Protein AF-0000000077547876 (afdb_homodimer)

Secondary structure (DSSP, 8-state):
--PPP--HHHHHHHSB-TTHHHHHHHHHSS-PPBPP--HHHHHHHHHHT-EEEEEE------SSSPP-EEEEEEEE----S-TTS-HHHHHHHHHHHHHHHHHHHHHTT-SEEEPPTTTTS--GGGS---TTGGGG-B-TTTSHHHHHHHHHHHHHT-EEEEEEEEE-TTT--EEEEEEEE-TTS-EEEEEE-SS---BTTB-GGGT----SS---EEEETTEEEEE--GGGGG-HHHHHHHHHTT-SEEEEE---BTTTSTTTHHHHHHHHHHHHT-EEEEE--EEEEEEEEEE--SSSSPPEEEEEEEE---EEE-TTS-BPPP--SSS-EEEEEEEETHHHHHHHHHH-HHHHS-HHHHHHHHHHHTSTT----EEE--/--PPP--HHHHHHHSB-TTHHHHHHHHHSS-PPBPP--HHHHHHHHHHT-EEEEEE------SSSPP-EEEEEEEE----S-TTS-HHHHHHHHHHHHHHHHHHHHHTT-SEEEPPTTTTS--GGGS---TTGGGG-B-TTTSHHHHHHHHHHHHHT-EEEEEEEEE-TTT--EEEEEEEE-TTS-EEEEEE-SS---BTTB-GGGT----SS---EEEETTEEEEE--GGGGG-HHHHHHHHHTT-SEEEEE---BTTTSTTTHHHHHHHHHHHHT-EEEEE--EEEEEEEEEE--SSSSPPEEEEEEEE---EEE-TTS-BPPP--SSS-EEEEEEEETHHHHHHHHHH-HHHHS-HHHHHHHHHHHTSTT----EEE--

pLDDT: mean 96.56, std 5.38, range [30.09, 99.0]

Organism: Bursaphelenchus xylophilus (NCBI:txid6326)

Structure (mmCIF, N/CA/C/O backbone):
data_AF-0000000077547876-model_v1
#
loop_
_entity.id
_entity.type
_entity.pdbx_description
1 polymer Beta-ureidopropionase
#
loop_
_atom_site.group_PDB
_atom_site.id
_atom_site.type_symbol
_atom_site.label_atom_id
_atom_site.label_alt_id
_atom_site.label_comp_id
_atom_site.label_asym_id
_atom_site.label_entity_id
_atom_site.label_seq_id
_atom_site.pdbx_PDB_ins_code
_atom_site.Cartn_x
_atom_site.Cartn_y
_atom_site.Cartn_z
_atom_site.occupancy
_atom_site.B_iso_or_equiv
_atom_site.auth_seq_id
_atom_site.auth_comp_id
_atom_site.auth_asym_id
_atom_site.auth_atom_id
_atom_site.pdbx_PDB_model_num
ATOM 1 N N . MET A 1 1 ? 22.484 -23.375 12.445 1 30.09 1 MET A N 1
ATOM 2 C CA . MET A 1 1 ? 21.797 -23.516 11.164 1 30.09 1 MET A CA 1
ATOM 3 C C . MET A 1 1 ? 20.562 -22.625 11.125 1 30.09 1 MET A C 1
ATOM 5 O O . MET A 1 1 ? 19.547 -22.953 11.742 1 30.09 1 MET A O 1
ATOM 9 N N . SER A 1 2 ? 20.516 -21.281 11.266 1 44.03 2 SER A N 1
ATOM 10 C CA . SER A 1 2 ? 19.547 -20.266 11.656 1 44.03 2 SER A CA 1
ATOM 11 C C . SER A 1 2 ? 18.266 -20.391 10.836 1 44.03 2 SER A C 1
ATOM 13 O O . SER A 1 2 ? 18.266 -20.172 9.625 1 44.03 2 SER A O 1
ATOM 15 N N . GLY A 1 3 ? 17.422 -21.406 11.07 1 64.44 3 GLY A N 1
ATOM 16 C CA . GLY A 1 3 ? 16.266 -21.969 10.398 1 64.44 3 GLY A CA 1
ATOM 17 C C . GLY A 1 3 ? 15.266 -20.922 9.938 1 64.44 3 GLY A C 1
ATOM 18 O O . GLY A 1 3 ? 15.32 -19.766 10.359 1 64.44 3 GLY A O 1
ATOM 19 N N . VAL A 1 4 ? 14.547 -21.312 8.82 1 82.88 4 VAL A N 1
ATOM 20 C CA . VAL A 1 4 ? 13.508 -20.453 8.242 1 82.88 4 VAL A CA 1
ATOM 21 C C . VAL A 1 4 ? 12.445 -20.141 9.297 1 82.88 4 VAL A C 1
ATOM 23 O O . VAL A 1 4 ? 11.953 -21.047 9.977 1 82.88 4 VAL A O 1
ATOM 26 N N . SER A 1 5 ? 12.305 -18.922 9.594 1 88.06 5 SER A N 1
ATOM 27 C CA . SER A 1 5 ? 11.297 -18.469 10.555 1 88.06 5 SER A CA 1
ATOM 28 C C . SER A 1 5 ? 9.898 -18.859 10.117 1 88.06 5 SER A C 1
ATOM 30 O O . SER A 1 5 ? 9.578 -18.844 8.922 1 88.06 5 SER A O 1
ATOM 32 N N . GLU A 1 6 ? 9.062 -19.25 11.117 1 89.31 6 GLU A N 1
ATOM 33 C CA . GLU A 1 6 ? 7.684 -19.656 10.852 1 89.31 6 GLU A CA 1
ATOM 34 C C . GLU A 1 6 ? 6.793 -18.453 10.555 1 89.31 6 GLU A C 1
ATOM 36 O O . GLU A 1 6 ? 5.676 -18.594 10.062 1 89.31 6 GLU A O 1
ATOM 41 N N . GLY A 1 7 ? 7.266 -17.328 10.828 1 91.56 7 GLY A N 1
ATOM 42 C CA . GLY A 1 7 ? 6.523 -16.156 10.383 1 91.56 7 GLY A CA 1
ATOM 43 C C . GLY A 1 7 ? 5.855 -15.406 11.516 1 91.56 7 GLY A C 1
ATOM 44 O O . GLY A 1 7 ? 5.855 -15.867 12.656 1 91.56 7 GLY A O 1
ATOM 45 N N . LEU A 1 8 ? 5.328 -14.242 11.25 1 92.88 8 LEU A N 1
ATOM 46 C CA . LEU A 1 8 ? 4.766 -13.297 12.211 1 92.88 8 LEU A CA 1
ATOM 47 C C . LEU A 1 8 ? 3.615 -13.938 12.984 1 92.88 8 LEU A C 1
ATOM 49 O O . LEU A 1 8 ? 3.58 -13.867 14.211 1 92.88 8 LEU A O 1
ATOM 53 N N . ASP A 1 9 ? 2.74 -14.578 12.32 1 93 9 ASP A N 1
ATOM 54 C CA . ASP A 1 9 ? 1.527 -15.102 12.938 1 93 9 ASP A CA 1
ATOM 55 C C . ASP A 1 9 ? 1.856 -16.188 13.961 1 93 9 ASP A C 1
ATOM 57 O O . ASP A 1 9 ? 1.244 -16.25 15.031 1 93 9 ASP A O 1
ATOM 61 N N . VAL A 1 10 ? 2.791 -17.016 13.625 1 93.06 10 VAL A N 1
ATOM 62 C CA . VAL A 1 10 ? 3.203 -18.078 14.539 1 93.06 10 VAL A CA 1
ATOM 63 C C . VAL A 1 10 ? 3.896 -17.469 15.758 1 93.06 10 VAL A C 1
ATOM 65 O O . VAL A 1 10 ? 3.641 -17.891 16.891 1 93.06 10 VAL A O 1
ATOM 68 N N . LEU A 1 11 ? 4.777 -16.516 15.531 1 94.06 11 LEU A N 1
ATOM 69 C CA . LEU A 1 11 ? 5.496 -15.867 16.625 1 94.06 11 LEU A CA 1
ATOM 70 C C . LEU A 1 11 ? 4.531 -15.156 17.562 1 94.06 11 LEU A C 1
ATOM 72 O O . LEU A 1 11 ? 4.695 -15.195 18.781 1 94.06 11 LEU A O 1
ATOM 76 N N . LEU A 1 12 ? 3.541 -14.523 16.984 1 94.12 12 LEU A N 1
ATOM 77 C CA . LEU A 1 12 ? 2.543 -13.844 17.812 1 94.12 12 LEU A CA 1
ATOM 78 C C . LEU A 1 12 ? 1.728 -14.852 18.609 1 94.12 12 LEU A C 1
ATOM 80 O O . LEU A 1 12 ? 1.418 -14.609 19.781 1 94.12 12 LEU A O 1
ATOM 84 N N . ALA A 1 13 ? 1.397 -15.977 17.953 1 92.94 13 ALA A N 1
ATOM 85 C CA . ALA A 1 13 ? 0.615 -17 18.641 1 92.94 13 ALA A CA 1
ATOM 86 C C . ALA A 1 13 ? 1.387 -17.594 19.812 1 92.94 13 ALA A C 1
ATOM 88 O O . ALA A 1 13 ? 0.791 -18 20.812 1 92.94 13 ALA A O 1
ATOM 89 N N . ARG A 1 14 ? 2.639 -17.594 19.75 1 94.25 14 ARG A N 1
ATOM 90 C CA . ARG A 1 14 ? 3.482 -18.172 20.797 1 94.25 14 ARG A CA 1
ATOM 91 C C . ARG A 1 14 ? 3.807 -17.125 21.875 1 94.25 14 ARG A C 1
ATOM 93 O O . ARG A 1 14 ? 4.371 -17.469 22.922 1 94.25 14 ARG A O 1
ATOM 100 N N . SER A 1 15 ? 3.467 -15.898 21.609 1 95.19 15 SER A N 1
ATOM 101 C CA . SER A 1 15 ? 3.758 -14.805 22.531 1 95.19 15 SER A CA 1
ATOM 102 C C . SER A 1 15 ? 2.609 -14.578 23.516 1 95.19 15 SER A C 1
ATOM 104 O O . SER A 1 15 ? 1.491 -15.047 23.281 1 95.19 15 SER A O 1
ATOM 106 N N . SER A 1 16 ? 2.916 -13.945 24.641 1 96.25 16 SER A N 1
ATOM 107 C CA . SER A 1 16 ? 1.896 -13.445 25.547 1 96.25 16 SER A CA 1
ATOM 108 C C . SER A 1 16 ? 1.582 -11.977 25.266 1 96.25 16 SER A C 1
ATOM 110 O O . SER A 1 16 ? 2.316 -11.086 25.703 1 96.25 16 SER A O 1
ATOM 112 N N . LEU A 1 17 ? 0.528 -11.766 24.625 1 94.94 17 LEU A N 1
ATOM 113 C CA . LEU A 1 17 ? 0.216 -10.438 24.109 1 94.94 17 LEU A CA 1
ATOM 114 C C . LEU A 1 17 ? -0.715 -9.695 25.047 1 94.94 17 LEU A C 1
ATOM 116 O O . LEU A 1 17 ? -1.698 -10.258 25.531 1 94.94 17 LEU A O 1
ATOM 120 N N . GLU A 1 18 ? -0.31 -8.391 25.266 1 90 18 GLU A N 1
ATOM 121 C CA . GLU A 1 18 ? -1.229 -7.484 25.953 1 90 18 GLU A CA 1
ATOM 122 C C . GLU A 1 18 ? -2.395 -7.094 25.047 1 90 18 GLU A C 1
ATOM 124 O O . GLU A 1 18 ? -2.201 -6.422 24.031 1 90 18 GLU A O 1
ATOM 129 N N . ASP A 1 19 ? -3.582 -7.594 25.312 1 92.94 19 ASP A N 1
ATOM 130 C CA . ASP A 1 19 ? -4.789 -7.289 24.547 1 92.94 19 ASP A CA 1
ATOM 131 C C . ASP A 1 19 ? -4.68 -7.805 23.109 1 92.94 19 ASP A C 1
ATOM 133 O O . ASP A 1 19 ? -4.602 -7.02 22.172 1 92.94 19 ASP A O 1
ATOM 137 N N . GLU A 1 20 ? -4.758 -8.984 22.875 1 93.5 20 GLU A N 1
ATOM 138 C CA . GLU A 1 20 ? -4.57 -9.688 21.609 1 93.5 20 GLU A CA 1
ATOM 139 C C . GLU A 1 20 ? -5.531 -9.172 20.547 1 93.5 20 GLU A C 1
ATOM 141 O O . GLU A 1 20 ? -5.129 -8.953 19.406 1 93.5 20 GLU A O 1
ATOM 146 N N . ASP A 1 21 ? -6.699 -8.906 20.953 1 92.81 21 ASP A N 1
ATOM 147 C CA . ASP A 1 21 ? -7.715 -8.461 20 1 92.81 21 ASP A CA 1
ATOM 148 C C . ASP A 1 21 ? -7.34 -7.113 19.391 1 92.81 21 ASP A C 1
ATOM 150 O O . ASP A 1 21 ? -7.469 -6.918 18.172 1 92.81 21 ASP A O 1
ATOM 154 N N . GLN A 1 22 ? -6.895 -6.191 20.203 1 93.38 22 GLN A N 1
ATOM 155 C CA . GLN A 1 22 ? -6.5 -4.875 19.719 1 93.38 22 GLN A CA 1
ATOM 156 C C . GLN A 1 22 ? -5.266 -4.969 18.828 1 93.38 22 GLN A C 1
ATOM 158 O O . GLN A 1 22 ? -5.164 -4.262 17.812 1 93.38 22 GLN A O 1
ATOM 163 N N . ILE A 1 23 ? -4.355 -5.887 19.219 1 94.81 23 ILE A N 1
ATOM 164 C CA . ILE A 1 23 ? -3.146 -6.074 18.438 1 94.81 23 ILE A CA 1
ATOM 165 C C . ILE A 1 23 ? -3.518 -6.582 17.047 1 94.81 23 ILE A C 1
ATOM 167 O O . ILE A 1 23 ? -3.035 -6.059 16.031 1 94.81 23 ILE A O 1
ATOM 171 N N . PHE A 1 24 ? -4.414 -7.531 16.953 1 94.44 24 PHE A N 1
ATOM 172 C CA . PHE A 1 24 ? -4.809 -8.094 15.664 1 94.44 24 PHE A CA 1
ATOM 173 C C . PHE A 1 24 ? -5.582 -7.066 14.844 1 94.44 24 PHE A C 1
ATOM 175 O O . PHE A 1 24 ? -5.473 -7.039 13.609 1 94.44 24 PHE A O 1
ATOM 182 N N . LYS A 1 25 ? -6.316 -6.285 15.516 1 94.19 25 LYS A N 1
ATOM 183 C CA . LYS A 1 25 ? -7.016 -5.207 14.82 1 94.19 25 LYS A CA 1
ATOM 184 C C . LYS A 1 25 ? -6.035 -4.242 14.172 1 94.19 25 LYS A C 1
ATOM 186 O O . LYS A 1 25 ? -6.223 -3.838 13.023 1 94.19 25 LYS A O 1
ATOM 191 N N . TYR A 1 26 ? -4.996 -3.828 14.875 1 94.69 26 TYR A N 1
ATOM 192 C CA . TYR A 1 26 ? -4.02 -2.893 14.336 1 94.69 26 TYR A CA 1
ATOM 193 C C . TYR A 1 26 ? -3.215 -3.537 13.211 1 94.69 26 TYR A C 1
ATOM 195 O O . TYR A 1 26 ? -2.834 -2.865 12.242 1 94.69 26 TYR A O 1
ATOM 203 N N . LEU A 1 27 ? -3.006 -4.852 13.328 1 96.06 27 LEU A N 1
ATOM 204 C CA . LEU A 1 27 ? -2.158 -5.543 12.359 1 96.06 27 LEU A CA 1
ATOM 205 C C . LEU A 1 27 ? -2.928 -5.852 11.078 1 96.06 27 LEU A C 1
ATOM 207 O O . LEU A 1 27 ? -2.398 -5.699 9.977 1 96.06 27 LEU A O 1
ATOM 211 N N . TYR A 1 28 ? -4.246 -6.266 11.227 1 97 28 TYR A N 1
ATOM 212 C CA . TYR A 1 28 ? -4.938 -6.863 10.086 1 97 28 TYR A CA 1
ATOM 213 C C . TYR A 1 28 ? -6.188 -6.07 9.734 1 97 28 TYR A C 1
ATOM 215 O O . TYR A 1 28 ? -6.875 -6.387 8.758 1 97 28 TYR A O 1
ATOM 223 N N . GLY A 1 29 ? -6.457 -4.945 10.438 1 95.56 29 GLY A N 1
ATOM 224 C CA . GLY A 1 29 ? -7.645 -4.137 10.234 1 95.56 29 GLY A CA 1
ATOM 225 C C . GLY A 1 29 ? -8.828 -4.586 11.07 1 95.56 29 GLY A C 1
ATOM 226 O O . GLY A 1 29 ? -9.539 -3.76 11.641 1 95.56 29 GLY A O 1
ATOM 227 N N . LYS A 1 30 ? -9.055 -5.875 11.117 1 93.31 30 LYS A N 1
ATOM 228 C CA . LYS A 1 30 ? -10.039 -6.539 11.969 1 93.31 30 LYS A CA 1
ATOM 229 C C . LYS A 1 30 ? -9.664 -8 12.203 1 93.31 30 LYS A C 1
ATOM 231 O O . LYS A 1 30 ? -8.906 -8.586 11.43 1 93.31 30 LYS A O 1
ATOM 236 N N . ARG A 1 31 ? -10.141 -8.438 13.344 1 93.44 31 ARG A N 1
ATOM 237 C CA . ARG A 1 31 ? -10.031 -9.875 13.547 1 93.44 31 ARG A CA 1
ATOM 238 C C . ARG A 1 31 ? -11.125 -10.625 12.789 1 93.44 31 ARG A C 1
ATOM 240 O O . ARG A 1 31 ? -12.297 -10.547 13.156 1 93.44 31 ARG A O 1
ATOM 247 N N . LEU A 1 32 ? -10.734 -11.305 11.758 1 96.81 32 LEU A N 1
ATOM 248 C CA . LEU A 1 32 ? -11.703 -12.055 10.969 1 96.81 32 LEU A CA 1
ATOM 249 C C . LEU A 1 32 ? -12 -13.406 11.617 1 96.81 32 LEU A C 1
ATOM 251 O O . LEU A 1 32 ? -11.094 -14.078 12.102 1 96.81 32 LEU A O 1
ATOM 255 N N . PRO A 1 33 ? -13.266 -13.773 11.719 1 96.75 33 PRO A N 1
ATOM 256 C CA . PRO A 1 33 ? -13.586 -15.102 12.242 1 96.75 33 PRO A CA 1
ATOM 257 C C . PRO A 1 33 ? -13.047 -16.219 11.359 1 96.75 33 PRO A C 1
ATOM 259 O O . PRO A 1 33 ? -13.031 -16.109 10.133 1 96.75 33 PRO A O 1
ATOM 262 N N . LYS A 1 34 ? -12.672 -17.297 12 1 97 34 LYS A N 1
ATOM 263 C CA . LYS A 1 34 ? -12.203 -18.469 11.273 1 97 34 LYS A CA 1
ATOM 264 C C . LYS A 1 34 ? -13.367 -19.25 10.664 1 97 34 LYS A C 1
ATOM 266 O O . LYS A 1 34 ? -14.438 -19.344 11.266 1 97 34 LYS A O 1
ATOM 271 N N . LEU A 1 35 ? -13.086 -19.75 9.539 1 97.88 35 LEU A N 1
ATOM 272 C CA . LEU A 1 35 ? -14.07 -20.625 8.898 1 97.88 35 LEU A CA 1
ATOM 273 C C . LEU A 1 35 ? -14 -22.031 9.477 1 97.88 35 LEU A C 1
ATOM 275 O O . LEU A 1 35 ? -12.93 -22.5 9.875 1 97.88 35 LEU A O 1
ATOM 279 N N . GLU A 1 36 ? -15.172 -22.672 9.5 1 96.75 36 GLU A N 1
ATOM 280 C CA . GLU A 1 36 ? -15.234 -24.109 9.734 1 96.75 36 GLU A CA 1
ATOM 281 C C . GLU A 1 36 ? -15.336 -24.875 8.422 1 96.75 36 GLU A C 1
ATOM 283 O O . GLU A 1 36 ? -16.047 -24.453 7.504 1 96.75 36 GLU A O 1
ATOM 288 N N . PHE A 1 37 ? -14.594 -25.938 8.391 1 97.69 37 PHE A N 1
ATOM 289 C CA . PHE A 1 37 ? -14.609 -26.766 7.188 1 97.69 37 PHE A CA 1
ATOM 290 C C . PHE A 1 37 ? -15.195 -28.141 7.48 1 97.69 37 PHE A C 1
ATOM 292 O O . PHE A 1 37 ? -15.305 -28.547 8.641 1 97.69 37 PHE A O 1
ATOM 299 N N . SER A 1 38 ? -15.617 -28.844 6.453 1 97.31 38 SER A N 1
ATOM 300 C CA . SER A 1 38 ? -16.141 -30.203 6.598 1 97.31 38 SER A CA 1
ATOM 301 C C . SER A 1 38 ? -15.055 -31.156 7.098 1 97.31 38 SER A C 1
ATOM 303 O O . SER A 1 38 ? -13.867 -30.906 6.91 1 97.31 38 SER A O 1
ATOM 305 N N . ALA A 1 39 ? -15.508 -32.219 7.758 1 97.62 39 ALA A N 1
ATOM 306 C CA . ALA A 1 39 ? -14.578 -33.25 8.219 1 97.62 39 ALA A CA 1
ATOM 307 C C . ALA A 1 39 ? -13.781 -33.844 7.055 1 97.62 39 ALA A C 1
ATOM 309 O O . ALA A 1 39 ? -12.594 -34.125 7.199 1 97.62 39 ALA A O 1
ATOM 310 N N . GLU A 1 40 ? -14.445 -33.938 5.973 1 98.06 40 GLU A N 1
ATOM 311 C CA . GLU A 1 40 ? -13.789 -34.5 4.793 1 98.06 40 GLU A CA 1
ATOM 312 C C . GLU A 1 40 ? -12.641 -33.625 4.328 1 98.06 40 GLU A C 1
ATOM 314 O O . GLU A 1 40 ? -11.555 -34.125 4.004 1 98.06 40 GLU A O 1
ATOM 319 N N . ALA A 1 41 ? -12.875 -32.344 4.254 1 98.19 41 ALA A N 1
ATOM 320 C CA . ALA A 1 41 ? -11.836 -31.422 3.838 1 98.19 41 ALA A CA 1
ATOM 321 C C . ALA A 1 41 ? -10.664 -31.438 4.812 1 98.19 41 ALA A C 1
ATOM 323 O O . ALA A 1 41 ? -9.5 -31.469 4.391 1 98.19 41 ALA A O 1
ATOM 324 N N . LYS A 1 42 ? -10.938 -31.438 6.078 1 98.06 42 LYS A N 1
ATOM 325 C CA . LYS A 1 42 ? -9.898 -31.438 7.105 1 98.06 42 LYS A CA 1
ATOM 326 C C . LYS A 1 42 ? -9.086 -32.719 7.055 1 98.06 42 LYS A C 1
ATOM 328 O O . LYS A 1 42 ? -7.859 -32.719 7.203 1 98.06 42 LYS A O 1
ATOM 333 N N . GLU A 1 43 ? -9.789 -33.844 6.875 1 98.19 43 GLU A N 1
ATOM 334 C CA . GLU A 1 43 ? -9.125 -35.125 6.812 1 98.19 43 GLU A CA 1
ATOM 335 C C . GLU A 1 43 ? -8.195 -35.219 5.605 1 98.19 43 GLU A C 1
ATOM 337 O O . GLU A 1 43 ? -7.09 -35.75 5.703 1 98.19 43 GLU A O 1
ATOM 342 N N . LEU A 1 44 ? -8.688 -34.719 4.512 1 98.31 44 LEU A N 1
ATOM 343 C CA . LEU A 1 44 ? -7.848 -34.719 3.318 1 98.31 44 LEU A CA 1
ATOM 344 C C . LEU A 1 44 ? -6.598 -33.875 3.523 1 98.31 44 LEU A C 1
ATOM 346 O O . LEU A 1 44 ? -5.496 -34.281 3.156 1 98.31 44 LEU A O 1
ATOM 350 N N . ALA A 1 45 ? -6.742 -32.688 4.07 1 98.31 45 ALA A N 1
ATOM 351 C CA . ALA A 1 45 ? -5.605 -31.812 4.34 1 98.31 45 ALA A CA 1
ATOM 352 C C . ALA A 1 45 ? -4.609 -32.469 5.281 1 98.31 45 ALA A C 1
ATOM 354 O O . ALA A 1 45 ? -3.396 -32.375 5.086 1 98.31 45 ALA A O 1
ATOM 355 N N . GLU A 1 46 ? -5.113 -33.094 6.297 1 97.94 46 GLU A N 1
ATOM 356 C CA . GLU A 1 46 ? -4.262 -33.812 7.25 1 97.94 46 GLU A CA 1
ATOM 357 C C . GLU A 1 46 ? -3.527 -34.969 6.578 1 97.94 46 GLU A C 1
ATOM 359 O O . GLU A 1 46 ? -2.32 -35.125 6.762 1 97.94 46 GLU A O 1
ATOM 364 N N . LYS A 1 47 ? -4.254 -35.75 5.879 1 98.25 47 LYS A N 1
ATOM 365 C CA . LYS A 1 47 ? -3.684 -36.906 5.188 1 98.25 47 LYS A CA 1
ATOM 366 C C . LYS A 1 47 ? -2.586 -36.469 4.215 1 98.25 47 LYS A C 1
ATOM 368 O O . LYS A 1 47 ? -1.546 -37.125 4.117 1 98.25 47 LYS A O 1
ATOM 373 N N . GLU A 1 48 ? -2.891 -35.438 3.514 1 97.88 48 GLU A N 1
ATOM 374 C CA . GLU A 1 48 ? -1.966 -34.969 2.486 1 97.88 48 GLU A CA 1
ATOM 375 C C . GLU A 1 48 ? -0.955 -33.969 3.061 1 97.88 48 GLU A C 1
ATOM 377 O O . GLU A 1 48 ? -0.102 -33.469 2.334 1 97.88 48 GLU A O 1
ATOM 382 N N . ASN A 1 49 ? -0.996 -33.625 4.297 1 97.94 49 ASN A N 1
ATOM 383 C CA . ASN A 1 49 ? -0.009 -32.875 5.066 1 97.94 49 ASN A CA 1
ATOM 384 C C . ASN A 1 49 ? 0.163 -31.453 4.523 1 97.94 49 ASN A C 1
ATOM 386 O O . ASN A 1 49 ? 1.277 -31.031 4.199 1 97.94 49 ASN A O 1
ATOM 390 N N . PHE A 1 50 ? -0.834 -30.703 4.434 1 98.38 50 PHE A N 1
ATOM 391 C CA . PHE A 1 50 ? -0.777 -29.266 4.16 1 98.38 50 PHE A CA 1
ATOM 392 C C . PHE A 1 50 ? -1.754 -28.516 5.055 1 98.38 50 PHE A C 1
ATOM 394 O O . PHE A 1 50 ? -2.686 -29.094 5.602 1 98.38 50 PHE A O 1
ATOM 401 N N . GLU A 1 51 ? -1.47 -27.234 5.238 1 98.19 51 GLU A N 1
ATOM 402 C CA . GLU A 1 51 ? -2.309 -26.375 6.066 1 98.19 51 GLU A CA 1
ATOM 403 C C . GLU A 1 51 ? -3.604 -26.016 5.348 1 98.19 51 GLU A C 1
ATOM 405 O O . GLU A 1 51 ? -3.592 -25.703 4.156 1 98.19 51 GLU A O 1
ATOM 410 N N . LEU A 1 52 ? -4.727 -26.188 5.98 1 98.62 52 LEU A N 1
ATOM 411 C CA . LEU A 1 52 ? -6.023 -25.703 5.539 1 98.62 52 LEU A CA 1
ATOM 412 C C . LEU A 1 52 ? -6.555 -24.641 6.5 1 98.62 52 LEU A C 1
ATOM 414 O O . LEU A 1 52 ? -6.859 -24.938 7.656 1 98.62 52 LEU A O 1
ATOM 418 N N . THR A 1 53 ? -6.578 -23.391 6.066 1 98.19 53 THR A N 1
ATOM 419 C CA . THR A 1 53 ? -7.035 -22.297 6.906 1 98.19 53 THR A CA 1
ATOM 420 C C . THR A 1 53 ? -8.055 -21.422 6.164 1 98.19 53 THR A C 1
ATOM 422 O O . THR A 1 53 ? -8.141 -21.484 4.938 1 98.19 53 THR A O 1
ATOM 425 N N . GLY A 1 54 ? -8.906 -20.766 6.91 1 98.19 54 GLY A N 1
ATOM 426 C CA . GLY A 1 54 ? -9.898 -19.938 6.262 1 98.19 54 GLY A CA 1
ATOM 427 C C . GLY A 1 54 ? -10.516 -18.906 7.199 1 98.19 54 GLY A C 1
ATOM 428 O O . GLY A 1 54 ? -10.539 -19.109 8.414 1 98.19 54 GLY A O 1
ATOM 429 N N . TYR A 1 55 ? -10.977 -17.875 6.629 1 98.56 55 TYR A N 1
ATOM 430 C CA . TYR A 1 55 ? -11.539 -16.75 7.359 1 98.56 55 TYR A CA 1
ATOM 431 C C . TYR A 1 55 ? -12.758 -16.188 6.641 1 98.56 55 TYR A C 1
ATOM 433 O O . TYR A 1 55 ? -12.945 -16.422 5.445 1 98.56 55 TYR A O 1
ATOM 441 N N . LYS A 1 56 ? -13.547 -15.5 7.371 1 98.31 56 LYS A N 1
ATOM 442 C CA . LYS A 1 56 ? -14.773 -14.922 6.824 1 98.31 56 LYS A CA 1
ATOM 443 C C . LYS A 1 56 ? -14.758 -13.398 6.926 1 98.31 56 LYS A C 1
ATOM 445 O O . LYS A 1 56 ? -14.484 -12.844 7.992 1 98.31 56 LYS A O 1
ATOM 450 N N . PHE A 1 57 ? -15.008 -12.75 5.801 1 97.56 57 PHE A N 1
ATOM 451 C CA . PHE A 1 57 ? -15.211 -11.305 5.793 1 97.56 57 PHE A CA 1
ATOM 452 C C . PHE A 1 57 ? -16.672 -10.961 6.066 1 97.56 57 PHE A C 1
ATOM 454 O O . PHE A 1 57 ? -17.578 -11.625 5.551 1 97.56 57 PHE A O 1
ATOM 461 N N . GLU A 1 58 ? -16.844 -9.945 6.82 1 91.06 58 GLU A N 1
ATOM 462 C CA . GLU A 1 58 ? -18.203 -9.547 7.188 1 91.06 58 GLU A CA 1
ATOM 463 C C . GLU A 1 58 ? -18.672 -8.359 6.352 1 91.06 58 GLU A C 1
ATOM 465 O O . GLU A 1 58 ? -17.875 -7.484 6.004 1 91.06 58 GLU A O 1
ATOM 470 N N . VAL A 1 59 ? -19.969 -8.422 6.023 1 92.88 59 VAL A N 1
ATOM 471 C CA . VAL A 1 59 ? -20.578 -7.379 5.203 1 92.88 59 VAL A CA 1
ATOM 472 C C . VAL A 1 59 ? -21.938 -6.996 5.785 1 92.88 59 VAL A C 1
ATOM 474 O O . VAL A 1 59 ? -22.578 -7.805 6.453 1 92.88 59 VAL A O 1
ATOM 477 N N . SER A 1 60 ? -22.297 -5.785 5.582 1 92.44 60 SER A N 1
ATOM 478 C CA . SER A 1 60 ? -23.609 -5.34 6.012 1 92.44 60 SER A CA 1
ATOM 479 C C . SER A 1 60 ? -24.703 -5.84 5.066 1 92.44 60 SER A C 1
ATOM 481 O O . SER A 1 60 ? -24.469 -5.965 3.861 1 92.44 60 SER A O 1
ATOM 483 N N . ASN A 1 61 ? -25.859 -6.023 5.609 1 94.19 61 ASN A N 1
ATOM 484 C CA . ASN A 1 61 ? -27.016 -6.438 4.809 1 94.19 61 ASN A CA 1
ATOM 485 C C . ASN A 1 61 ? -27.641 -5.254 4.094 1 94.19 61 ASN A C 1
ATOM 487 O O . ASN A 1 61 ? -27.734 -4.156 4.648 1 94.19 61 ASN A O 1
ATOM 491 N N . GLU A 1 62 ? -28.047 -5.566 2.854 1 95.88 62 GLU A N 1
ATOM 492 C CA . GLU A 1 62 ? -28.812 -4.594 2.078 1 95.88 62 GLU A CA 1
ATOM 493 C C . GLU A 1 62 ? -30.234 -5.086 1.823 1 95.88 62 GLU A C 1
ATOM 495 O O . GLU A 1 62 ? -30.484 -6.293 1.77 1 95.88 62 GLU A O 1
ATOM 500 N N . GLN A 1 63 ? -31.141 -4.07 1.64 1 96.25 63 GLN A N 1
ATOM 501 C CA . GLN A 1 63 ? -32.562 -4.422 1.511 1 96.25 63 GLN A CA 1
ATOM 502 C C . GLN A 1 63 ? -32.844 -5.008 0.134 1 96.25 63 GLN A C 1
ATOM 504 O O . GLN A 1 63 ? -33.688 -5.914 0.004 1 96.25 63 GLN A O 1
ATOM 509 N N . LEU A 1 64 ? -32.219 -4.48 -0.939 1 96.56 64 LEU A N 1
ATOM 510 C CA . LEU A 1 64 ? -32.594 -4.852 -2.291 1 96.56 64 LEU A CA 1
ATOM 511 C C . LEU A 1 64 ? -31.547 -5.738 -2.947 1 96.56 64 LEU A C 1
ATOM 513 O O . LEU A 1 64 ? -31.859 -6.496 -3.869 1 96.56 64 LEU A O 1
ATOM 517 N N . ARG A 1 65 ? -30.328 -5.613 -2.574 1 94.44 65 ARG A N 1
ATOM 518 C CA . ARG A 1 65 ? -29.266 -6.379 -3.207 1 94.44 65 ARG A CA 1
ATOM 519 C C . ARG A 1 65 ? -28.984 -7.668 -2.443 1 94.44 65 ARG A C 1
ATOM 521 O O . ARG A 1 65 ? -28.625 -7.633 -1.266 1 94.44 65 ARG A O 1
ATOM 528 N N . ARG A 1 66 ? -29.109 -8.734 -3.084 1 96.25 66 ARG A N 1
ATOM 529 C CA . ARG A 1 66 ? -28.844 -10.023 -2.459 1 96.25 66 ARG A CA 1
ATOM 530 C C . ARG A 1 66 ? -27.344 -10.211 -2.217 1 96.25 66 ARG A C 1
ATOM 532 O O . ARG A 1 66 ? -26.516 -9.758 -3.018 1 96.25 66 ARG A O 1
ATOM 539 N N . PRO A 1 67 ? -27.031 -10.883 -1.082 1 96.94 67 PRO A N 1
ATOM 540 C CA . PRO A 1 67 ? -25.609 -11.203 -0.873 1 96.94 67 PRO A CA 1
ATOM 541 C C . PRO A 1 67 ? -25.016 -11.992 -2.033 1 96.94 67 PRO A C 1
ATOM 543 O O . PRO A 1 67 ? -25.672 -12.867 -2.604 1 96.94 67 PRO A O 1
ATOM 546 N N . ARG A 1 68 ? -23.844 -11.602 -2.41 1 97.69 68 ARG A N 1
ATOM 547 C CA . ARG A 1 68 ? -23.047 -12.344 -3.379 1 97.69 68 ARG A CA 1
ATOM 548 C C . ARG A 1 68 ? -21.875 -13.047 -2.699 1 97.69 68 ARG A C 1
ATOM 550 O O . ARG A 1 68 ? -20.719 -12.719 -2.961 1 97.69 68 ARG A O 1
ATOM 557 N N . VAL A 1 69 ? -22.219 -14.055 -1.946 1 98.25 69 VAL A N 1
ATOM 558 C CA . VAL A 1 69 ? -21.234 -14.75 -1.12 1 98.25 69 VAL A CA 1
ATOM 559 C C . VAL A 1 69 ? -20.5 -15.797 -1.96 1 98.25 69 VAL A C 1
ATOM 561 O O . VAL A 1 69 ? -21.125 -16.547 -2.713 1 98.25 69 VAL A O 1
ATOM 564 N N . VAL A 1 70 ? -19.188 -15.82 -1.862 1 98.69 70 VAL A N 1
ATOM 565 C CA . VAL A 1 70 ? -18.359 -16.812 -2.551 1 98.69 70 VAL A CA 1
ATOM 566 C C . VAL A 1 70 ? -17.109 -17.109 -1.716 1 98.69 70 VAL A C 1
ATOM 568 O O . VAL A 1 70 ? -16.578 -16.219 -1.053 1 98.69 70 VAL A O 1
ATOM 571 N N . ARG A 1 71 ? -16.75 -18.359 -1.646 1 98.81 71 ARG A N 1
ATOM 572 C CA . ARG A 1 71 ? -15.461 -18.719 -1.074 1 98.81 71 ARG A CA 1
ATOM 573 C C . ARG A 1 71 ? -14.383 -18.766 -2.146 1 98.81 71 ARG A C 1
ATOM 575 O O . ARG A 1 71 ? -14.547 -19.422 -3.174 1 98.81 71 ARG A O 1
ATOM 582 N N . VAL A 1 72 ? -13.305 -17.984 -1.928 1 98.94 72 VAL A N 1
ATOM 583 C CA . VAL A 1 72 ? -12.141 -17.969 -2.809 1 98.94 72 VAL A CA 1
ATOM 584 C C . VAL A 1 72 ? -10.938 -18.594 -2.09 1 98.94 72 VAL A C 1
ATOM 586 O O . VAL A 1 72 ? -10.812 -18.469 -0.869 1 98.94 72 VAL A O 1
ATOM 589 N N . ALA A 1 73 ? -10.062 -19.25 -2.852 1 98.94 73 ALA A N 1
ATOM 590 C CA . ALA A 1 73 ? -8.914 -19.938 -2.246 1 98.94 73 ALA A CA 1
ATOM 591 C C . ALA A 1 73 ? -7.625 -19.578 -2.975 1 98.94 73 ALA A C 1
ATOM 593 O O . ALA A 1 73 ? -7.633 -19.312 -4.18 1 98.94 73 ALA A O 1
ATOM 594 N N . GLY A 1 74 ? -6.555 -19.438 -2.24 1 98.94 74 GLY A N 1
ATOM 595 C CA . GLY A 1 74 ? -5.188 -19.453 -2.742 1 98.94 74 GLY A CA 1
ATOM 596 C C . GLY A 1 74 ? -4.406 -20.672 -2.301 1 98.94 74 GLY A C 1
ATOM 597 O O . GLY A 1 74 ? -4.516 -21.109 -1.15 1 98.94 74 GLY A O 1
ATOM 598 N N . ILE A 1 75 ? -3.684 -21.281 -3.217 1 98.94 75 ILE A N 1
ATOM 599 C CA . ILE A 1 75 ? -2.891 -22.469 -2.902 1 98.94 75 ILE A CA 1
ATOM 600 C C . ILE A 1 75 ? -1.404 -22.141 -3.01 1 98.94 75 ILE A C 1
ATOM 602 O O . ILE A 1 75 ? -0.937 -21.688 -4.059 1 98.94 75 ILE A O 1
ATOM 606 N N . GLN A 1 76 ? -0.708 -22.297 -1.876 1 98.94 76 GLN A N 1
ATOM 607 C CA . GLN A 1 76 ? 0.751 -22.234 -1.886 1 98.94 76 GLN A CA 1
ATOM 608 C C . GLN A 1 76 ? 1.353 -23.641 -1.819 1 98.94 76 GLN A C 1
ATOM 610 O O . GLN A 1 76 ? 1.067 -24.406 -0.893 1 98.94 76 GLN A O 1
ATOM 615 N N . ASN A 1 77 ? 2.186 -24 -2.764 1 98.88 77 ASN A N 1
ATOM 616 C CA . ASN A 1 77 ? 2.799 -25.312 -2.803 1 98.88 77 ASN A CA 1
ATOM 617 C C . ASN A 1 77 ? 4.285 -25.234 -3.15 1 98.88 77 ASN A C 1
ATOM 619 O O . ASN A 1 77 ? 4.762 -24.188 -3.604 1 98.88 77 ASN A O 1
ATOM 623 N N . GLN A 1 78 ? 5.023 -26.266 -2.834 1 98.62 78 GLN A N 1
ATOM 624 C CA . GLN A 1 78 ? 6.414 -26.453 -3.242 1 98.62 78 GLN A CA 1
ATOM 625 C C . GLN A 1 78 ? 6.539 -27.516 -4.32 1 98.62 78 GLN A C 1
ATOM 627 O O . GLN A 1 78 ? 5.574 -28.234 -4.605 1 98.62 78 GLN A O 1
ATOM 632 N N . ILE A 1 79 ? 7.645 -27.609 -4.953 1 98.5 79 ILE A N 1
ATOM 633 C CA . ILE A 1 79 ? 7.852 -28.688 -5.926 1 98.5 79 ILE A CA 1
ATOM 634 C C . ILE A 1 79 ? 7.895 -30.031 -5.211 1 98.5 79 ILE A C 1
ATOM 636 O O . ILE A 1 79 ? 8.109 -30.094 -4 1 98.5 79 ILE A O 1
ATOM 640 N N . VAL A 1 80 ? 7.641 -31 -6.02 1 98.62 80 VAL A N 1
ATOM 641 C CA . VAL A 1 80 ? 7.535 -32.344 -5.457 1 98.62 80 VAL A CA 1
ATOM 642 C C . VAL A 1 80 ? 8.812 -33.125 -5.734 1 98.62 80 VAL A C 1
ATOM 644 O O . VAL A 1 80 ? 9.406 -33.688 -4.824 1 98.62 80 VAL A O 1
ATOM 647 N N . GLU A 1 81 ? 9.266 -33.156 -6.977 1 98.62 81 GLU A N 1
ATOM 648 C CA . GLU A 1 81 ? 10.445 -33.875 -7.414 1 98.62 81 GLU A CA 1
ATOM 649 C C . GLU A 1 81 ? 11.68 -33 -7.418 1 98.62 81 GLU A C 1
ATOM 651 O O . GLU A 1 81 ? 11.57 -31.766 -7.504 1 98.62 81 GLU A O 1
ATOM 656 N N . ALA A 1 82 ? 12.82 -33.688 -7.352 1 98 82 ALA A N 1
ATOM 657 C CA . ALA A 1 82 ? 14.07 -32.938 -7.504 1 98 82 ALA A CA 1
ATOM 658 C C . ALA A 1 82 ? 14.164 -32.281 -8.883 1 98 82 ALA A C 1
ATOM 660 O O . ALA A 1 82 ? 13.609 -32.812 -9.859 1 98 82 ALA A O 1
ATOM 661 N N . THR A 1 83 ? 14.922 -31.219 -8.984 1 97.69 83 THR A N 1
ATOM 662 C CA . THR A 1 83 ? 14.969 -30.422 -10.203 1 97.69 83 THR A CA 1
ATOM 663 C C . THR A 1 83 ? 15.758 -31.141 -11.289 1 97.69 83 THR A C 1
ATOM 665 O O . THR A 1 83 ? 15.773 -30.719 -12.445 1 97.69 83 THR A O 1
ATOM 668 N N . ASP A 1 84 ? 16.406 -32.25 -10.93 1 97.06 84 ASP A N 1
ATOM 669 C CA . ASP A 1 84 ? 17.125 -33 -11.953 1 97.06 84 ASP A CA 1
ATOM 670 C C . ASP A 1 84 ? 16.297 -34.188 -12.445 1 97.06 84 ASP A C 1
ATOM 672 O O . ASP A 1 84 ? 16.766 -34.969 -13.281 1 97.06 84 ASP A O 1
ATOM 676 N N . ALA A 1 85 ? 15.102 -34.344 -11.906 1 98.44 85 ALA A N 1
ATOM 677 C CA . ALA A 1 85 ? 14.203 -35.375 -12.422 1 98.44 85 ALA A CA 1
ATOM 678 C C . ALA A 1 85 ? 13.734 -35.031 -13.836 1 98.44 85 ALA A C 1
ATOM 680 O O . ALA A 1 85 ? 13.82 -33.875 -14.258 1 98.44 85 ALA A O 1
ATOM 681 N N . PRO A 1 86 ? 13.297 -36.125 -14.617 1 98.19 86 PRO A N 1
ATOM 682 C CA . PRO A 1 86 ? 12.742 -35.812 -15.945 1 98.19 86 PRO A CA 1
ATOM 683 C C . PRO A 1 86 ? 11.594 -34.812 -15.898 1 98.19 86 PRO A C 1
ATOM 685 O O . PRO A 1 86 ? 10.789 -34.844 -14.961 1 98.19 86 PRO A O 1
ATOM 688 N N . ILE A 1 87 ? 11.5 -34.031 -16.922 1 98.06 87 ILE A N 1
ATOM 689 C CA . ILE A 1 87 ? 10.547 -32.938 -17 1 98.06 87 ILE A CA 1
ATOM 690 C C . ILE A 1 87 ? 9.133 -33.469 -16.797 1 98.06 87 IL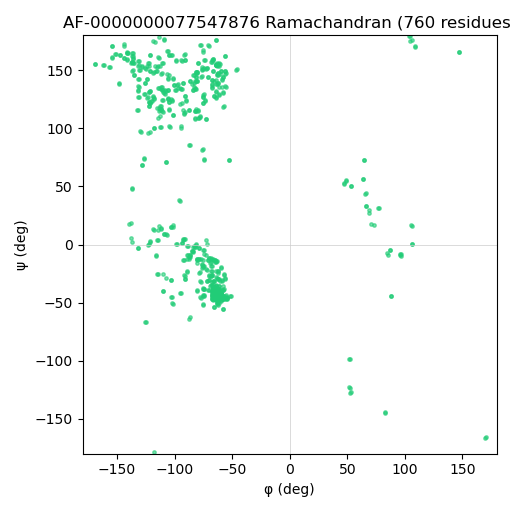E A C 1
ATOM 692 O O . ILE A 1 87 ? 8.359 -32.906 -16.016 1 98.06 87 ILE A O 1
ATOM 696 N N . SER A 1 88 ? 8.805 -34.531 -17.438 1 98.12 88 SER A N 1
ATOM 697 C CA . SER A 1 88 ? 7.461 -35.094 -17.328 1 98.12 88 SER A CA 1
ATOM 698 C C . SER A 1 88 ? 7.168 -35.562 -15.914 1 98.12 88 SER A C 1
ATOM 700 O O . SER A 1 88 ? 6.051 -35.375 -15.414 1 98.12 88 SER A O 1
ATOM 702 N N . THR A 1 89 ? 8.203 -36.094 -15.25 1 98.62 89 THR A N 1
ATOM 703 C CA . THR A 1 89 ? 8.047 -36.562 -13.875 1 98.62 89 THR A CA 1
ATOM 704 C C . THR A 1 89 ? 7.797 -35.406 -12.938 1 98.62 89 THR A C 1
ATOM 706 O O . THR A 1 89 ? 6.941 -35.469 -12.047 1 98.62 89 THR A O 1
ATOM 709 N N . GLN A 1 90 ? 8.531 -34.344 -13.125 1 98.62 90 GLN A N 1
ATOM 710 C CA . GLN A 1 90 ? 8.352 -33.156 -12.32 1 98.62 90 GLN A CA 1
ATOM 711 C C . GLN A 1 90 ? 6.945 -32.562 -12.5 1 98.62 90 GLN A C 1
ATOM 713 O O . GLN A 1 90 ? 6.234 -32.344 -11.523 1 98.62 90 GLN A O 1
ATOM 718 N N . ARG A 1 91 ? 6.496 -32.375 -13.719 1 98.56 91 ARG A N 1
ATOM 719 C CA . ARG A 1 91 ? 5.195 -31.797 -14.016 1 98.56 91 ARG A CA 1
ATOM 720 C C . ARG A 1 91 ? 4.066 -32.656 -13.469 1 98.56 91 ARG A C 1
ATOM 722 O O . ARG A 1 91 ? 3.16 -32.156 -12.797 1 98.56 91 ARG A O 1
ATOM 729 N N . ASP A 1 92 ? 4.164 -34 -13.734 1 98.69 92 ASP A N 1
ATOM 730 C CA . ASP A 1 92 ? 3.084 -34.906 -13.352 1 98.69 92 ASP A CA 1
ATOM 731 C C . ASP A 1 92 ? 2.955 -35 -11.836 1 98.69 92 ASP A C 1
ATOM 733 O O . ASP A 1 92 ? 1.849 -35.125 -11.312 1 98.69 92 ASP A O 1
ATOM 737 N N . SER A 1 93 ? 4.074 -34.969 -11.164 1 98.81 93 SER A N 1
ATOM 738 C CA . SER A 1 93 ? 4.02 -35 -9.711 1 98.81 93 SER A CA 1
ATOM 739 C C . SER A 1 93 ? 3.354 -33.75 -9.156 1 98.81 93 SER A C 1
ATOM 741 O O . SER A 1 93 ? 2.631 -33.812 -8.156 1 98.81 93 SER A O 1
ATOM 743 N N . LEU A 1 94 ? 3.596 -32.625 -9.75 1 98.88 94 LEU A N 1
ATOM 744 C CA . LEU A 1 94 ? 2.945 -31.391 -9.336 1 98.88 94 LEU A CA 1
ATOM 745 C C . LEU A 1 94 ? 1.452 -31.438 -9.641 1 98.88 94 LEU A C 1
ATOM 747 O O . LEU A 1 94 ? 0.636 -30.953 -8.852 1 98.88 94 LEU A O 1
ATOM 751 N N . HIS A 1 95 ? 1.099 -32 -10.82 1 98.81 95 HIS A N 1
ATOM 752 C CA . HIS A 1 95 ? -0.314 -32.188 -11.133 1 98.81 95 HIS A CA 1
ATOM 753 C C . HIS A 1 95 ? -1.028 -32.969 -10.039 1 98.81 95 HIS A C 1
ATOM 755 O O . HIS A 1 95 ? -2.102 -32.562 -9.578 1 98.81 95 HIS A O 1
ATOM 761 N N . GLN A 1 96 ? -0.412 -34 -9.648 1 98.62 96 GLN A N 1
ATOM 762 C CA . GLN A 1 96 ? -1.021 -34.844 -8.633 1 98.62 96 GLN A CA 1
ATOM 763 C C . GLN A 1 96 ? -1.132 -34.125 -7.297 1 98.62 96 GLN A C 1
ATOM 765 O O . GLN A 1 96 ? -2.189 -34.156 -6.664 1 98.62 96 GLN A O 1
ATOM 770 N N . ARG A 1 97 ? -0.029 -33.5 -6.914 1 98.81 97 ARG A N 1
ATOM 771 C CA . ARG A 1 97 ? 0.033 -32.812 -5.625 1 98.81 97 ARG A CA 1
ATOM 772 C C . ARG A 1 97 ? -0.973 -31.672 -5.562 1 98.81 97 ARG A C 1
ATOM 774 O O . ARG A 1 97 ? -1.776 -31.609 -4.629 1 98.81 97 ARG A O 1
ATOM 781 N N . VAL A 1 98 ? -0.965 -30.812 -6.531 1 98.88 98 VAL A N 1
ATOM 782 C CA . VAL A 1 98 ? -1.821 -29.625 -6.547 1 98.88 98 VAL A CA 1
ATOM 783 C C . VAL A 1 98 ? -3.27 -30.047 -6.797 1 98.88 98 VAL A C 1
ATOM 785 O O . VAL A 1 98 ? -4.199 -29.438 -6.258 1 98.88 98 VAL A O 1
ATOM 788 N N . GLY A 1 99 ? -3.449 -31.125 -7.559 1 98.81 99 GLY A N 1
ATOM 789 C CA . GLY A 1 99 ? -4.789 -31.656 -7.723 1 98.81 99 GLY A CA 1
ATOM 790 C C . GLY A 1 99 ? -5.461 -31.984 -6.402 1 98.81 99 GLY A C 1
ATOM 791 O O . GLY A 1 99 ? -6.637 -31.672 -6.199 1 98.81 99 GLY A O 1
ATOM 792 N N . LYS A 1 100 ? -4.695 -32.625 -5.5 1 98.69 100 LYS A N 1
ATOM 793 C CA . LYS A 1 100 ? -5.23 -32.969 -4.184 1 98.69 100 LYS A CA 1
ATOM 794 C C . LYS A 1 100 ? -5.574 -31.703 -3.389 1 98.69 100 LYS A C 1
ATOM 796 O O . LYS A 1 100 ? -6.559 -31.688 -2.646 1 98.69 100 LYS A O 1
ATOM 801 N N . MET A 1 101 ? -4.801 -30.719 -3.514 1 98.88 101 MET A N 1
ATOM 802 C CA . MET A 1 101 ? -5.047 -29.469 -2.793 1 98.88 101 MET A CA 1
ATOM 803 C C . MET A 1 101 ? -6.262 -28.734 -3.359 1 98.88 101 MET A C 1
ATOM 805 O O . MET A 1 101 ? -7.027 -28.125 -2.613 1 98.88 101 MET A O 1
ATOM 809 N N . ILE A 1 102 ? -6.41 -28.766 -4.73 1 98.94 102 ILE A N 1
ATOM 810 C CA . ILE A 1 102 ? -7.602 -28.203 -5.355 1 98.94 102 ILE A CA 1
ATOM 811 C C . ILE A 1 102 ? -8.844 -28.938 -4.863 1 98.94 102 ILE A C 1
ATOM 813 O O . ILE A 1 102 ? -9.859 -28.312 -4.551 1 98.94 102 ILE A O 1
ATOM 817 N N . GLU A 1 103 ? -8.758 -30.25 -4.785 1 98.81 103 GLU A N 1
ATOM 818 C CA . GLU A 1 103 ? -9.875 -31.031 -4.273 1 98.81 103 GLU A CA 1
ATOM 819 C C . GLU A 1 103 ? -10.234 -30.625 -2.85 1 98.81 103 GLU A C 1
ATOM 821 O O . GLU A 1 103 ? -11.414 -30.469 -2.523 1 98.81 103 GLU A O 1
ATOM 826 N N . ALA A 1 104 ? -9.227 -30.484 -2.027 1 98.81 104 ALA A N 1
ATOM 827 C CA . ALA A 1 104 ? -9.461 -30.078 -0.646 1 98.81 104 ALA A CA 1
ATOM 828 C C . ALA A 1 104 ? -10.117 -28.703 -0.587 1 98.81 104 ALA A C 1
ATOM 830 O O . ALA A 1 104 ? -11.016 -28.469 0.229 1 98.81 104 ALA A O 1
ATOM 831 N N . ALA A 1 105 ? -9.625 -27.766 -1.407 1 98.88 105 ALA A N 1
ATOM 832 C CA . ALA A 1 105 ? -10.219 -26.438 -1.465 1 98.88 105 ALA A CA 1
ATOM 833 C C . ALA A 1 105 ? -11.695 -26.5 -1.845 1 98.88 105 ALA A C 1
ATOM 835 O O . ALA A 1 105 ? -12.531 -25.828 -1.238 1 98.88 105 ALA A O 1
ATOM 836 N N . ALA A 1 106 ? -11.984 -27.312 -2.852 1 98.81 106 ALA A N 1
ATOM 837 C CA . ALA A 1 106 ? -13.367 -27.484 -3.297 1 98.81 106 ALA A CA 1
ATOM 838 C C . ALA A 1 106 ? -14.227 -28.094 -2.195 1 98.81 106 ALA A C 1
ATOM 840 O O . ALA A 1 106 ? -15.359 -27.656 -1.971 1 98.81 106 ALA A O 1
ATOM 841 N N . LEU A 1 107 ? -13.703 -29.125 -1.524 1 98.62 107 LEU A N 1
ATOM 842 C CA . LEU A 1 107 ? -14.406 -29.75 -0.41 1 98.62 107 LEU A CA 1
ATOM 843 C C . LEU A 1 107 ? -14.68 -28.734 0.695 1 98.62 107 LEU A C 1
ATOM 845 O O . LEU A 1 107 ? -15.695 -28.828 1.391 1 98.62 107 LEU A O 1
ATOM 849 N N . ALA A 1 108 ? -13.789 -27.797 0.806 1 98.69 108 ALA A N 1
ATOM 850 C CA . ALA A 1 108 ? -13.93 -26.766 1.826 1 98.69 108 ALA A CA 1
ATOM 851 C C . ALA A 1 108 ? -14.867 -25.656 1.354 1 98.69 108 ALA A C 1
ATOM 853 O O . ALA A 1 108 ? -15.07 -24.672 2.064 1 98.69 108 ALA A O 1
ATOM 854 N N . GLY A 1 109 ? -15.367 -25.734 0.15 1 98.62 109 GLY A N 1
ATOM 855 C CA . GLY A 1 109 ? -16.422 -24.844 -0.315 1 98.62 109 GLY A CA 1
ATOM 856 C C . GLY A 1 109 ? -15.93 -23.797 -1.288 1 98.62 109 GLY A C 1
ATOM 857 O O . GLY A 1 109 ? -16.703 -22.953 -1.752 1 98.62 109 GLY A O 1
ATOM 858 N N . ALA A 1 110 ? -14.672 -23.781 -1.627 1 98.88 110 ALA A N 1
ATOM 859 C CA . ALA A 1 110 ? -14.148 -22.781 -2.551 1 98.88 110 ALA A CA 1
ATOM 860 C C . ALA A 1 110 ? -14.773 -22.938 -3.936 1 98.88 110 ALA A C 1
ATOM 862 O O . ALA A 1 110 ? -14.961 -24.047 -4.414 1 98.88 110 ALA A O 1
ATOM 863 N N . LYS A 1 111 ? -15.039 -21.766 -4.559 1 98.94 111 LYS A N 1
ATOM 864 C CA . LYS A 1 111 ? -15.602 -21.766 -5.902 1 98.94 111 LYS A CA 1
ATOM 865 C C . LYS A 1 111 ? -14.633 -21.156 -6.91 1 98.94 111 LYS A C 1
ATOM 867 O O . LYS A 1 111 ? -14.758 -21.375 -8.117 1 98.94 111 LYS A O 1
ATOM 872 N N . ILE A 1 112 ? -13.766 -20.328 -6.504 1 99 112 ILE A N 1
ATOM 873 C CA . ILE A 1 112 ? -12.664 -19.797 -7.301 1 99 112 ILE A CA 1
ATOM 874 C C . ILE A 1 112 ? -11.336 -20.125 -6.621 1 99 112 ILE A C 1
ATOM 876 O O . ILE A 1 112 ? -11.125 -19.781 -5.457 1 99 112 ILE A O 1
ATOM 880 N N . ILE A 1 113 ? -10.461 -20.812 -7.293 1 99 113 ILE A N 1
ATOM 881 C CA . ILE A 1 113 ? -9.195 -21.281 -6.727 1 99 113 ILE A CA 1
ATOM 882 C C . ILE A 1 113 ? -8.031 -20.75 -7.547 1 99 113 ILE A C 1
ATOM 884 O O . ILE A 1 113 ? -7.953 -20.984 -8.758 1 99 113 ILE A O 1
ATOM 888 N N . GLY A 1 114 ? -7.172 -19.969 -6.91 1 98.94 114 GLY A N 1
ATOM 889 C CA . GLY A 1 114 ? -5.965 -19.453 -7.551 1 98.94 114 GLY A CA 1
ATOM 890 C C . GLY A 1 114 ? -4.719 -20.234 -7.176 1 98.94 114 GLY A C 1
ATOM 891 O O . GLY A 1 114 ? -4.547 -20.625 -6.02 1 98.94 114 GLY A O 1
ATOM 892 N N . LEU A 1 115 ? -3.883 -20.516 -8.125 1 98.94 115 LEU A N 1
ATOM 893 C CA . LEU A 1 115 ? -2.598 -21.172 -7.918 1 98.94 115 LEU A CA 1
ATOM 894 C C . LEU A 1 115 ? -1.454 -20.156 -7.98 1 98.94 115 LEU A C 1
ATOM 896 O O . LEU A 1 115 ? -1.655 -19.016 -8.375 1 98.94 115 LEU A O 1
ATOM 900 N N . GLN A 1 116 ? -0.267 -20.562 -7.469 1 98.88 116 GLN A N 1
ATOM 901 C CA . GLN A 1 116 ? 0.88 -19.656 -7.453 1 98.88 116 GLN A CA 1
ATOM 902 C C . GLN A 1 116 ? 1.526 -19.578 -8.836 1 98.88 116 GLN A C 1
ATOM 904 O O . GLN A 1 116 ? 1.111 -20.266 -9.766 1 98.88 116 GLN A O 1
ATOM 909 N N . GLU A 1 117 ? 2.471 -18.656 -8.984 1 98.81 117 GLU A N 1
ATOM 910 C CA . GLU A 1 117 ? 3.104 -18.359 -10.266 1 98.81 117 GLU A CA 1
ATOM 911 C C . GLU A 1 117 ? 3.885 -19.562 -10.797 1 98.81 117 GLU A C 1
ATOM 913 O O . GLU A 1 117 ? 4.668 -20.156 -10.062 1 98.81 117 GLU A O 1
ATOM 918 N N . ALA A 1 118 ? 3.67 -19.906 -12.109 1 98.62 118 ALA A N 1
ATOM 919 C CA . ALA A 1 118 ? 4.379 -21 -12.766 1 98.62 118 ALA A CA 1
ATOM 920 C C . ALA A 1 118 ? 4.383 -22.25 -11.891 1 98.62 118 ALA A C 1
ATOM 922 O O . ALA A 1 118 ? 5.43 -22.875 -11.68 1 98.62 118 ALA A O 1
ATOM 923 N N . TRP A 1 119 ? 3.268 -22.641 -11.469 1 98.81 119 TRP A N 1
ATOM 924 C CA . TRP A 1 119 ? 3.139 -23.672 -10.445 1 98.81 119 TRP A CA 1
ATOM 925 C C . TRP A 1 119 ? 3.533 -25.047 -10.992 1 98.81 119 TRP A C 1
ATOM 927 O O . TRP A 1 119 ? 3.785 -25.969 -10.219 1 98.81 119 TRP A O 1
ATOM 937 N N . THR A 1 120 ? 3.701 -25.219 -12.289 1 98.69 120 THR A N 1
ATOM 938 C CA . THR A 1 120 ? 3.918 -26.516 -12.914 1 98.69 120 THR A CA 1
ATOM 939 C C . THR A 1 120 ? 5.41 -26.828 -13.023 1 98.69 120 THR A C 1
ATOM 941 O O . THR A 1 120 ? 5.801 -27.828 -13.617 1 98.69 120 THR A O 1
ATOM 944 N N . MET A 1 121 ? 6.246 -26.031 -12.508 1 98.5 121 MET A N 1
ATOM 945 C CA . MET A 1 121 ? 7.688 -26.219 -12.664 1 98.5 121 MET A CA 1
ATOM 946 C C . MET A 1 121 ? 8.445 -25.562 -11.5 1 98.5 121 MET A C 1
ATOM 948 O O . MET A 1 121 ? 7.879 -24.766 -10.766 1 98.5 121 MET A O 1
ATOM 952 N N . PRO A 1 122 ? 9.742 -26.031 -11.328 1 97.94 122 PRO A N 1
ATOM 953 C CA . PRO A 1 122 ? 10.594 -25.203 -10.461 1 97.94 122 PRO A CA 1
ATOM 954 C C . PRO A 1 122 ? 10.844 -23.812 -11.016 1 97.94 122 PRO A C 1
ATOM 956 O O . PRO A 1 122 ? 10.703 -23.594 -12.227 1 97.94 122 PRO A O 1
ATOM 959 N N . PHE A 1 123 ? 11.102 -22.922 -10.219 1 97.44 123 PHE A N 1
ATOM 960 C CA . PHE A 1 123 ? 11.352 -21.562 -10.688 1 97.44 123 PHE A CA 1
ATOM 961 C C . PHE A 1 123 ? 12.719 -21.453 -11.344 1 97.44 123 PHE A C 1
ATOM 963 O O . PHE A 1 123 ? 13.609 -20.766 -10.828 1 97.44 123 PHE A O 1
ATOM 970 N N . ALA A 1 124 ? 12.852 -21.953 -12.453 1 95.38 124 ALA A N 1
ATOM 971 C CA . ALA A 1 124 ? 14.117 -22.094 -13.172 1 95.38 124 ALA A CA 1
ATOM 972 C C . ALA A 1 124 ? 14.586 -20.75 -13.742 1 95.38 124 ALA A C 1
ATOM 974 O O . ALA A 1 124 ? 15.688 -20.656 -14.289 1 95.38 124 ALA A O 1
ATOM 975 N N . PHE A 1 125 ? 13.773 -19.719 -13.594 1 94.06 125 PHE A N 1
ATOM 976 C CA . PHE A 1 125 ? 14.07 -18.406 -14.148 1 94.06 125 PHE A CA 1
ATOM 977 C C . PHE A 1 125 ? 15.18 -17.734 -13.359 1 94.06 125 PHE A C 1
ATOM 979 O O . PHE A 1 125 ? 15.547 -16.594 -13.656 1 94.06 125 PHE A O 1
ATOM 986 N N . CYS A 1 126 ? 15.719 -18.422 -12.406 1 90.38 126 CYS A N 1
ATOM 987 C CA . CYS A 1 126 ? 16.875 -17.953 -11.664 1 90.38 126 CYS A CA 1
ATOM 988 C C . CYS A 1 126 ? 18.156 -18.109 -12.484 1 90.38 126 CYS A C 1
ATOM 990 O O . CYS A 1 126 ? 19.188 -17.531 -12.156 1 90.38 126 CYS A O 1
ATOM 992 N N . THR A 1 127 ? 18.094 -18.984 -13.5 1 86.94 127 THR A N 1
ATOM 993 C CA . THR A 1 127 ? 19.234 -19.188 -14.383 1 86.94 127 THR A CA 1
ATOM 994 C C . THR A 1 127 ? 18.891 -18.797 -15.812 1 86.94 127 THR A C 1
ATOM 996 O O . THR A 1 127 ? 17.797 -18.312 -16.078 1 86.94 127 THR A O 1
ATOM 999 N N . ARG A 1 128 ? 19.859 -18.969 -16.703 1 88.44 128 ARG A N 1
ATOM 1000 C CA . ARG A 1 128 ? 19.656 -18.688 -18.125 1 88.44 128 ARG A CA 1
ATOM 1001 C C . ARG A 1 128 ? 19.719 -19.969 -18.953 1 88.44 128 ARG A C 1
ATOM 1003 O O . ARG A 1 128 ? 19.828 -19.906 -20.188 1 88.44 128 ARG A O 1
ATOM 1010 N N . GLU A 1 129 ? 19.594 -21 -18.156 1 91.38 129 GLU A N 1
ATOM 1011 C CA . GLU A 1 129 ? 19.562 -22.281 -18.844 1 91.38 129 GLU A CA 1
ATOM 1012 C C . GLU A 1 129 ? 18.203 -22.516 -19.516 1 91.38 129 GLU A C 1
ATOM 1014 O O . GLU A 1 129 ? 17.156 -22.391 -18.859 1 91.38 129 GLU A O 1
ATOM 1019 N N . ARG A 1 130 ? 18.297 -22.797 -20.75 1 92.31 130 ARG A N 1
ATOM 1020 C CA . ARG A 1 130 ? 17.062 -23 -21.5 1 92.31 130 ARG A CA 1
ATOM 1021 C C . ARG A 1 130 ? 16.578 -24.438 -21.391 1 92.31 130 ARG A C 1
ATOM 1023 O O . ARG A 1 130 ? 15.508 -24.703 -20.844 1 92.31 130 ARG A O 1
ATOM 1030 N N . LEU A 1 131 ? 17.438 -25.234 -21.906 1 95.06 131 LEU A N 1
ATOM 1031 C CA . LEU A 1 131 ? 17.109 -26.656 -21.75 1 95.06 131 LEU A CA 1
ATOM 1032 C C . LEU A 1 131 ? 17.594 -27.172 -20.391 1 95.06 131 LEU A C 1
ATOM 1034 O O . LEU A 1 131 ? 18.688 -26.828 -19.953 1 95.06 131 LEU A O 1
ATOM 1038 N N . PRO A 1 132 ? 16.812 -27.953 -19.75 1 96.69 132 PRO A N 1
ATOM 1039 C CA . PRO A 1 132 ? 15.555 -28.562 -20.203 1 96.69 132 PRO A CA 1
ATOM 1040 C C . PRO A 1 132 ? 14.328 -27.734 -19.828 1 96.69 132 PRO A C 1
ATOM 1042 O O . PRO A 1 132 ? 13.195 -28.109 -20.141 1 96.69 132 PRO A O 1
ATOM 1045 N N . TRP A 1 133 ? 14.492 -26.641 -19.219 1 96.81 133 TRP A N 1
ATOM 1046 C CA . TRP A 1 133 ? 13.422 -25.922 -18.516 1 96.81 133 TRP A CA 1
ATOM 1047 C C . TRP A 1 133 ? 12.344 -25.469 -19.484 1 96.81 133 TRP A C 1
ATOM 1049 O O . TRP A 1 133 ? 11.156 -25.469 -19.156 1 96.81 133 TRP A O 1
ATOM 1059 N N . THR A 1 134 ? 12.711 -25.094 -20.672 1 97 134 THR A N 1
ATOM 1060 C CA . THR A 1 134 ? 11.742 -24.609 -21.656 1 97 134 THR A CA 1
ATOM 1061 C C . THR A 1 134 ? 10.797 -25.719 -22.078 1 97 134 THR A C 1
ATOM 1063 O O . THR A 1 134 ? 9.758 -25.469 -22.688 1 97 134 THR A O 1
ATOM 1066 N N . GLU A 1 135 ? 11.141 -26.938 -21.734 1 97.75 135 GLU A N 1
ATOM 1067 C CA . GLU A 1 135 ? 10.273 -28.062 -22.047 1 97.75 135 GLU A CA 1
ATOM 1068 C C . GLU A 1 135 ? 9.016 -28.062 -21.188 1 97.75 135 GLU A C 1
ATOM 1070 O O . GLU A 1 135 ? 8.039 -28.75 -21.484 1 97.75 135 GLU A O 1
ATOM 1075 N N . PHE A 1 136 ? 9 -27.266 -20.156 1 98.25 136 PHE A N 1
ATOM 1076 C CA . PHE A 1 136 ? 7.809 -27.125 -19.328 1 98.25 136 PHE A CA 1
ATOM 1077 C C . PHE A 1 136 ? 6.754 -26.281 -20.047 1 98.25 136 PHE A C 1
ATOM 1079 O O . PHE A 1 136 ? 5.586 -26.266 -19.656 1 98.25 136 PHE A O 1
ATOM 1086 N N . ALA A 1 137 ? 7.18 -25.531 -21.047 1 98.31 137 ALA A N 1
ATOM 1087 C CA . ALA A 1 137 ? 6.254 -24.625 -21.734 1 98.31 137 ALA A CA 1
ATOM 1088 C C . ALA A 1 137 ? 5.199 -25.406 -22.516 1 98.31 137 ALA A C 1
ATOM 1090 O O . ALA A 1 137 ? 5.512 -26.406 -23.156 1 98.31 137 ALA A O 1
ATOM 1091 N N . GLU A 1 138 ? 4.02 -24.969 -22.375 1 98.12 138 GLU A N 1
ATOM 1092 C CA . GLU A 1 138 ? 2.904 -25.641 -23.016 1 98.12 138 GLU A CA 1
ATOM 1093 C C . GLU A 1 138 ? 1.886 -24.641 -23.562 1 98.12 138 GLU A C 1
ATOM 1095 O O . GLU A 1 138 ? 1.938 -23.453 -23.234 1 98.12 138 GLU A O 1
ATOM 1100 N N . LEU A 1 139 ? 1.024 -25.141 -24.422 1 98 139 LEU A N 1
ATOM 1101 C CA . LEU A 1 139 ? -0.062 -24.312 -24.922 1 98 139 LEU A CA 1
ATOM 1102 C C . LEU A 1 139 ? -0.987 -23.891 -23.781 1 98 139 LEU A C 1
ATOM 1104 O O . LEU A 1 139 ? -1.29 -24.688 -22.906 1 98 139 LEU A O 1
ATOM 1108 N N . ALA A 1 140 ? -1.4 -22.625 -23.812 1 97.94 140 ALA A N 1
ATOM 1109 C CA . ALA A 1 140 ? -2.244 -22.109 -22.734 1 97.94 140 ALA A CA 1
ATOM 1110 C C . ALA A 1 140 ? -3.619 -22.766 -22.75 1 97.94 140 ALA A C 1
ATOM 1112 O O . ALA A 1 140 ? -4.129 -23.203 -21.719 1 97.94 140 ALA A O 1
ATOM 1113 N N . GLU A 1 141 ? -4.215 -22.922 -23.922 1 96.19 141 GLU A N 1
ATOM 1114 C CA . GLU A 1 141 ? -5.625 -23.281 -24 1 96.19 141 GLU A CA 1
ATOM 1115 C C . GLU A 1 141 ? -5.801 -24.797 -24.078 1 96.19 141 GLU A C 1
ATOM 1117 O O . GLU A 1 141 ? -6.828 -25.328 -23.656 1 96.19 141 GLU A O 1
ATOM 1122 N N . ASN A 1 142 ? -4.758 -25.484 -24.609 1 95.75 142 ASN A N 1
ATOM 1123 C CA . ASN A 1 142 ? -4.973 -26.906 -24.828 1 95.75 142 ASN A CA 1
ATOM 1124 C C . ASN A 1 142 ? -3.756 -27.734 -24.422 1 95.75 142 ASN A C 1
ATOM 1126 O O . ASN A 1 142 ? -3.605 -28.875 -24.844 1 95.75 142 ASN A O 1
ATOM 1130 N N . GLY A 1 143 ? -2.885 -27.172 -23.625 1 98.06 143 GLY A N 1
ATOM 1131 C CA . GLY A 1 143 ? -1.756 -27.922 -23.109 1 98.06 143 GLY A CA 1
ATOM 1132 C C . GLY A 1 143 ? -2.154 -28.953 -22.078 1 98.06 143 GLY A C 1
ATOM 1133 O O . GLY A 1 143 ? -3.311 -29 -21.656 1 98.06 143 GLY A O 1
ATOM 1134 N N . VAL A 1 144 ? -1.202 -29.766 -21.719 1 98.31 144 VAL A N 1
ATOM 1135 C CA . VAL A 1 144 ? -1.435 -30.922 -20.844 1 98.31 144 VAL A CA 1
ATOM 1136 C C . VAL A 1 144 ? -1.974 -30.438 -19.5 1 98.31 144 VAL A C 1
ATOM 1138 O O . VAL A 1 144 ? -2.895 -31.047 -18.938 1 98.31 144 VAL A O 1
ATOM 1141 N N . THR A 1 145 ? -1.416 -29.375 -18.953 1 98.81 145 THR A N 1
ATOM 1142 C CA . THR A 1 145 ? -1.864 -28.859 -17.672 1 98.81 145 THR A CA 1
ATOM 1143 C C . THR A 1 145 ? -3.303 -28.344 -17.766 1 98.81 145 THR A C 1
ATOM 1145 O O . THR A 1 145 ? -4.121 -28.625 -16.891 1 98.81 145 THR A O 1
ATOM 1148 N N . THR A 1 146 ? -3.566 -27.594 -18.812 1 98.81 146 THR A N 1
ATOM 1149 C CA . THR A 1 146 ? -4.906 -27.047 -18.984 1 98.81 146 THR A CA 1
ATOM 1150 C C . THR A 1 146 ? -5.93 -28.172 -19.156 1 98.81 146 THR A C 1
ATOM 1152 O O . THR A 1 146 ? -7.023 -28.109 -18.594 1 98.81 146 THR A O 1
ATOM 1155 N N . GLN A 1 147 ? -5.574 -29.172 -19.906 1 98.69 147 GLN A N 1
ATOM 1156 C CA . GLN A 1 147 ? -6.473 -30.312 -20.094 1 98.69 147 GLN A CA 1
ATOM 1157 C C . GLN A 1 147 ? -6.758 -31 -18.766 1 98.69 147 GLN A C 1
ATOM 1159 O O . GLN A 1 147 ? -7.902 -31.344 -18.469 1 98.69 147 GLN A O 1
ATOM 1164 N N . PHE A 1 148 ? -5.742 -31.219 -18.031 1 98.69 148 PHE A N 1
ATOM 1165 C CA . PHE A 1 148 ? -5.871 -31.812 -16.703 1 98.69 148 PHE A CA 1
ATOM 1166 C C . PHE A 1 148 ? -6.812 -30.984 -15.828 1 98.69 148 PHE A C 1
ATOM 1168 O O . PHE A 1 148 ? -7.738 -31.531 -15.219 1 98.69 148 PHE A O 1
ATOM 1175 N N . LEU A 1 149 ? -6.633 -29.656 -15.836 1 98.88 149 LEU A N 1
ATOM 1176 C CA . LEU A 1 149 ? -7.383 -28.781 -14.938 1 98.88 149 LEU A CA 1
ATOM 1177 C C . LEU A 1 149 ? -8.805 -28.578 -15.453 1 98.88 149 LEU A C 1
ATOM 1179 O O . LEU A 1 149 ? -9.727 -28.328 -14.664 1 98.88 149 LEU A O 1
ATOM 1183 N N . LYS A 1 150 ? -8.984 -28.578 -16.781 1 98.81 150 LYS A N 1
ATOM 1184 C CA . LYS A 1 150 ? -10.336 -28.5 -17.328 1 98.81 150 LYS A CA 1
ATOM 1185 C C . LYS A 1 150 ? -11.227 -29.609 -16.75 1 98.81 150 LYS A C 1
ATOM 1187 O O . LYS A 1 150 ? -12.359 -29.344 -16.344 1 98.81 150 LYS A O 1
ATOM 1192 N N . LYS A 1 151 ? -10.711 -30.781 -16.703 1 98.69 151 LYS A N 1
ATOM 1193 C CA . LYS A 1 151 ? -11.461 -31.922 -16.172 1 98.69 151 LYS A CA 1
ATOM 1194 C C . LYS A 1 151 ? -11.766 -31.734 -14.688 1 98.69 151 LYS A C 1
ATOM 1196 O O . LYS A 1 151 ? -12.891 -31.953 -14.25 1 98.69 151 LYS A O 1
ATOM 1201 N N . LEU A 1 152 ? -10.75 -31.359 -13.984 1 98.69 152 LEU A N 1
ATOM 1202 C CA . LEU A 1 152 ? -10.898 -31.172 -12.539 1 98.69 152 LEU A CA 1
ATOM 1203 C C . LEU A 1 152 ? -11.906 -30.062 -12.242 1 98.69 152 LEU A C 1
ATOM 1205 O O . LEU A 1 152 ? -12.742 -30.203 -11.344 1 98.69 152 LEU A O 1
ATOM 1209 N N . ALA A 1 153 ? -11.781 -28.938 -12.953 1 98.88 153 ALA A N 1
ATOM 1210 C CA . ALA A 1 153 ? -12.688 -27.812 -12.766 1 98.88 153 ALA A CA 1
ATOM 1211 C C . ALA A 1 153 ? -14.141 -28.219 -13 1 98.88 153 ALA A C 1
ATOM 1213 O O . ALA A 1 153 ? -15.023 -27.875 -12.203 1 98.88 153 ALA A O 1
ATOM 1214 N N . ALA A 1 154 ? -14.375 -28.922 -14.07 1 98.81 154 ALA A N 1
ATOM 1215 C CA . ALA A 1 154 ? -15.719 -29.375 -14.406 1 98.81 154 ALA A CA 1
ATOM 1216 C C . ALA A 1 154 ? -16.266 -30.328 -13.344 1 98.81 154 ALA A C 1
ATOM 1218 O O . ALA A 1 154 ? -17.422 -30.219 -12.938 1 98.81 154 ALA A O 1
ATOM 1219 N N . GLU A 1 155 ? -15.453 -31.234 -12.961 1 98.81 155 GLU A N 1
ATOM 1220 C CA . GLU A 1 155 ? -15.852 -32.25 -11.977 1 98.81 155 GLU A CA 1
ATOM 1221 C C . GLU A 1 155 ? -16.219 -31.578 -10.648 1 98.81 155 GLU A C 1
ATOM 1223 O O . GLU A 1 155 ? -17.172 -31.984 -9.992 1 98.81 155 GLU A O 1
ATOM 1228 N N . LEU A 1 156 ? -15.438 -30.609 -10.211 1 98.81 156 LEU A N 1
ATOM 1229 C CA . LEU A 1 156 ? -15.594 -30.016 -8.898 1 98.81 156 LEU A CA 1
ATOM 1230 C C . LEU A 1 156 ? -16.516 -28.797 -8.961 1 98.81 156 LEU A C 1
ATOM 1232 O O . LEU A 1 156 ? -16.984 -28.312 -7.926 1 98.81 156 LEU A O 1
ATOM 1236 N N . GLY A 1 157 ? -16.828 -28.281 -10.164 1 98.81 157 GLY A N 1
ATOM 1237 C CA . GLY A 1 157 ? -17.641 -27.078 -10.32 1 98.81 157 GLY A CA 1
ATOM 1238 C C . GLY A 1 157 ? -16.969 -25.828 -9.781 1 98.81 157 GLY A C 1
ATOM 1239 O O . GLY A 1 157 ? -17.594 -25.047 -9.07 1 98.81 157 GLY A O 1
ATOM 1240 N N . VAL A 1 158 ? -15.711 -25.703 -10.086 1 98.94 158 VAL A N 1
ATOM 1241 C CA . VAL A 1 158 ? -14.961 -24.562 -9.562 1 98.94 158 VAL A CA 1
ATOM 1242 C C . VAL A 1 158 ? -14.242 -23.844 -10.703 1 98.94 158 VAL A C 1
ATOM 1244 O O . VAL A 1 158 ? -13.984 -24.438 -11.75 1 98.94 158 VAL A O 1
ATOM 1247 N N . VAL A 1 159 ? -13.969 -22.5 -10.555 1 98.94 159 VAL A N 1
ATOM 1248 C CA . VAL A 1 159 ? -13.07 -21.75 -11.414 1 98.94 159 VAL A CA 1
ATOM 1249 C C . VAL A 1 159 ? -11.625 -21.938 -10.953 1 98.94 159 VAL A C 1
ATOM 1251 O O . VAL A 1 159 ? -11.344 -21.922 -9.758 1 98.94 159 VAL A O 1
ATOM 1254 N N . ILE A 1 160 ? -10.719 -22.172 -11.859 1 98.94 160 ILE A N 1
ATOM 1255 C CA . ILE A 1 160 ? -9.312 -22.328 -11.523 1 98.94 160 ILE A CA 1
ATOM 1256 C C . ILE A 1 160 ? -8.477 -21.297 -12.281 1 98.94 160 ILE A C 1
ATOM 1258 O O . ILE A 1 160 ? -8.602 -21.172 -13.5 1 98.94 160 ILE A O 1
ATOM 1262 N N . ILE A 1 161 ? -7.742 -20.5 -11.609 1 98.94 161 ILE A N 1
ATOM 1263 C CA . ILE A 1 161 ? -6.723 -19.609 -12.172 1 98.94 161 ILE A CA 1
ATOM 1264 C C . ILE A 1 161 ? -5.371 -20.328 -12.156 1 98.94 161 ILE A C 1
ATOM 1266 O O . ILE A 1 161 ? -4.805 -20.578 -11.094 1 98.94 161 ILE A O 1
ATOM 1270 N N . SER A 1 162 ? -4.832 -20.578 -13.336 1 98.94 162 SER A N 1
ATOM 1271 C CA . SER A 1 162 ? -3.67 -21.453 -13.477 1 98.94 162 SER A CA 1
ATOM 1272 C C . SER A 1 162 ? -2.516 -20.734 -14.156 1 98.94 162 SER A C 1
ATOM 1274 O O . SER A 1 162 ? -2.416 -20.719 -15.391 1 98.94 162 SER A O 1
ATOM 1276 N N . PRO A 1 163 ? -1.574 -20.172 -13.414 1 98.94 163 PRO A N 1
ATOM 1277 C CA . PRO A 1 163 ? -0.368 -19.594 -14.016 1 98.94 163 PRO A CA 1
ATOM 1278 C C . PRO A 1 163 ? 0.611 -20.656 -14.508 1 98.94 163 PRO A C 1
ATOM 1280 O O . PRO A 1 163 ? 1.039 -21.516 -13.734 1 98.94 163 PRO A O 1
ATOM 1283 N N . ILE A 1 164 ? 0.978 -20.625 -15.766 1 98.81 164 ILE A N 1
ATOM 1284 C CA . ILE A 1 164 ? 1.864 -21.594 -16.375 1 98.81 164 ILE A CA 1
ATOM 1285 C C . ILE A 1 164 ? 2.887 -20.891 -17.266 1 98.81 164 ILE A C 1
ATOM 1287 O O . ILE A 1 164 ? 2.777 -19.688 -17.5 1 98.81 164 ILE A O 1
ATOM 1291 N N . LEU A 1 165 ? 3.918 -21.656 -17.609 1 98.56 165 LEU A N 1
ATOM 1292 C CA . LEU A 1 165 ? 4.77 -21.234 -18.719 1 98.56 165 LEU A CA 1
ATOM 1293 C C . LEU A 1 165 ? 4.121 -21.562 -20.062 1 98.56 165 LEU A C 1
ATOM 1295 O O . LEU A 1 165 ? 3.916 -22.734 -20.375 1 98.56 165 LEU A O 1
ATOM 1299 N N . GLU A 1 166 ? 3.807 -20.562 -20.812 1 98.62 166 GLU A N 1
ATOM 1300 C CA . GLU A 1 166 ? 3.104 -20.734 -22.078 1 98.62 166 GLU A CA 1
ATOM 1301 C C . GLU A 1 166 ? 4.082 -20.812 -23.25 1 98.62 166 GLU A C 1
ATOM 1303 O O . GLU A 1 166 ? 5.047 -20.047 -23.297 1 98.62 166 GLU A O 1
ATOM 1308 N N . ARG A 1 167 ? 3.822 -21.797 -24.078 1 97.75 167 ARG A N 1
ATOM 1309 C CA . ARG A 1 167 ? 4.344 -21.781 -25.438 1 97.75 167 ARG A CA 1
ATOM 1310 C C . ARG A 1 167 ? 3.27 -21.359 -26.422 1 97.75 167 ARG A C 1
ATOM 1312 O O . ARG A 1 167 ? 2.305 -22.094 -26.656 1 97.75 167 ARG A O 1
ATOM 1319 N N . ASP A 1 168 ? 3.475 -20.125 -27 1 95.31 168 ASP A N 1
ATOM 1320 C CA . ASP A 1 168 ? 2.455 -19.594 -27.891 1 95.31 168 ASP A CA 1
ATOM 1321 C C . ASP A 1 168 ? 2.357 -20.406 -29.172 1 95.31 168 ASP A C 1
ATOM 1323 O O . ASP A 1 168 ? 3.375 -20.781 -29.766 1 95.31 168 ASP A O 1
ATOM 1327 N N . ASP A 1 169 ? 1.113 -20.656 -29.609 1 91.69 169 ASP A N 1
ATOM 1328 C CA . ASP A 1 169 ? 0.906 -21.484 -30.797 1 91.69 169 ASP A CA 1
ATOM 1329 C C . ASP A 1 169 ? 1.154 -20.688 -32.062 1 91.69 169 ASP A C 1
ATOM 1331 O O . ASP A 1 169 ? 1.433 -21.266 -33.125 1 91.69 169 ASP A O 1
ATOM 1335 N N . LYS A 1 170 ? 1.014 -19.453 -31.953 1 92.31 170 LYS A N 1
ATOM 1336 C CA . LYS A 1 170 ? 1.15 -18.609 -33.156 1 92.31 170 LYS A CA 1
ATOM 1337 C C . LYS A 1 170 ? 2.613 -18.484 -33.562 1 92.31 170 LYS A C 1
ATOM 1339 O O . LYS A 1 170 ? 2.934 -18.594 -34.75 1 92.31 170 LYS A O 1
ATOM 1344 N N . ASP A 1 171 ? 3.531 -18.25 -32.562 1 93.44 171 ASP A N 1
ATOM 1345 C CA . ASP A 1 171 ? 4.898 -17.922 -32.969 1 93.44 171 ASP A CA 1
ATOM 1346 C C . ASP A 1 171 ? 5.914 -18.656 -32.094 1 93.44 171 ASP A C 1
ATOM 1348 O O . ASP A 1 171 ? 7.109 -18.359 -32.125 1 93.44 171 ASP A O 1
ATOM 1352 N N . ASP A 1 172 ? 5.438 -19.516 -31.234 1 95.19 172 ASP A N 1
ATOM 1353 C CA . ASP A 1 172 ? 6.27 -20.406 -30.438 1 95.19 172 ASP A CA 1
ATOM 1354 C C . ASP A 1 172 ? 7.043 -19.641 -29.375 1 95.19 172 ASP A C 1
ATOM 1356 O O . ASP A 1 172 ? 8.023 -20.141 -28.828 1 95.19 172 ASP A O 1
ATOM 1360 N N . VAL A 1 173 ? 6.594 -18.406 -29.094 1 95.94 173 VAL A N 1
ATOM 1361 C CA . VAL A 1 173 ? 7.223 -17.578 -28.062 1 95.94 173 VAL A CA 1
ATOM 1362 C C . VAL A 1 173 ? 6.707 -17.984 -26.688 1 95.94 173 VAL A C 1
ATOM 1364 O O . VAL A 1 173 ? 5.574 -18.453 -26.547 1 95.94 173 VAL A O 1
ATOM 1367 N N . ILE A 1 174 ? 7.629 -17.812 -25.688 1 97.12 174 ILE A N 1
ATOM 1368 C CA . ILE A 1 174 ? 7.305 -18.188 -24.312 1 97.12 174 ILE A CA 1
ATOM 1369 C C . ILE A 1 174 ? 6.746 -16.984 -23.562 1 97.12 174 ILE A C 1
ATOM 1371 O O . ILE A 1 174 ? 7.219 -15.859 -23.75 1 97.12 174 ILE A O 1
ATOM 1375 N N . TRP A 1 175 ? 5.738 -17.234 -22.781 1 98.12 175 TRP A N 1
ATOM 1376 C CA . TRP A 1 175 ? 5.117 -16.203 -21.969 1 98.12 175 TRP A CA 1
ATOM 1377 C C . TRP A 1 175 ? 4.867 -16.703 -20.547 1 98.12 175 TRP A C 1
ATOM 1379 O O . TRP A 1 175 ? 4.727 -17.922 -20.328 1 98.12 175 TRP A O 1
ATOM 1389 N N . ASN A 1 176 ? 4.98 -15.82 -19.531 1 98.69 176 ASN A N 1
ATOM 1390 C CA . ASN A 1 176 ? 4.371 -16.062 -18.234 1 98.69 176 ASN A CA 1
ATOM 1391 C C . ASN A 1 176 ? 2.875 -15.773 -18.25 1 98.69 176 ASN A C 1
ATOM 1393 O O . ASN A 1 176 ? 2.465 -14.609 -18.328 1 98.69 176 ASN A O 1
ATOM 1397 N N . THR A 1 177 ? 2.076 -16.875 -18.141 1 98.81 177 THR A N 1
ATOM 1398 C CA . THR A 1 177 ? 0.664 -16.766 -18.484 1 98.81 177 THR A CA 1
ATOM 1399 C C . THR A 1 177 ? -0.211 -17.375 -17.391 1 98.81 177 THR A C 1
ATOM 1401 O O . THR A 1 177 ? 0.126 -18.422 -16.828 1 98.81 177 THR A O 1
ATOM 1404 N N . ALA A 1 178 ? -1.275 -16.688 -17.062 1 98.94 178 ALA A N 1
ATOM 1405 C CA . ALA A 1 178 ? -2.326 -17.297 -16.234 1 98.94 178 ALA A CA 1
ATOM 1406 C C . ALA A 1 178 ? -3.547 -17.641 -17.078 1 98.94 178 ALA A C 1
ATOM 1408 O O . ALA A 1 178 ? -4.078 -16.797 -17.797 1 98.94 178 ALA A O 1
ATOM 1409 N N . VAL A 1 179 ? -3.961 -18.875 -17 1 98.88 179 VAL A N 1
ATOM 1410 C CA . VAL A 1 179 ? -5.137 -19.375 -17.703 1 98.88 179 VAL A CA 1
ATOM 1411 C C . VAL A 1 179 ? -6.332 -19.422 -16.75 1 98.88 179 VAL A C 1
ATOM 1413 O O . VAL A 1 179 ? -6.207 -19.875 -15.617 1 98.88 179 VAL A O 1
ATOM 1416 N N . VAL A 1 180 ? -7.441 -18.906 -17.234 1 98.94 180 VAL A N 1
ATOM 1417 C CA . VAL A 1 180 ? -8.656 -18.938 -16.422 1 98.94 180 VAL A CA 1
ATOM 1418 C C . VAL A 1 180 ? -9.602 -20.016 -16.953 1 98.94 180 VAL A C 1
ATOM 1420 O O . VAL A 1 180 ? -10.102 -19.906 -18.078 1 98.94 180 VAL A O 1
ATOM 1423 N N . ILE A 1 181 ? -9.852 -21 -16.125 1 98.94 181 ILE A N 1
ATOM 1424 C CA . ILE A 1 181 ? -10.719 -22.109 -16.484 1 98.94 181 ILE A CA 1
ATOM 1425 C C . ILE A 1 181 ? -12.031 -22 -15.695 1 98.94 181 ILE A C 1
ATOM 1427 O O . ILE A 1 181 ? -12.023 -21.906 -14.469 1 98.94 181 ILE A O 1
ATOM 1431 N N . SER A 1 182 ? -13.133 -22.094 -16.391 1 98.75 182 SER A N 1
ATOM 1432 C CA . SER A 1 182 ? -14.469 -21.938 -15.828 1 98.75 182 SER A CA 1
ATOM 1433 C C . SER A 1 182 ? -14.875 -23.172 -15.023 1 98.75 182 SER A C 1
ATOM 1435 O O . SER A 1 182 ? -14.258 -24.234 -15.133 1 98.75 182 SER A O 1
ATOM 1437 N N . HIS A 1 183 ? -15.969 -22.969 -14.227 1 98.75 183 HIS A N 1
ATOM 1438 C CA . HIS A 1 183 ? -16.547 -24.078 -13.484 1 98.75 183 HIS A CA 1
ATOM 1439 C C . HIS A 1 183 ? -17.109 -25.141 -14.422 1 98.75 183 HIS A C 1
ATOM 1441 O O . HIS A 1 183 ? -17.391 -26.266 -13.992 1 98.75 183 HIS A O 1
ATOM 1447 N N . THR A 1 184 ? -17.281 -24.828 -15.68 1 98.62 184 THR A N 1
ATOM 1448 C CA . THR A 1 184 ? -17.797 -25.766 -16.672 1 98.62 184 THR A CA 1
ATOM 1449 C C . THR A 1 184 ? -16.656 -26.578 -17.266 1 98.62 184 THR A C 1
ATOM 1451 O O . THR A 1 184 ? -16.891 -27.547 -18.016 1 98.62 184 THR A O 1
ATOM 1454 N N . GLY A 1 185 ? -15.453 -26.203 -17 1 98.44 185 GLY A N 1
ATOM 1455 C CA . GLY A 1 185 ? -14.289 -26.859 -17.578 1 98.44 185 GLY A CA 1
ATOM 1456 C C . GLY A 1 185 ? -13.758 -26.156 -18.812 1 98.44 185 GLY A C 1
ATOM 1457 O O . GLY A 1 185 ? -12.68 -26.5 -19.312 1 98.44 185 GLY A O 1
ATOM 1458 N N . ASN A 1 186 ? -14.477 -25.156 -19.312 1 98.38 186 ASN A N 1
ATOM 1459 C CA . ASN A 1 186 ? -14.016 -24.422 -20.484 1 98.38 186 ASN A CA 1
ATOM 1460 C C . ASN A 1 186 ? -13.031 -23.312 -20.094 1 98.38 186 ASN A C 1
ATOM 1462 O O . ASN A 1 186 ? -13.172 -22.688 -19.047 1 98.38 186 ASN A O 1
ATOM 1466 N N . VAL A 1 187 ? -12.094 -23.109 -20.984 1 98.69 187 VAL A N 1
ATOM 1467 C CA . VAL A 1 187 ? -11.203 -21.969 -20.797 1 98.69 187 VAL A CA 1
ATOM 1468 C C . VAL A 1 187 ? -11.938 -20.672 -21.156 1 98.69 187 VAL A C 1
ATOM 1470 O O . VAL A 1 187 ? -12.445 -20.516 -22.266 1 98.69 187 VAL A O 1
ATOM 1473 N N . ILE A 1 188 ? -12.023 -19.75 -20.203 1 98.75 188 ILE A N 1
ATOM 1474 C CA . ILE A 1 188 ? -12.617 -18.453 -20.469 1 98.75 188 ILE A CA 1
ATOM 1475 C C . ILE A 1 188 ? -11.633 -17.609 -21.281 1 98.75 188 ILE A C 1
ATOM 1477 O O . ILE A 1 188 ? -12.031 -16.922 -22.234 1 98.75 188 ILE A O 1
ATOM 1481 N N . GLY A 1 189 ? -10.391 -17.641 -20.891 1 98.5 189 GLY A N 1
ATOM 1482 C CA . GLY A 1 189 ? -9.32 -16.906 -21.531 1 98.5 189 GLY A CA 1
ATOM 1483 C C . GLY A 1 189 ? -8.016 -16.922 -20.766 1 98.5 189 GLY A C 1
ATOM 1484 O O . GLY A 1 189 ? -7.777 -17.844 -19.969 1 98.5 189 GLY A O 1
ATOM 1485 N N . LYS A 1 190 ? -7.129 -16.062 -21.141 1 98.38 190 LYS A N 1
ATOM 1486 C CA . LYS A 1 190 ? -5.836 -15.992 -20.469 1 98.38 190 LYS A CA 1
ATOM 1487 C C . LYS A 1 190 ? -5.336 -14.555 -20.375 1 98.38 190 LYS A C 1
ATOM 1489 O O . LYS A 1 190 ? -5.852 -13.664 -21.047 1 98.38 190 LYS A O 1
ATOM 1494 N N . THR A 1 191 ? -4.422 -14.32 -19.484 1 98.69 191 THR A N 1
ATOM 1495 C CA . THR A 1 191 ? -3.639 -13.094 -19.375 1 98.69 191 THR A CA 1
ATOM 1496 C C . THR A 1 191 ? -2.152 -13.414 -19.234 1 98.69 191 THR A C 1
ATOM 1498 O O . THR A 1 191 ? -1.779 -14.562 -19 1 98.69 191 THR A O 1
ATOM 1501 N N . ARG A 1 192 ? -1.34 -12.461 -19.562 1 98.69 192 ARG A N 1
ATOM 1502 C CA . ARG A 1 192 ? 0.109 -12.617 -19.5 1 98.69 192 ARG A CA 1
ATOM 1503 C C . ARG A 1 192 ? 0.728 -11.547 -18.594 1 98.69 192 ARG A C 1
ATOM 1505 O O . ARG A 1 192 ? 0.134 -10.492 -18.375 1 98.69 192 ARG A O 1
ATOM 1512 N N . LYS A 1 193 ? 1.907 -11.898 -18.094 1 98.69 193 LYS A N 1
ATOM 1513 C CA . LYS A 1 193 ? 2.615 -11.031 -17.156 1 98.69 193 LYS A CA 1
ATOM 1514 C C . LYS A 1 193 ? 2.949 -9.688 -17.781 1 98.69 193 LYS A C 1
ATOM 1516 O O . LYS A 1 193 ? 3.6 -9.633 -18.828 1 98.69 193 LYS A O 1
ATOM 1521 N N . ASN A 1 194 ? 2.566 -8.602 -17.047 1 98.44 194 ASN A N 1
ATOM 1522 C CA . ASN A 1 194 ? 2.67 -7.266 -17.609 1 98.44 194 ASN A CA 1
ATOM 1523 C C . ASN A 1 194 ? 4.02 -6.625 -17.297 1 98.44 194 ASN A C 1
ATOM 1525 O O . ASN A 1 194 ? 4.457 -5.711 -18 1 98.44 194 ASN A O 1
ATOM 1529 N N . HIS A 1 195 ? 4.582 -6.98 -16.234 1 98.5 195 HIS A N 1
ATOM 1530 C CA . HIS A 1 195 ? 5.852 -6.41 -15.789 1 98.5 195 HIS A CA 1
ATOM 1531 C C . HIS A 1 195 ? 6.875 -7.508 -15.5 1 98.5 195 HIS A C 1
ATOM 1533 O O . HIS A 1 195 ? 6.582 -8.461 -14.773 1 98.5 195 HIS A O 1
ATOM 1539 N N . ILE A 1 196 ? 8.047 -7.352 -16.062 1 98.06 196 ILE A N 1
ATOM 1540 C CA . ILE A 1 196 ? 9.047 -8.414 -16.016 1 98.06 196 ILE A CA 1
ATOM 1541 C C . ILE A 1 196 ? 10.203 -7.996 -15.109 1 98.06 196 ILE A C 1
ATOM 1543 O O . ILE A 1 196 ? 10.812 -6.941 -15.32 1 98.06 196 ILE A O 1
ATOM 1547 N N . PRO A 1 197 ? 10.516 -8.781 -14.109 1 95.81 197 PRO A N 1
ATOM 1548 C CA . PRO A 1 197 ? 11.625 -8.43 -13.219 1 95.81 197 PRO A CA 1
ATOM 1549 C C . PRO A 1 197 ? 12.992 -8.594 -13.875 1 95.81 197 PRO A C 1
ATOM 1551 O O . PRO A 1 197 ? 13.148 -9.406 -14.789 1 95.81 197 PRO A O 1
ATOM 1554 N N . ARG A 1 198 ? 13.914 -7.852 -13.445 1 92.69 198 ARG A N 1
ATOM 1555 C CA . ARG A 1 198 ? 15.336 -7.871 -13.797 1 92.69 198 ARG A CA 1
ATOM 1556 C C . ARG A 1 198 ? 16.203 -7.711 -12.555 1 92.69 198 ARG A C 1
ATOM 1558 O O . ARG A 1 198 ? 17.141 -6.902 -12.539 1 92.69 198 ARG A O 1
ATOM 1565 N N . VAL A 1 199 ? 15.891 -8.484 -11.516 1 91.75 199 VAL A N 1
ATOM 1566 C CA . VAL A 1 199 ? 16.516 -8.234 -10.219 1 91.75 199 VAL A CA 1
ATOM 1567 C C . VAL A 1 199 ? 17.047 -9.547 -9.641 1 91.75 199 VAL A C 1
ATOM 1569 O O . VAL A 1 199 ? 16.312 -10.555 -9.609 1 91.75 199 VAL A O 1
ATOM 1572 N N . GLY A 1 200 ? 18.234 -9.5 -9.195 1 88.19 200 GLY A N 1
ATOM 1573 C CA . GLY A 1 200 ? 18.828 -10.68 -8.578 1 88.19 200 GLY A CA 1
ATOM 1574 C C . GLY A 1 200 ? 18.734 -11.922 -9.445 1 88.19 200 GLY A C 1
ATOM 1575 O O . GLY A 1 200 ? 19.094 -11.898 -10.625 1 88.19 200 GLY A O 1
ATOM 1576 N N . ASP A 1 201 ? 18.172 -12.938 -8.703 1 90.5 201 ASP A N 1
ATOM 1577 C CA . ASP A 1 201 ? 18.062 -14.234 -9.375 1 90.5 201 ASP A CA 1
ATOM 1578 C C . ASP A 1 201 ? 16.828 -14.273 -10.289 1 90.5 201 ASP A C 1
ATOM 1580 O O . ASP A 1 201 ? 16.594 -15.273 -10.961 1 90.5 201 ASP A O 1
ATOM 1584 N N . PHE A 1 202 ? 16.109 -13.234 -10.352 1 92.38 202 PHE A N 1
ATOM 1585 C CA . PHE A 1 202 ? 14.93 -13.211 -11.195 1 92.38 202 PHE A CA 1
ATOM 1586 C C . PHE A 1 202 ? 15.281 -12.781 -12.617 1 92.38 202 PHE A C 1
ATOM 1588 O O . PHE A 1 202 ? 15.078 -11.625 -12.992 1 92.38 202 PHE A O 1
ATOM 1595 N N . ASN A 1 203 ? 15.703 -13.734 -13.445 1 93.12 203 ASN A N 1
ATOM 1596 C CA . ASN A 1 203 ? 16.141 -13.508 -14.82 1 93.12 203 ASN A CA 1
ATOM 1597 C C . ASN A 1 203 ? 15.008 -13.766 -15.812 1 93.12 203 ASN A C 1
ATOM 1599 O O . ASN A 1 203 ? 15.25 -14.25 -16.922 1 93.12 203 ASN A O 1
ATOM 1603 N N . GLU A 1 204 ? 13.828 -13.391 -15.438 1 95.75 204 GLU A N 1
ATOM 1604 C CA . GLU A 1 204 ? 12.664 -13.656 -16.281 1 95.75 204 GLU A CA 1
ATOM 1605 C C . GLU A 1 204 ? 12.781 -12.93 -17.625 1 95.75 204 GLU A C 1
ATOM 1607 O O . GLU A 1 204 ? 12.258 -13.398 -18.641 1 95.75 204 GLU A O 1
ATOM 1612 N N . SER A 1 205 ? 13.523 -11.891 -17.656 1 94.62 205 SER A N 1
ATOM 1613 C CA . SER A 1 205 ? 13.672 -11.078 -18.859 1 94.62 205 SER A CA 1
ATOM 1614 C C . SER A 1 205 ? 14.43 -11.844 -19.938 1 94.62 205 SER A C 1
ATOM 1616 O O . SER A 1 205 ? 14.422 -11.438 -21.109 1 94.62 205 SER A O 1
ATOM 1618 N N . THR A 1 206 ? 15.078 -12.906 -19.594 1 94.12 206 THR A N 1
ATOM 1619 C CA . THR A 1 206 ? 15.773 -13.719 -20.578 1 94.12 206 THR A CA 1
ATOM 1620 C C . THR A 1 206 ? 14.836 -14.758 -21.188 1 94.12 206 THR A C 1
ATOM 1622 O O . THR A 1 206 ? 15.172 -15.398 -22.188 1 94.12 206 THR A O 1
ATOM 1625 N N . TYR A 1 207 ? 13.617 -14.906 -20.625 1 95.38 207 TYR A N 1
ATOM 1626 C CA . TYR A 1 207 ? 12.711 -15.969 -21.062 1 95.38 207 TYR A CA 1
ATOM 1627 C C . TYR A 1 207 ? 11.516 -15.398 -21.812 1 95.38 207 TYR A C 1
ATOM 1629 O O . TYR A 1 207 ? 11.039 -15.992 -22.781 1 95.38 207 TYR A O 1
ATOM 1637 N N . TYR A 1 208 ? 10.992 -14.344 -21.406 1 96.44 208 TYR A N 1
ATOM 1638 C CA . TYR A 1 208 ? 9.773 -13.781 -21.984 1 96.44 208 TYR A CA 1
ATOM 1639 C C . TYR A 1 208 ? 9.719 -12.273 -21.766 1 96.44 208 TYR A C 1
ATOM 1641 O O . TYR A 1 208 ? 10.578 -11.711 -21.078 1 96.44 208 TYR A O 1
ATOM 1649 N N . MET A 1 209 ? 8.695 -11.625 -22.453 1 96.06 209 MET A N 1
ATOM 1650 C CA . MET A 1 209 ? 8.562 -10.164 -22.438 1 96.06 209 MET A CA 1
ATOM 1651 C C . MET A 1 209 ? 7.234 -9.75 -21.812 1 96.06 209 MET A C 1
ATOM 1653 O O . MET A 1 209 ? 6.422 -10.594 -21.438 1 96.06 209 MET A O 1
ATOM 1657 N N . GLU A 1 210 ? 7.027 -8.445 -21.641 1 97.62 210 GLU A N 1
ATOM 1658 C CA . GLU A 1 210 ? 5.789 -7.887 -21.109 1 97.62 210 GLU A CA 1
ATOM 1659 C C . GLU A 1 210 ? 4.602 -8.211 -22.016 1 97.62 210 GLU A C 1
ATOM 1661 O O . GLU A 1 210 ? 4.723 -8.18 -23.234 1 97.62 210 GLU A O 1
ATOM 1666 N N . SER A 1 211 ? 3.52 -8.352 -21.391 1 97.06 211 SER A N 1
ATOM 1667 C CA . SER A 1 211 ? 2.283 -8.695 -22.078 1 97.06 211 SER A CA 1
ATOM 1668 C C . SER A 1 211 ? 1.822 -7.566 -23 1 97.06 211 SER A C 1
ATOM 1670 O O . SER A 1 211 ? 2.037 -6.391 -22.688 1 97.06 211 SER A O 1
ATOM 1672 N N . GLU A 1 212 ? 1.155 -7.957 -24.062 1 93.69 212 GLU A N 1
ATOM 1673 C CA . GLU A 1 212 ? 0.446 -7.016 -24.922 1 93.69 212 GLU A CA 1
ATOM 1674 C C . GLU A 1 212 ? -1.052 -7.309 -24.938 1 93.69 212 GLU A C 1
ATOM 1676 O O . GLU A 1 212 ? -1.788 -6.746 -25.75 1 93.69 212 GLU A O 1
ATOM 1681 N N . LEU A 1 213 ? -1.433 -8.148 -24.016 1 97.06 213 LEU A N 1
ATOM 1682 C CA . LEU A 1 213 ? -2.832 -8.562 -24 1 97.06 213 LEU A CA 1
ATOM 1683 C C . LEU A 1 213 ? -3.688 -7.559 -23.234 1 97.06 213 LEU A C 1
ATOM 1685 O O . LEU A 1 213 ? -4.914 -7.684 -23.188 1 97.06 213 LEU A O 1
ATOM 1689 N N . GLY A 1 214 ? -3.068 -6.559 -22.609 1 97.5 214 GLY A N 1
ATOM 1690 C CA . GLY A 1 214 ? -3.799 -5.602 -21.797 1 97.5 214 GLY A CA 1
ATOM 1691 C C . GLY A 1 214 ? -4.074 -6.094 -20.391 1 97.5 214 GLY A C 1
ATOM 1692 O O . GLY A 1 214 ? -3.193 -6.676 -19.75 1 97.5 214 GLY A O 1
ATOM 1693 N N . HIS A 1 215 ? -5.219 -5.719 -19.875 1 98.69 215 H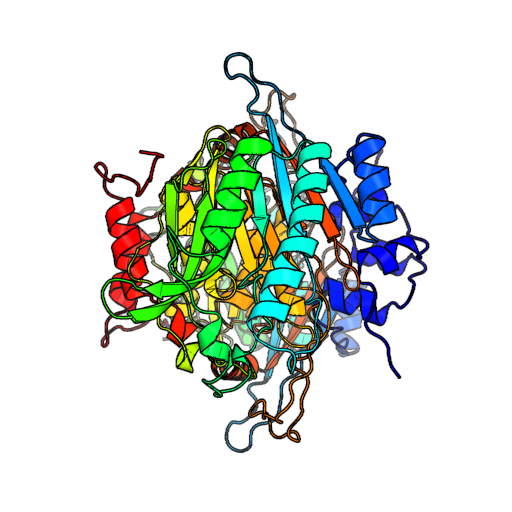IS A N 1
ATOM 1694 C CA . HIS A 1 215 ? -5.645 -6.066 -18.516 1 98.69 215 HIS A CA 1
ATOM 1695 C C . HIS A 1 215 ? -7.039 -6.684 -18.516 1 98.69 215 HIS A C 1
ATOM 1697 O O . HIS A 1 215 ? -7.977 -6.113 -17.969 1 98.69 215 HIS A O 1
ATOM 1703 N N . PRO A 1 216 ? -7.102 -7.891 -19.078 1 98.81 216 PRO A N 1
ATOM 1704 C CA . PRO A 1 216 ? -8.422 -8.516 -19.156 1 98.81 216 PRO A CA 1
ATOM 1705 C C . PRO A 1 216 ? -8.977 -8.898 -17.781 1 98.81 216 PRO A C 1
ATOM 1707 O O . PRO A 1 216 ? -8.227 -9.312 -16.906 1 98.81 216 PRO A O 1
ATOM 1710 N N . VAL A 1 217 ? -10.242 -8.711 -17.641 1 98.94 217 VAL A N 1
ATOM 1711 C CA . VAL A 1 217 ? -11.016 -9.203 -16.516 1 98.94 217 VAL A CA 1
ATOM 1712 C C . VAL A 1 217 ? -11.969 -10.305 -16.984 1 98.94 217 VAL A C 1
ATOM 1714 O O . VAL A 1 217 ? -12.648 -10.156 -18 1 98.94 217 VAL A O 1
ATOM 1717 N N . PHE A 1 218 ? -12.016 -11.414 -16.234 1 98.94 218 PHE A N 1
ATOM 1718 C CA . PHE A 1 218 ? -12.773 -12.586 -16.656 1 98.94 218 PHE A CA 1
ATOM 1719 C C . PHE A 1 218 ? -14.062 -12.703 -15.852 1 98.94 218 PHE A C 1
ATOM 1721 O O . PHE A 1 218 ? -14.031 -12.781 -14.625 1 98.94 218 PHE A O 1
ATOM 1728 N N . GLU A 1 219 ? -15.148 -12.727 -16.578 1 98.81 219 GLU A N 1
ATOM 1729 C CA . GLU A 1 219 ? -16.453 -12.914 -15.938 1 98.81 219 GLU A CA 1
ATOM 1730 C C . GLU A 1 219 ? -16.719 -14.391 -15.672 1 98.81 219 GLU A C 1
ATOM 1732 O O . GLU A 1 219 ? -16.812 -15.188 -16.609 1 98.81 219 GLU A O 1
ATOM 1737 N N . THR A 1 220 ? -16.812 -14.773 -14.398 1 98.75 220 THR A N 1
ATOM 1738 C CA . THR A 1 220 ? -17.172 -16.141 -14 1 98.75 220 THR A CA 1
ATOM 1739 C C . THR A 1 220 ? -18.562 -16.188 -13.398 1 98.75 220 THR A C 1
ATOM 1741 O O . THR A 1 220 ? -19.203 -15.148 -13.219 1 98.75 220 THR A O 1
ATOM 1744 N N . ALA A 1 221 ? -18.984 -17.391 -13.078 1 98.44 221 ALA A N 1
ATOM 1745 C CA . ALA A 1 221 ? -20.266 -17.547 -12.414 1 98.44 221 ALA A CA 1
ATOM 1746 C C . ALA A 1 221 ? -20.234 -16.984 -10.992 1 98.44 221 ALA A C 1
ATOM 1748 O O . ALA A 1 221 ? -21.266 -16.766 -10.375 1 98.44 221 ALA A O 1
ATOM 1749 N N . PHE A 1 222 ? -19.062 -16.688 -10.492 1 98.81 222 PHE A N 1
ATOM 1750 C CA . PHE A 1 222 ? -18.938 -16.422 -9.062 1 98.81 222 PHE A CA 1
ATOM 1751 C C . PHE A 1 222 ? -18.344 -15.031 -8.82 1 98.81 222 PHE A C 1
ATOM 1753 O O . PHE A 1 222 ? -18.125 -14.633 -7.672 1 98.81 222 PHE A O 1
ATOM 1760 N N . GLY A 1 223 ? -18.047 -14.312 -9.867 1 98.56 223 GLY A N 1
ATOM 1761 C CA . GLY A 1 223 ? -17.453 -12.984 -9.781 1 98.56 223 GLY A CA 1
ATOM 1762 C C . GLY A 1 223 ? -16.516 -12.672 -10.93 1 98.56 223 GLY A C 1
ATOM 1763 O O . GLY A 1 223 ? -16.188 -13.555 -11.719 1 98.56 223 GLY A O 1
ATOM 1764 N N . ARG A 1 224 ? -16.172 -11.445 -11.102 1 98.88 224 ARG A N 1
ATOM 1765 C CA . ARG A 1 224 ? -15.219 -11 -12.117 1 98.88 224 ARG A CA 1
ATOM 1766 C C . ARG A 1 224 ? -13.797 -10.977 -11.578 1 98.88 224 ARG A C 1
ATOM 1768 O O . ARG A 1 224 ? -13.531 -10.344 -10.547 1 98.88 224 ARG A O 1
ATOM 1775 N N . VAL A 1 225 ? -12.891 -11.633 -12.32 1 98.88 225 VAL A N 1
ATOM 1776 C CA . VAL A 1 225 ? -11.562 -11.898 -11.781 1 98.88 225 VAL A CA 1
ATOM 1777 C C . VAL A 1 225 ? -10.5 -11.234 -12.656 1 98.88 225 VAL A C 1
ATOM 1779 O O . VAL A 1 225 ? -10.531 -11.367 -13.883 1 98.88 225 VAL A O 1
ATOM 1782 N N . GLY A 1 226 ? -9.664 -10.367 -12.062 1 98.94 226 GLY A N 1
ATOM 1783 C CA . GLY A 1 226 ? -8.406 -9.969 -12.664 1 98.94 226 GLY A CA 1
ATOM 1784 C C . GLY A 1 226 ? -7.211 -10.727 -12.117 1 98.94 226 GLY A C 1
ATOM 1785 O O . GLY A 1 226 ? -7.297 -11.352 -11.062 1 98.94 226 GLY A O 1
ATOM 1786 N N . ILE A 1 227 ? -6.121 -10.766 -12.852 1 98.94 227 ILE A N 1
ATOM 1787 C CA . ILE A 1 227 ? -4.926 -11.477 -12.414 1 98.94 227 ILE A CA 1
ATOM 1788 C C . ILE A 1 227 ? -3.697 -10.594 -12.609 1 98.94 227 ILE A C 1
ATOM 1790 O O . ILE A 1 227 ? -3.396 -10.188 -13.734 1 98.94 227 ILE A O 1
ATOM 1794 N N . ASN A 1 228 ? -3.035 -10.211 -11.547 1 98.88 228 ASN A N 1
ATOM 1795 C CA . ASN A 1 228 ? -1.775 -9.477 -11.516 1 98.88 228 ASN A CA 1
ATOM 1796 C C . ASN A 1 228 ? -0.604 -10.391 -11.148 1 98.88 228 ASN A C 1
ATOM 1798 O O . ASN A 1 228 ? -0.353 -10.641 -9.969 1 98.88 228 ASN A O 1
ATOM 1802 N N . ILE A 1 229 ? 0.174 -10.797 -12.141 1 98.88 229 ILE A N 1
ATOM 1803 C CA . ILE A 1 229 ? 1.143 -11.867 -11.938 1 98.88 229 ILE A CA 1
ATOM 1804 C C . ILE A 1 229 ? 2.416 -11.305 -11.312 1 98.88 229 ILE A C 1
ATOM 1806 O O . ILE A 1 229 ? 3.146 -10.547 -11.953 1 98.88 229 ILE A O 1
ATOM 1810 N N . CYS A 1 230 ? 2.639 -11.586 -10.109 1 98.25 230 CYS A N 1
ATOM 1811 C CA . CYS A 1 230 ? 3.857 -11.461 -9.32 1 98.25 230 CYS A CA 1
ATOM 1812 C C . CYS A 1 230 ? 4.422 -10.047 -9.422 1 98.25 230 CYS A C 1
ATOM 1814 O O . CYS A 1 230 ? 3.854 -9.102 -8.859 1 98.25 230 CYS A O 1
ATOM 1816 N N . TYR A 1 231 ? 5.438 -9.781 -10.281 1 98.44 231 TYR A N 1
ATOM 1817 C CA . TYR A 1 231 ? 6.188 -8.531 -10.336 1 98.44 231 TYR A CA 1
ATOM 1818 C C . TYR A 1 231 ? 5.254 -7.344 -10.57 1 98.44 231 TYR A C 1
ATOM 1820 O O . TYR A 1 231 ? 5.543 -6.223 -10.141 1 98.44 231 TYR A O 1
ATOM 1828 N N . GLY A 1 232 ? 4.125 -7.574 -11.188 1 98.38 232 GLY A N 1
ATOM 1829 C CA . GLY A 1 232 ? 3.133 -6.527 -11.367 1 98.38 232 GLY A CA 1
ATOM 1830 C C . GLY A 1 232 ? 2.637 -5.941 -10.062 1 98.38 232 GLY A C 1
ATOM 1831 O O . GLY A 1 232 ? 2.092 -4.836 -10.031 1 98.38 232 GLY A O 1
ATOM 1832 N N . ARG A 1 233 ? 2.838 -6.684 -8.977 1 98.62 233 ARG A N 1
ATOM 1833 C CA . ARG A 1 233 ? 2.324 -6.242 -7.684 1 98.62 233 ARG A CA 1
ATOM 1834 C C . ARG A 1 233 ? 3.064 -5.004 -7.195 1 98.62 233 ARG A C 1
ATOM 1836 O O . ARG A 1 233 ? 2.57 -4.281 -6.324 1 98.62 233 ARG A O 1
ATOM 1843 N N . HIS A 1 234 ? 4.262 -4.695 -7.738 1 98.56 234 HIS A N 1
ATOM 1844 C CA . HIS A 1 234 ? 5.039 -3.539 -7.312 1 98.56 234 HIS A CA 1
ATOM 1845 C C . HIS A 1 234 ? 4.527 -2.26 -7.969 1 98.56 234 HIS A C 1
ATOM 1847 O O . HIS A 1 234 ? 4.926 -1.158 -7.582 1 98.56 234 HIS A O 1
ATOM 1853 N N . HIS A 1 235 ? 3.67 -2.357 -8.977 1 98.75 235 HIS A N 1
ATOM 1854 C CA . HIS A 1 235 ? 3.199 -1.229 -9.773 1 98.75 235 HIS A CA 1
ATOM 1855 C C . HIS A 1 235 ? 1.718 -0.965 -9.531 1 98.75 235 HIS A C 1
ATOM 1857 O O . HIS A 1 235 ? 0.862 -1.562 -10.188 1 98.75 235 HIS A O 1
ATOM 1863 N N . PRO A 1 236 ? 1.381 0.064 -8.688 1 98.75 236 PRO A N 1
ATOM 1864 C CA . PRO A 1 236 ? -0.022 0.333 -8.367 1 98.75 236 PRO A CA 1
ATOM 1865 C C . PRO A 1 236 ? -0.877 0.573 -9.609 1 98.75 236 PRO A C 1
ATOM 1867 O O . PRO A 1 236 ? -2.066 0.243 -9.617 1 98.75 236 PRO A O 1
ATOM 1870 N N . GLN A 1 237 ? -0.286 1.101 -10.688 1 98.69 237 GLN A N 1
ATOM 1871 C CA . GLN A 1 237 ? -1.057 1.383 -11.891 1 98.69 237 GLN A CA 1
ATOM 1872 C C . GLN A 1 237 ? -1.545 0.094 -12.547 1 98.69 237 GLN A C 1
ATOM 1874 O O . GLN A 1 237 ? -2.59 0.081 -13.203 1 98.69 237 GLN A O 1
ATOM 1879 N N . ASN A 1 238 ? -0.821 -0.981 -12.32 1 98.75 238 ASN A N 1
ATOM 1880 C CA . ASN A 1 238 ? -1.245 -2.279 -12.836 1 98.75 238 ASN A CA 1
ATOM 1881 C C . ASN A 1 238 ? -2.521 -2.764 -12.156 1 98.75 238 ASN A C 1
ATOM 1883 O O . ASN A 1 238 ? -3.477 -3.156 -12.828 1 98.75 238 ASN A O 1
ATOM 1887 N N . TRP A 1 239 ? -2.615 -2.691 -10.844 1 98.81 239 TRP A N 1
ATOM 1888 C CA . TRP A 1 239 ? -3.807 -3.037 -10.07 1 98.81 239 TRP A CA 1
ATOM 1889 C C . TRP A 1 239 ? -4.992 -2.174 -10.484 1 98.81 239 TRP A C 1
ATOM 1891 O O . TRP A 1 239 ? -6.102 -2.682 -10.68 1 98.81 239 TRP A O 1
ATOM 1901 N N . LEU A 1 240 ? -4.719 -0.894 -10.586 1 98.81 240 LEU A N 1
ATOM 1902 C CA . LEU A 1 240 ? -5.762 0.075 -10.898 1 98.81 240 LEU A CA 1
ATOM 1903 C C . LEU A 1 240 ? -6.41 -0.242 -12.242 1 98.81 240 LEU A C 1
ATOM 1905 O O . LEU A 1 240 ? -7.629 -0.146 -12.391 1 98.81 240 LEU A O 1
ATOM 1909 N N . MET A 1 241 ? -5.621 -0.649 -13.188 1 98.75 241 MET A N 1
ATOM 1910 C CA . MET A 1 241 ? -6.168 -0.906 -14.516 1 98.75 241 MET A CA 1
ATOM 1911 C C . MET A 1 241 ? -7.121 -2.098 -14.492 1 98.75 241 MET A C 1
ATOM 1913 O O . MET A 1 241 ? -8.156 -2.084 -15.164 1 98.75 241 MET A O 1
ATOM 1917 N N . TYR A 1 242 ? -6.781 -3.166 -13.742 1 98.88 242 TYR A N 1
ATOM 1918 C CA . TYR A 1 242 ? -7.711 -4.281 -13.609 1 98.88 242 TYR A CA 1
ATOM 1919 C C . TYR A 1 242 ? -9.008 -3.834 -12.945 1 98.88 242 TYR A C 1
ATOM 1921 O O . TYR A 1 242 ? -10.094 -4.246 -13.352 1 98.88 242 TYR A O 1
ATOM 1929 N N . ALA A 1 243 ? -8.883 -3.002 -11.961 1 98.69 243 ALA A N 1
ATOM 1930 C CA . ALA A 1 243 ? -10.07 -2.5 -11.273 1 98.69 243 ALA A CA 1
ATOM 1931 C C . ALA A 1 243 ? -10.922 -1.64 -12.203 1 98.69 243 ALA A C 1
ATOM 1933 O O . ALA A 1 243 ? -12.148 -1.726 -12.188 1 98.69 243 ALA A O 1
ATOM 1934 N N . LEU A 1 244 ? -10.266 -0.791 -13.016 1 98.5 244 LEU A N 1
ATOM 1935 C CA . LEU A 1 244 ? -10.977 0.045 -13.969 1 98.5 244 LEU A CA 1
ATOM 1936 C C . LEU A 1 244 ? -11.719 -0.811 -14.992 1 98.5 244 LEU A C 1
ATOM 1938 O O . LEU A 1 244 ? -12.781 -0.419 -15.477 1 98.5 244 LEU A O 1
ATOM 1942 N N . ASN A 1 245 ? -11.148 -1.982 -15.25 1 98.75 245 ASN A N 1
ATOM 1943 C CA . ASN A 1 245 ? -11.789 -2.904 -16.172 1 98.75 245 ASN A CA 1
ATOM 1944 C C . ASN A 1 245 ? -12.883 -3.719 -15.484 1 98.75 245 ASN A C 1
ATOM 1946 O O . ASN A 1 245 ? -13.492 -4.594 -16.109 1 98.75 245 ASN A O 1
ATOM 1950 N N . GLY A 1 246 ? -13.102 -3.555 -14.227 1 98.44 246 GLY A N 1
ATOM 1951 C CA . GLY A 1 246 ? -14.281 -4.102 -13.578 1 98.44 246 GLY A CA 1
ATOM 1952 C C . GLY A 1 246 ? -13.984 -5.312 -12.711 1 98.44 246 GLY A C 1
ATOM 1953 O O . GLY A 1 246 ? -14.898 -6.035 -12.312 1 98.44 246 GLY A O 1
ATOM 1954 N N . ALA A 1 247 ? -12.734 -5.555 -12.367 1 98.88 247 ALA A N 1
ATOM 1955 C CA . ALA A 1 247 ? -12.406 -6.676 -11.492 1 98.88 247 ALA A CA 1
ATOM 1956 C C . ALA A 1 247 ? -13.062 -6.508 -10.117 1 98.88 247 ALA A C 1
ATOM 1958 O O . ALA A 1 247 ? -13.117 -5.398 -9.586 1 98.88 247 ALA A O 1
ATOM 1959 N N . GLU A 1 248 ? -13.57 -7.613 -9.602 1 98.94 248 GLU A N 1
ATOM 1960 C CA . GLU A 1 248 ? -14.086 -7.656 -8.234 1 98.94 248 GLU A CA 1
ATOM 1961 C C . GLU A 1 248 ? -13.102 -8.352 -7.293 1 98.94 248 GLU A C 1
ATOM 1963 O O . GLU A 1 248 ? -13.086 -8.07 -6.09 1 98.94 248 GLU A O 1
ATOM 1968 N N . ILE A 1 249 ? -12.375 -9.258 -7.816 1 98.94 249 ILE A N 1
ATOM 1969 C CA . ILE A 1 249 ? -11.305 -9.984 -7.145 1 98.94 249 ILE A CA 1
ATOM 1970 C C . ILE A 1 249 ? -10.055 -9.977 -8.023 1 98.94 249 ILE A C 1
ATOM 1972 O O . ILE A 1 249 ? -10.125 -10.273 -9.219 1 98.94 249 ILE A O 1
ATOM 1976 N N . ILE A 1 250 ? -8.945 -9.562 -7.488 1 99 250 ILE A N 1
ATOM 1977 C CA . ILE A 1 250 ? -7.703 -9.641 -8.25 1 99 250 ILE A CA 1
ATOM 1978 C C . ILE A 1 250 ? -6.766 -10.656 -7.598 1 99 250 ILE A C 1
ATOM 1980 O O . ILE A 1 250 ? -6.363 -10.484 -6.445 1 99 250 ILE A O 1
ATOM 1984 N N . PHE A 1 251 ? -6.488 -11.711 -8.305 1 99 251 PHE A N 1
ATOM 1985 C CA . PHE A 1 251 ? -5.516 -12.703 -7.863 1 99 251 PHE A CA 1
ATOM 1986 C C . PHE A 1 251 ? -4.098 -12.25 -8.195 1 99 251 PHE A C 1
ATOM 1988 O O . PHE A 1 251 ? -3.857 -11.656 -9.25 1 99 251 PHE A O 1
ATOM 1995 N N . ASN A 1 252 ? -3.182 -12.5 -7.305 1 98.94 252 ASN A N 1
ATOM 1996 C CA . ASN A 1 252 ? -1.774 -12.141 -7.445 1 98.94 252 ASN A CA 1
ATOM 1997 C C . ASN A 1 252 ? -0.866 -13.352 -7.242 1 98.94 252 ASN A C 1
ATOM 1999 O O . ASN A 1 252 ? -0.214 -13.477 -6.203 1 98.94 252 ASN A O 1
ATOM 2003 N N . PRO A 1 253 ? -0.83 -14.242 -8.234 1 98.94 253 PRO A N 1
ATOM 2004 C CA . PRO A 1 253 ? 0.09 -15.375 -8.141 1 98.94 253 PRO A CA 1
ATOM 2005 C C . PRO A 1 253 ? 1.557 -14.953 -8.18 1 98.94 253 PRO A C 1
ATOM 2007 O O . PRO A 1 253 ? 1.973 -14.234 -9.094 1 98.94 253 PRO A O 1
ATOM 2010 N N . SER A 1 254 ? 2.293 -15.414 -7.207 1 98.81 254 SER A N 1
ATOM 2011 C CA . SER A 1 254 ? 3.684 -14.992 -7.074 1 98.81 254 SER A CA 1
ATOM 2012 C C . SER A 1 254 ? 4.586 -16.172 -6.73 1 98.81 254 SER A C 1
ATOM 2014 O O . SER A 1 254 ? 4.113 -17.219 -6.27 1 98.81 254 SER A O 1
ATOM 2016 N N . ALA A 1 255 ? 5.82 -16.062 -7.039 1 98.25 255 ALA A N 1
ATOM 2017 C CA . ALA A 1 255 ? 6.969 -16.797 -6.527 1 98.25 255 ALA A CA 1
ATOM 2018 C C . ALA A 1 255 ? 8.078 -15.859 -6.078 1 98.25 255 ALA A C 1
ATOM 2020 O O . ALA A 1 255 ? 8.891 -15.414 -6.895 1 98.25 255 ALA A O 1
ATOM 2021 N N . THR A 1 256 ? 8.102 -15.594 -4.797 1 97.25 256 THR A N 1
ATOM 2022 C CA . THR A 1 256 ? 9.078 -14.648 -4.273 1 97.25 256 THR A CA 1
ATOM 2023 C C . THR A 1 256 ? 9.719 -15.18 -2.996 1 97.25 256 THR A C 1
ATOM 2025 O O . THR A 1 256 ? 9.148 -16.031 -2.316 1 97.25 256 THR A O 1
ATOM 2028 N N . VAL A 1 257 ? 10.922 -14.695 -2.697 1 95.06 257 VAL A N 1
ATOM 2029 C CA . VAL A 1 257 ? 11.742 -15.336 -1.674 1 95.06 257 VAL A CA 1
ATOM 2030 C C . VAL A 1 257 ? 12.07 -14.336 -0.57 1 95.06 257 VAL A C 1
ATOM 2032 O O . VAL A 1 257 ? 11.898 -13.125 -0.753 1 95.06 257 VAL A O 1
ATOM 2035 N N . ASP A 1 258 ? 12.484 -14.875 0.53 1 92.19 258 ASP A N 1
ATOM 2036 C CA . ASP A 1 258 ? 12.922 -14.031 1.639 1 92.19 258 ASP A CA 1
ATOM 2037 C C . ASP A 1 258 ? 14.195 -13.266 1.282 1 92.19 258 ASP A C 1
ATOM 2039 O O . ASP A 1 258 ? 14.859 -13.586 0.291 1 92.19 258 ASP A O 1
ATOM 2043 N N . GLY A 1 259 ? 14.43 -12.188 2.023 1 86.31 259 GLY A N 1
ATOM 2044 C CA . GLY A 1 259 ? 15.625 -11.391 1.806 1 86.31 259 GLY A CA 1
ATOM 2045 C C . GLY A 1 259 ? 15.461 -10.367 0.699 1 86.31 259 GLY A C 1
ATOM 2046 O O . GLY A 1 259 ? 16.344 -9.523 0.496 1 86.31 259 GLY A O 1
ATOM 2047 N N . LEU A 1 260 ? 14.398 -10.406 0.003 1 85.5 260 LEU A N 1
ATOM 2048 C CA . LEU A 1 260 ? 14.156 -9.461 -1.079 1 85.5 260 LEU A CA 1
ATOM 2049 C C . LEU A 1 260 ? 12.82 -8.742 -0.885 1 85.5 260 LEU A C 1
ATOM 2051 O O . LEU A 1 260 ? 12.789 -7.562 -0.527 1 85.5 260 LEU A O 1
ATOM 2055 N N . SER A 1 261 ? 11.781 -9.422 -0.967 1 92.19 261 SER A N 1
ATOM 2056 C CA . SER A 1 261 ? 10.461 -8.805 -1.045 1 92.19 261 SER A CA 1
ATOM 2057 C C . SER A 1 261 ? 9.688 -8.984 0.258 1 92.19 261 SER A C 1
ATOM 2059 O O . SER A 1 261 ? 8.523 -8.594 0.351 1 92.19 261 SER A O 1
ATOM 2061 N N . GLU A 1 262 ? 10.297 -9.469 1.287 1 93.5 262 GLU A N 1
ATOM 2062 C CA . GLU A 1 262 ? 9.578 -9.82 2.512 1 93.5 262 GLU A CA 1
ATOM 2063 C C . GLU A 1 262 ? 8.906 -8.594 3.127 1 93.5 262 GLU A C 1
ATOM 2065 O O . GLU A 1 262 ? 7.762 -8.672 3.576 1 93.5 262 GLU A O 1
ATOM 2070 N N . ALA A 1 263 ? 9.578 -7.508 3.107 1 94.69 263 ALA A N 1
ATOM 2071 C CA . ALA A 1 263 ? 9.039 -6.293 3.709 1 94.69 263 ALA A CA 1
ATOM 2072 C C . ALA A 1 263 ? 7.906 -5.715 2.863 1 94.69 263 ALA A C 1
ATOM 2074 O O . ALA A 1 263 ? 7.066 -4.965 3.367 1 94.69 263 ALA A O 1
ATOM 2075 N N . LEU A 1 264 ? 7.84 -6.051 1.6 1 98.12 264 LEU A N 1
ATOM 2076 C CA . LEU A 1 264 ? 6.875 -5.492 0.66 1 98.12 264 LEU A CA 1
ATOM 2077 C C . LEU A 1 264 ? 5.59 -6.32 0.643 1 98.12 264 LEU A C 1
ATOM 2079 O O . LEU A 1 264 ? 4.508 -5.785 0.387 1 98.12 264 LEU A O 1
ATOM 2083 N N . TRP A 1 265 ? 5.656 -7.555 1.028 1 98 265 TRP A N 1
ATOM 2084 C CA . TRP A 1 265 ? 4.66 -8.594 0.771 1 98 265 TRP A CA 1
ATOM 2085 C C . TRP A 1 265 ? 3.35 -8.273 1.484 1 98 265 TRP A C 1
ATOM 2087 O O . TRP A 1 265 ? 2.281 -8.297 0.872 1 98 265 TRP A O 1
ATOM 2097 N N . PRO A 1 266 ? 3.404 -7.871 2.713 1 97.38 266 PRO A N 1
ATOM 2098 C CA . PRO A 1 266 ? 2.115 -7.645 3.371 1 97.38 266 PRO A CA 1
ATOM 2099 C C . PRO A 1 266 ? 1.478 -6.312 2.98 1 97.38 266 PRO A C 1
ATOM 2101 O O . PRO A 1 266 ? 0.35 -6.023 3.385 1 97.38 266 PRO A O 1
ATOM 2104 N N . ILE A 1 267 ? 2.129 -5.5 2.176 1 98.56 267 ILE A N 1
ATOM 2105 C CA . ILE A 1 267 ? 1.722 -4.117 1.948 1 98.56 267 ILE A CA 1
ATOM 2106 C C . ILE A 1 267 ? 1.012 -4.004 0.602 1 98.56 267 ILE A C 1
ATOM 2108 O O . ILE A 1 267 ? -0.063 -3.404 0.508 1 98.56 267 ILE A O 1
ATOM 2112 N N . GLU A 1 268 ? 1.487 -4.57 -0.412 1 98.81 268 GLU A N 1
ATOM 2113 C CA . GLU A 1 268 ? 1.173 -4.176 -1.781 1 98.81 268 GLU A CA 1
ATOM 2114 C C . GLU A 1 268 ? -0.225 -4.637 -2.184 1 98.81 268 GLU A C 1
ATOM 2116 O O . GLU A 1 268 ? -1.038 -3.836 -2.65 1 98.81 268 GLU A O 1
ATOM 2121 N N . ALA A 1 269 ? -0.531 -5.91 -1.996 1 98.88 269 ALA A N 1
ATOM 2122 C CA . ALA A 1 269 ? -1.861 -6.383 -2.369 1 98.88 269 ALA A CA 1
ATOM 2123 C C . ALA A 1 269 ? -2.934 -5.777 -1.469 1 98.88 269 ALA A C 1
ATOM 2125 O O . ALA A 1 269 ? -4.051 -5.512 -1.916 1 98.88 269 ALA A O 1
ATOM 2126 N N . ARG A 1 270 ? -2.58 -5.574 -0.199 1 98.81 270 ARG A N 1
ATOM 2127 C CA . ARG A 1 270 ? -3.52 -4.941 0.721 1 98.81 270 ARG A CA 1
ATOM 2128 C C . ARG A 1 270 ? -3.797 -3.5 0.314 1 98.81 270 ARG A C 1
ATOM 2130 O O . ARG A 1 270 ? -4.945 -3.051 0.345 1 98.81 270 ARG A O 1
ATOM 2137 N N . ASN A 1 271 ? -2.779 -2.795 -0.038 1 98.88 271 ASN A N 1
ATOM 2138 C CA . ASN A 1 271 ? -2.98 -1.439 -0.542 1 98.88 271 ASN A CA 1
ATOM 2139 C C . ASN A 1 271 ? -3.855 -1.43 -1.791 1 98.88 271 ASN A C 1
ATOM 2141 O O . ASN A 1 271 ? -4.68 -0.531 -1.969 1 98.88 271 ASN A O 1
ATOM 2145 N N . ALA A 1 272 ? -3.596 -2.385 -2.693 1 98.88 272 ALA A N 1
ATOM 2146 C CA . ALA A 1 272 ? -4.406 -2.471 -3.906 1 98.88 272 ALA A CA 1
ATOM 2147 C C . ALA A 1 272 ? -5.879 -2.689 -3.568 1 98.88 272 ALA A C 1
ATOM 2149 O O . ALA A 1 272 ? -6.762 -2.104 -4.199 1 98.88 272 ALA A O 1
ATOM 2150 N N . ALA A 1 273 ? -6.113 -3.541 -2.59 1 98.88 273 ALA A N 1
ATOM 2151 C CA . ALA A 1 273 ? -7.484 -3.779 -2.156 1 98.88 273 ALA A CA 1
ATOM 2152 C C . ALA A 1 273 ? -8.141 -2.488 -1.67 1 98.88 273 ALA A C 1
ATOM 2154 O O . ALA A 1 273 ? -9.289 -2.201 -2.01 1 98.88 273 ALA A O 1
ATOM 2155 N N . ILE A 1 274 ? -7.414 -1.718 -0.926 1 98.62 274 ILE A N 1
ATOM 2156 C CA . ILE A 1 274 ? -7.895 -0.455 -0.375 1 98.62 274 ILE A CA 1
ATOM 2157 C C . ILE A 1 274 ? -8.156 0.534 -1.508 1 98.62 274 ILE A C 1
ATOM 2159 O O . ILE A 1 274 ? -9.281 1.021 -1.665 1 98.62 274 ILE A O 1
ATOM 2163 N N . ALA A 1 275 ? -7.195 0.763 -2.344 1 98.69 275 ALA A N 1
ATOM 2164 C CA . ALA A 1 275 ? -7.203 1.854 -3.314 1 98.69 275 ALA A CA 1
ATOM 2165 C C . ALA A 1 275 ? -8.234 1.605 -4.41 1 98.69 275 ALA A C 1
ATOM 2167 O O . ALA A 1 275 ? -8.773 2.551 -4.992 1 98.69 275 ALA A O 1
ATOM 2168 N N . ASN A 1 276 ? -8.516 0.287 -4.645 1 98.75 276 ASN A N 1
ATOM 2169 C CA . ASN A 1 276 ? -9.344 -0.03 -5.805 1 98.75 276 ASN A CA 1
ATOM 2170 C C . ASN A 1 276 ? -10.68 -0.633 -5.387 1 98.75 276 ASN A C 1
ATOM 2172 O O . ASN A 1 276 ? -11.492 -0.994 -6.242 1 98.75 276 ASN A O 1
ATOM 2176 N N . HIS A 1 277 ? -11 -0.735 -4.152 1 98.19 277 HIS A N 1
ATOM 2177 C CA . HIS A 1 277 ? -12.219 -1.306 -3.602 1 98.19 277 HIS A CA 1
ATOM 2178 C C . HIS A 1 277 ? -12.516 -2.672 -4.211 1 98.19 277 HIS A C 1
ATOM 2180 O O . HIS A 1 277 ? -13.609 -2.904 -4.727 1 98.19 277 HIS A O 1
ATOM 2186 N N . VAL A 1 278 ? -11.508 -3.557 -4.078 1 98.81 278 VAL A N 1
ATOM 2187 C CA . VAL A 1 278 ? -11.633 -4.93 -4.559 1 98.81 278 VAL A CA 1
ATOM 2188 C C . VAL A 1 278 ? -11.055 -5.891 -3.525 1 98.81 278 VAL A C 1
ATOM 2190 O O . VAL A 1 278 ? -10.312 -5.48 -2.627 1 98.81 278 VAL A O 1
ATOM 2193 N N . PHE A 1 279 ? -11.422 -7.168 -3.654 1 98.94 279 PHE A N 1
ATOM 2194 C CA . PHE A 1 279 ? -10.688 -8.188 -2.922 1 98.94 279 PHE A CA 1
ATOM 2195 C C . PHE A 1 279 ? -9.406 -8.562 -3.652 1 98.94 279 PHE A C 1
ATOM 2197 O O . PHE A 1 279 ? -9.359 -8.555 -4.887 1 98.94 279 PHE A O 1
ATOM 2204 N N . THR A 1 280 ? -8.375 -8.844 -2.914 1 98.94 280 THR A N 1
ATOM 2205 C CA . THR A 1 280 ? -7.145 -9.352 -3.508 1 98.94 280 THR A CA 1
ATOM 2206 C C . THR A 1 280 ? -6.746 -10.68 -2.867 1 98.94 280 THR A C 1
ATOM 2208 O O . THR A 1 280 ? -6.988 -10.898 -1.68 1 98.94 280 THR A O 1
ATOM 2211 N N . VAL A 1 281 ? -6.234 -11.578 -3.65 1 98.94 281 VAL A N 1
ATOM 2212 C CA . VAL A 1 281 ? -5.711 -12.867 -3.205 1 98.94 281 VAL A CA 1
ATOM 2213 C C . VAL A 1 281 ? -4.223 -12.961 -3.533 1 98.94 281 VAL A C 1
ATOM 2215 O O . VAL A 1 281 ? -3.852 -13.312 -4.656 1 98.94 281 VAL A O 1
ATOM 2218 N N . ALA A 1 282 ? -3.412 -12.719 -2.539 1 98.94 282 ALA A N 1
ATOM 2219 C CA . ALA A 1 282 ? -1.964 -12.812 -2.701 1 98.94 282 ALA A CA 1
ATOM 2220 C C . ALA A 1 282 ? -1.471 -14.234 -2.451 1 98.94 282 ALA A C 1
ATOM 2222 O O . ALA A 1 282 ? -1.592 -14.75 -1.34 1 98.94 282 ALA A O 1
ATOM 2223 N N . ILE A 1 283 ? -0.932 -14.844 -3.459 1 98.94 283 ILE A N 1
ATOM 2224 C CA . ILE A 1 283 ? -0.501 -16.234 -3.377 1 98.94 283 ILE A CA 1
ATOM 2225 C C . ILE A 1 283 ? 1.005 -16.328 -3.611 1 98.94 283 ILE A C 1
ATOM 2227 O O . ILE A 1 283 ? 1.513 -15.828 -4.621 1 98.94 283 ILE A O 1
ATOM 2231 N N . ASN A 1 284 ? 1.703 -16.938 -2.682 1 98.81 284 ASN A N 1
ATOM 2232 C CA . ASN A 1 284 ? 3.143 -17.109 -2.854 1 98.81 284 ASN A CA 1
ATOM 2233 C C . ASN A 1 284 ? 3.541 -18.578 -2.83 1 98.81 284 ASN A C 1
ATOM 2235 O O . ASN A 1 284 ? 2.855 -19.406 -2.221 1 98.81 284 ASN A O 1
ATOM 2239 N N . ARG A 1 285 ? 4.602 -18.891 -3.576 1 98.62 285 ARG A N 1
ATOM 2240 C CA . ARG A 1 285 ? 5.258 -20.188 -3.508 1 98.62 285 ARG A CA 1
ATOM 2241 C C . ARG A 1 285 ? 5.852 -20.422 -2.125 1 98.62 285 ARG A C 1
ATOM 2243 O O . ARG A 1 285 ? 6.082 -19.484 -1.37 1 98.62 285 ARG A O 1
ATOM 2250 N N . VAL A 1 286 ? 6.035 -21.766 -1.753 1 98.38 286 VAL A N 1
ATOM 2251 C CA . VAL A 1 286 ? 6.695 -22.078 -0.491 1 98.38 286 VAL A CA 1
ATOM 2252 C C . VAL A 1 286 ? 7.789 -23.125 -0.725 1 98.38 286 VAL A C 1
ATOM 2254 O O . VAL A 1 286 ? 7.719 -23.906 -1.681 1 98.38 286 VAL A O 1
ATOM 2257 N N . GLY A 1 287 ? 8.828 -23.047 0.114 1 97.62 287 GLY A N 1
ATOM 2258 C CA . GLY A 1 287 ? 9.891 -24.031 0.041 1 97.62 287 GLY A CA 1
ATOM 2259 C C . GLY A 1 287 ? 11.148 -23.5 -0.622 1 97.62 287 GLY A C 1
ATOM 2260 O O . GLY A 1 287 ? 11.242 -22.312 -0.926 1 97.62 287 GLY A O 1
ATOM 2261 N N . THR A 1 288 ? 12.195 -24.391 -0.703 1 97.31 288 THR A N 1
ATOM 2262 C CA . THR A 1 288 ? 13.469 -24.062 -1.328 1 97.31 288 THR A CA 1
ATOM 2263 C C . THR A 1 288 ? 13.773 -25.016 -2.479 1 97.31 288 THR A C 1
ATOM 2265 O O . THR A 1 288 ? 13.594 -26.234 -2.35 1 97.31 288 THR A O 1
ATOM 2268 N N . GLU A 1 289 ? 14.156 -24.469 -3.582 1 97.5 289 GLU A N 1
ATOM 2269 C CA . GLU A 1 289 ? 14.477 -25.266 -4.762 1 97.5 289 GLU A CA 1
ATOM 2270 C C . GLU A 1 289 ? 15.969 -25.234 -5.059 1 97.5 289 GLU A C 1
ATOM 2272 O O . GLU A 1 289 ? 16.594 -24.172 -5.012 1 97.5 289 GLU A O 1
ATOM 2277 N N . VAL A 1 290 ? 16.547 -26.438 -5.309 1 97.19 290 VAL A N 1
ATOM 2278 C CA . VAL A 1 290 ? 17.969 -26.594 -5.602 1 97.19 290 VAL A CA 1
ATOM 2279 C C . VAL A 1 290 ? 18.141 -27.094 -7.031 1 97.19 290 VAL A C 1
ATOM 2281 O O . VAL A 1 290 ? 17.484 -28.047 -7.445 1 97.19 290 VAL A O 1
ATOM 2284 N N . PHE A 1 291 ? 19.031 -26.516 -7.742 1 96.75 291 PHE A N 1
ATOM 2285 C CA . PHE A 1 291 ? 19.219 -26.812 -9.156 1 96.75 291 PHE A CA 1
ATOM 2286 C C . PHE A 1 291 ? 20.547 -27.547 -9.375 1 96.75 291 PHE A C 1
ATOM 2288 O O . PHE A 1 291 ? 21.484 -27.391 -8.586 1 96.75 291 PHE A O 1
ATOM 2295 N N . PRO A 1 292 ? 20.625 -28.297 -10.469 1 95.5 292 PRO A N 1
ATOM 2296 C CA . PRO A 1 292 ? 21.828 -29.078 -10.727 1 95.5 292 PRO A CA 1
ATOM 2297 C C . PRO A 1 292 ? 23.047 -28.203 -11.008 1 95.5 292 PRO A C 1
ATOM 2299 O O . PRO A 1 292 ? 24.172 -28.547 -10.617 1 95.5 292 PRO A O 1
ATOM 2302 N N . ASN A 1 293 ? 22.859 -27.156 -11.695 1 96 293 ASN A N 1
ATOM 2303 C CA . ASN A 1 293 ? 23.969 -26.266 -12.055 1 96 293 ASN A CA 1
ATOM 2304 C C . ASN A 1 293 ? 23.938 -24.984 -11.242 1 96 293 ASN A C 1
ATOM 2306 O O . ASN A 1 293 ? 22.859 -24.453 -10.953 1 96 293 ASN A O 1
ATOM 2310 N N . GLU A 1 294 ? 25.062 -24.531 -10.914 1 95.62 294 GLU A N 1
ATOM 2311 C CA . GLU A 1 294 ? 25.156 -23.297 -10.125 1 95.62 294 GLU A CA 1
ATOM 2312 C C . GLU A 1 294 ? 24.844 -22.078 -10.977 1 95.62 294 GLU A C 1
ATOM 2314 O O . GLU A 1 294 ? 25 -22.109 -12.203 1 95.62 294 GLU A O 1
ATOM 2319 N N . PHE A 1 295 ? 24.359 -21.078 -10.359 1 94.38 295 PHE A N 1
ATOM 2320 C CA . PHE A 1 295 ? 24.141 -19.75 -10.938 1 94.38 295 PHE A CA 1
ATOM 2321 C C . PHE A 1 295 ? 24.484 -18.656 -9.93 1 94.38 295 PHE A C 1
ATOM 2323 O O . PHE A 1 295 ? 24.75 -18.953 -8.766 1 94.38 295 PHE A O 1
ATOM 2330 N N . THR A 1 296 ? 24.625 -17.438 -10.414 1 91.62 296 THR A N 1
ATOM 2331 C CA . THR A 1 296 ? 24.953 -16.312 -9.539 1 91.62 296 THR A CA 1
ATOM 2332 C C . THR A 1 296 ? 23.812 -15.297 -9.531 1 91.62 296 THR A C 1
ATOM 2334 O O . THR A 1 296 ? 23.109 -15.133 -10.531 1 91.62 296 THR A O 1
ATOM 2337 N N . SER A 1 297 ? 23.641 -14.594 -8.398 1 88.62 297 SER A N 1
ATOM 2338 C CA . SER A 1 297 ? 22.656 -13.531 -8.258 1 88.62 297 SER A CA 1
ATOM 2339 C C . SER A 1 297 ? 23.188 -12.203 -8.773 1 88.62 297 SER A C 1
ATOM 2341 O O . SER A 1 297 ? 22.453 -11.211 -8.828 1 88.62 297 SER A O 1
ATOM 2343 N N . GLY A 1 298 ? 24.391 -12.156 -9.125 1 87.62 298 GLY A N 1
ATOM 2344 C CA . GLY A 1 298 ? 25 -10.898 -9.539 1 87.62 298 GLY A CA 1
ATOM 2345 C C . GLY A 1 298 ? 25.156 -9.906 -8.398 1 87.62 298 GLY A C 1
ATOM 2346 O O . GLY A 1 298 ? 25.125 -8.695 -8.617 1 87.62 298 GLY A O 1
ATOM 2347 N N . ASN A 1 299 ? 25.328 -10.445 -7.164 1 87.38 299 ASN A N 1
ATOM 2348 C CA . ASN A 1 299 ? 25.391 -9.586 -5.992 1 87.38 299 ASN A CA 1
ATOM 2349 C C . ASN A 1 299 ? 26.766 -9.625 -5.336 1 87.38 299 ASN A C 1
ATOM 2351 O O . ASN A 1 299 ? 26.922 -9.211 -4.188 1 87.38 299 ASN A O 1
ATOM 2355 N N . GLY A 1 300 ? 27.734 -10.164 -5.977 1 90.62 300 GLY A N 1
ATOM 2356 C CA . GLY A 1 300 ? 29.094 -10.242 -5.477 1 90.62 300 GLY A CA 1
ATOM 2357 C C . GLY A 1 300 ? 29.344 -11.461 -4.613 1 90.62 300 GLY A C 1
ATOM 2358 O O . GLY A 1 300 ? 30.469 -11.703 -4.184 1 90.62 300 GLY A O 1
ATOM 2359 N N . LYS A 1 301 ? 28.359 -12.227 -4.34 1 93.12 301 LYS A N 1
ATOM 2360 C CA . LYS A 1 301 ? 28.5 -13.438 -3.537 1 93.12 301 LYS A CA 1
ATOM 2361 C C . LYS A 1 301 ? 28.766 -14.656 -4.418 1 93.12 301 LYS A C 1
ATOM 2363 O O . LYS A 1 301 ? 28.609 -14.594 -5.641 1 93.12 301 LYS A O 1
ATOM 2368 N N . PRO A 1 302 ? 29.25 -15.7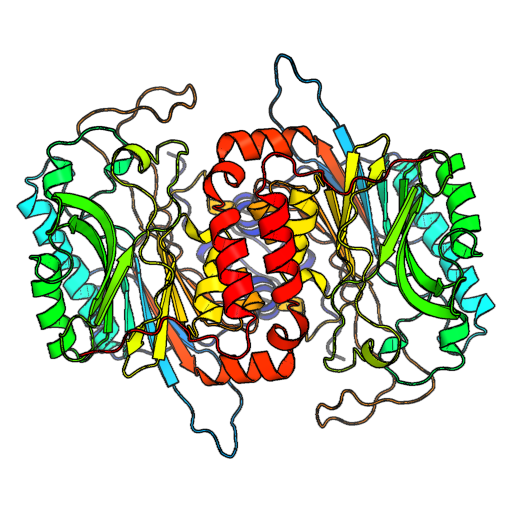58 -3.834 1 96 302 PRO A N 1
ATOM 2369 C CA . PRO A 1 302 ? 29.562 -16.953 -4.625 1 96 302 PRO A CA 1
ATOM 2370 C C . PRO A 1 302 ? 28.328 -17.531 -5.336 1 96 302 PRO A C 1
ATOM 2372 O O . PRO A 1 302 ? 27.203 -17.312 -4.891 1 96 302 PRO A O 1
ATOM 2375 N N . ALA A 1 303 ? 28.656 -18.188 -6.418 1 96.06 303 ALA A N 1
ATOM 2376 C CA . ALA A 1 303 ? 27.609 -18.953 -7.086 1 96.06 303 ALA A CA 1
ATOM 2377 C C . ALA A 1 303 ? 26.969 -19.953 -6.133 1 96.06 303 ALA A C 1
ATOM 2379 O O . ALA A 1 303 ? 27.594 -20.391 -5.164 1 96.06 303 ALA A O 1
ATOM 2380 N N . HIS A 1 304 ? 25.781 -20.203 -6.363 1 95.94 304 HIS A N 1
ATOM 2381 C CA . HIS A 1 304 ? 25.016 -21.125 -5.527 1 95.94 304 HIS A CA 1
ATOM 2382 C C . HIS A 1 304 ? 24.031 -21.938 -6.359 1 95.94 304 HIS A C 1
ATOM 2384 O O . HIS A 1 304 ? 23.875 -21.688 -7.559 1 95.94 304 HIS A O 1
ATOM 2390 N N . ARG A 1 305 ? 23.375 -22.938 -5.715 1 96.06 305 ARG A N 1
ATOM 2391 C CA . ARG A 1 305 ? 22.5 -23.844 -6.457 1 96.06 305 ARG A CA 1
ATOM 2392 C C . ARG A 1 305 ? 21.062 -23.719 -5.992 1 96.06 305 ARG A C 1
ATOM 2394 O O . ARG A 1 305 ? 20.156 -24.312 -6.594 1 96.06 305 ARG A O 1
ATOM 2401 N N . ASP A 1 306 ? 20.859 -23.016 -4.934 1 94.88 306 ASP A N 1
ATOM 2402 C CA . ASP A 1 306 ? 19.5 -22.828 -4.453 1 94.88 306 ASP A CA 1
ATOM 2403 C C . ASP A 1 306 ? 18.984 -21.422 -4.766 1 94.88 306 ASP A C 1
ATOM 2405 O O . ASP A 1 306 ? 19.75 -20.469 -4.762 1 94.88 306 ASP A O 1
ATOM 2409 N N . PHE A 1 307 ? 17.75 -21.25 -5.047 1 92.69 307 PHE A N 1
ATOM 2410 C CA . PHE A 1 307 ? 17.141 -19.969 -5.395 1 92.69 307 PHE A CA 1
ATOM 2411 C C . PHE A 1 307 ? 16.844 -19.156 -4.141 1 92.69 307 PHE A C 1
ATOM 2413 O O . PHE A 1 307 ? 16.547 -17.953 -4.23 1 92.69 307 PHE A O 1
ATOM 2420 N N . GLY A 1 308 ? 16.875 -19.656 -3.012 1 93.19 308 GLY A N 1
ATOM 2421 C CA . GLY A 1 308 ? 16.391 -19.062 -1.77 1 93.19 308 GLY A CA 1
ATOM 2422 C C . GLY A 1 308 ? 15.07 -19.656 -1.302 1 93.19 308 GLY A C 1
ATOM 2423 O O . GLY A 1 308 ? 14.469 -20.469 -2.004 1 93.19 308 GLY A O 1
ATOM 2424 N N . HIS A 1 309 ? 14.648 -19.219 -0.118 1 96.5 309 HIS A N 1
ATOM 2425 C CA . HIS A 1 309 ? 13.43 -19.781 0.462 1 96.5 309 HIS A CA 1
ATOM 2426 C C . HIS A 1 309 ? 12.203 -18.953 0.064 1 96.5 309 HIS A C 1
ATOM 2428 O O . HIS A 1 309 ? 12.102 -17.781 0.409 1 96.5 309 HIS A O 1
ATOM 2434 N N . PHE A 1 310 ? 11.312 -19.578 -0.747 1 97.62 310 PHE A N 1
ATOM 2435 C CA . PHE A 1 310 ? 9.969 -19.031 -0.913 1 97.62 310 PHE A CA 1
ATOM 2436 C C . PHE A 1 310 ? 9.203 -19.062 0.404 1 97.62 310 PHE A C 1
ATOM 2438 O O . PHE A 1 310 ? 9.047 -20.125 1.008 1 97.62 310 PHE A O 1
ATOM 2445 N N . TYR A 1 311 ? 8.664 -17.938 0.852 1 97.44 311 TYR A N 1
ATOM 2446 C CA . TYR A 1 311 ? 8.242 -17.875 2.248 1 97.44 311 TYR A CA 1
ATOM 2447 C C . TYR A 1 311 ? 6.73 -18 2.369 1 97.44 311 TYR A C 1
ATOM 2449 O O . TYR A 1 311 ? 6.156 -17.688 3.416 1 97.44 311 TYR A O 1
ATOM 2457 N N . GLY A 1 312 ? 6.043 -18.453 1.287 1 98.12 312 GLY A N 1
ATOM 2458 C CA . GLY A 1 312 ? 4.602 -18.578 1.403 1 98.12 312 GLY A CA 1
ATOM 2459 C C . GLY A 1 312 ? 3.92 -17.328 1.903 1 98.12 312 GLY A C 1
ATOM 2460 O O . GLY A 1 312 ? 4.098 -16.25 1.331 1 98.12 312 GLY A O 1
ATOM 2461 N N . SER A 1 313 ? 3.182 -17.484 3.016 1 98.12 313 SER A N 1
ATOM 2462 C CA . SER A 1 313 ? 2.527 -16.344 3.648 1 98.12 313 SER A CA 1
ATOM 2463 C C . SER A 1 313 ? 1.432 -15.773 2.758 1 98.12 313 SER A C 1
ATOM 2465 O O . SER A 1 313 ? 1.219 -14.562 2.73 1 98.12 313 SER A O 1
ATOM 2467 N N . SER A 1 314 ? 0.758 -16.672 1.972 1 98.88 314 SER A N 1
ATOM 2468 C CA . SER A 1 314 ? -0.386 -16.219 1.185 1 98.88 314 SER A CA 1
ATOM 2469 C C . SER A 1 314 ? -1.463 -15.609 2.072 1 98.88 314 SER A C 1
ATOM 2471 O O . SER A 1 314 ? -1.637 -16.016 3.223 1 98.88 314 SER A O 1
ATOM 2473 N N . PHE A 1 315 ? -2.164 -14.562 1.604 1 98.81 315 PHE A N 1
ATOM 2474 C CA . PHE A 1 315 ? -3.227 -13.945 2.387 1 98.81 315 PHE A CA 1
ATOM 2475 C C . PHE A 1 315 ? -4.281 -13.328 1.475 1 98.81 315 PHE A C 1
ATOM 2477 O O . PHE A 1 315 ? -4.082 -13.227 0.263 1 98.81 315 PHE A O 1
ATOM 2484 N N . ILE A 1 316 ? -5.422 -13.023 1.981 1 98.94 316 ILE A N 1
ATOM 2485 C CA . ILE A 1 316 ? -6.531 -12.398 1.271 1 98.94 316 ILE A CA 1
ATOM 2486 C C . ILE A 1 316 ? -6.914 -11.094 1.957 1 98.94 316 ILE A C 1
ATOM 2488 O O . ILE A 1 316 ? -7 -11.031 3.186 1 98.94 316 ILE A O 1
ATOM 2492 N N . ALA A 1 317 ? -7.043 -10.023 1.167 1 98.88 317 ALA A N 1
ATOM 2493 C CA . ALA A 1 317 ? -7.363 -8.703 1.695 1 98.88 317 ALA A CA 1
ATOM 2494 C C . ALA A 1 317 ? -8.688 -8.195 1.139 1 98.88 317 ALA A C 1
ATOM 2496 O O . ALA A 1 317 ? -9.055 -8.516 0.004 1 98.88 317 ALA A O 1
ATOM 2497 N N . GLY A 1 318 ? -9.398 -7.414 1.946 1 98.62 318 GLY A N 1
ATOM 2498 C CA . GLY A 1 318 ? -10.664 -6.824 1.55 1 98.62 318 GLY A CA 1
ATOM 2499 C C . GLY A 1 318 ? -10.562 -5.344 1.241 1 98.62 318 GLY A C 1
ATOM 2500 O O . GLY A 1 318 ? -9.578 -4.695 1.598 1 98.62 318 GLY A O 1
ATOM 2501 N N . PRO A 1 319 ? -11.609 -4.852 0.543 1 98.31 319 PRO A N 1
ATOM 2502 C CA . PRO A 1 319 ? -11.609 -3.445 0.135 1 98.31 319 PRO A CA 1
ATOM 2503 C C . PRO A 1 319 ? -11.648 -2.486 1.322 1 98.31 319 PRO A C 1
ATOM 2505 O O . PRO A 1 319 ? -11.359 -1.297 1.169 1 98.31 319 PRO A O 1
ATOM 2508 N N . ASP A 1 320 ? -11.945 -2.957 2.504 1 96.38 320 ASP A N 1
ATOM 2509 C CA . ASP A 1 320 ? -12.07 -2.098 3.676 1 96.38 320 ASP A CA 1
ATOM 2510 C C . ASP A 1 320 ? -10.75 -2.01 4.438 1 96.38 320 ASP A C 1
ATOM 2512 O O . ASP A 1 320 ? -10.703 -1.471 5.547 1 96.38 320 ASP A O 1
ATOM 2516 N N . GLY A 1 321 ? -9.734 -2.613 3.904 1 96.62 321 GLY A N 1
ATOM 2517 C CA . GLY A 1 321 ? -8.422 -2.521 4.512 1 96.62 321 GLY A CA 1
ATOM 2518 C C . GLY A 1 321 ? -8.094 -3.699 5.41 1 96.62 321 GLY A C 1
ATOM 2519 O O . GLY A 1 321 ? -6.945 -3.875 5.824 1 96.62 321 GLY A O 1
ATOM 2520 N N . SER A 1 322 ? -9.047 -4.539 5.695 1 97.31 322 SER A N 1
ATOM 2521 C CA . SER A 1 322 ? -8.773 -5.727 6.5 1 97.31 322 SER A CA 1
ATOM 2522 C C . SER A 1 322 ? -8.141 -6.832 5.656 1 97.31 322 SER A C 1
ATOM 2524 O O . SER A 1 322 ? -8.242 -6.816 4.426 1 97.31 322 SER A O 1
ATOM 2526 N N . ARG A 1 323 ? -7.453 -7.688 6.289 1 98.12 323 ARG A N 1
ATOM 2527 C CA . ARG A 1 323 ? -6.902 -8.859 5.625 1 98.12 323 ARG A CA 1
ATOM 2528 C C . ARG A 1 323 ? -6.84 -10.055 6.574 1 98.12 323 ARG A C 1
ATOM 2530 O O . ARG A 1 323 ? -6.977 -9.891 7.789 1 98.12 323 ARG A O 1
ATOM 2537 N N . THR A 1 324 ? -6.688 -11.227 6.039 1 98.56 324 THR A N 1
ATOM 2538 C CA . THR A 1 324 ? -6.457 -12.438 6.824 1 98.56 324 THR A CA 1
ATOM 2539 C C . THR A 1 324 ? -5.035 -12.461 7.379 1 98.56 324 THR A C 1
ATOM 2541 O O . THR A 1 324 ? -4.152 -11.766 6.863 1 98.56 324 THR A O 1
ATOM 2544 N N . PRO A 1 325 ? -4.848 -13.266 8.461 1 97.38 325 PRO A N 1
ATOM 2545 C CA . PRO A 1 325 ? -3.463 -13.68 8.688 1 97.38 325 PRO A CA 1
ATOM 2546 C C . PRO A 1 325 ? -2.855 -14.391 7.477 1 97.38 325 PRO A C 1
ATOM 2548 O O . PRO A 1 325 ? -3.58 -14.781 6.555 1 97.38 325 PRO A O 1
ATOM 2551 N N . GLY A 1 326 ? -1.546 -14.469 7.441 1 97.44 326 GLY A N 1
ATOM 2552 C CA . GLY A 1 326 ? -0.872 -15.188 6.371 1 97.44 326 GLY A CA 1
ATOM 2553 C C . GLY A 1 326 ? -0.852 -16.688 6.578 1 97.44 326 GLY A C 1
ATOM 2554 O O . GLY A 1 326 ? -0.789 -17.172 7.715 1 97.44 326 GLY A O 1
ATOM 2555 N N . ALA A 1 327 ? -0.889 -17.406 5.43 1 98 327 ALA A N 1
ATOM 2556 C CA . ALA A 1 327 ? -0.621 -18.844 5.504 1 98 327 ALA A CA 1
ATOM 2557 C C . ALA A 1 327 ? 0.812 -19.109 5.961 1 98 327 ALA A C 1
ATOM 2559 O O . ALA A 1 327 ? 1.592 -18.172 6.156 1 98 327 ALA A O 1
ATOM 2560 N N . SER A 1 328 ? 1.144 -20.344 6.141 1 97.56 328 SER A N 1
ATOM 2561 C CA . SER A 1 328 ? 2.428 -20.766 6.695 1 97.56 328 SER A CA 1
ATOM 2562 C C . SER A 1 328 ? 3.588 -20.281 5.836 1 97.56 328 SER A C 1
ATOM 2564 O O . SER A 1 328 ? 3.467 -20.203 4.609 1 97.56 328 SER A O 1
ATOM 2566 N N . ARG A 1 329 ? 4.684 -20.047 6.496 1 97.19 329 ARG A N 1
ATOM 2567 C CA . ARG A 1 329 ? 5.902 -19.656 5.789 1 97.19 329 ARG A CA 1
ATOM 2568 C C . ARG A 1 329 ? 6.711 -20.891 5.387 1 97.19 329 ARG A C 1
ATOM 2570 O O . ARG A 1 329 ? 7.648 -20.797 4.59 1 97.19 329 ARG A O 1
ATOM 2577 N N . VAL A 1 330 ? 6.328 -22.047 5.953 1 97.06 330 VAL A N 1
ATOM 2578 C CA . VAL A 1 330 ? 7.246 -23.172 5.793 1 97.06 330 VAL A CA 1
ATOM 2579 C C . VAL A 1 330 ? 6.473 -24.406 5.336 1 97.06 330 VAL A C 1
ATOM 2581 O O . VAL A 1 330 ? 7.066 -25.453 5.066 1 97.06 330 VAL A O 1
ATOM 2584 N N . ARG A 1 331 ? 5.156 -24.281 5.227 1 97.56 331 ARG A N 1
ATOM 2585 C CA . ARG A 1 331 ? 4.34 -25.422 4.812 1 97.56 331 ARG A CA 1
ATOM 2586 C C . ARG A 1 331 ? 3.475 -25.062 3.609 1 97.56 331 ARG A C 1
ATOM 2588 O O . ARG A 1 331 ? 3.078 -23.906 3.443 1 97.56 331 ARG A O 1
ATOM 2595 N N . GLU A 1 332 ? 3.201 -26.094 2.85 1 98.69 332 GLU A N 1
ATOM 2596 C CA . GLU A 1 332 ? 2.137 -25.938 1.86 1 98.69 332 GLU A CA 1
ATOM 2597 C C . GLU A 1 332 ? 0.801 -25.641 2.529 1 98.69 332 GLU A C 1
ATOM 2599 O O . GLU A 1 332 ? 0.609 -25.922 3.711 1 98.69 332 GLU A O 1
ATOM 2604 N N . GLY A 1 333 ? -0.055 -25 1.713 1 98.75 333 GLY A N 1
ATOM 2605 C CA . GLY A 1 333 ? -1.318 -24.656 2.35 1 98.75 333 GLY A CA 1
ATOM 2606 C C . GLY A 1 333 ? -2.371 -24.172 1.37 1 98.75 333 GLY A C 1
ATOM 2607 O O . GLY A 1 333 ? -2.049 -23.797 0.245 1 98.75 333 GLY A O 1
ATOM 2608 N N . VAL A 1 334 ? -3.592 -24.344 1.789 1 98.94 334 VAL A N 1
ATOM 2609 C CA . VAL A 1 334 ? -4.773 -23.766 1.167 1 98.94 334 VAL A CA 1
ATOM 2610 C C . VAL A 1 334 ? -5.383 -22.719 2.096 1 98.94 334 VAL A C 1
ATOM 2612 O O . VAL A 1 334 ? -5.758 -23.016 3.229 1 98.94 334 VAL A O 1
ATOM 2615 N N . ILE A 1 335 ? -5.387 -21.516 1.642 1 98.94 335 ILE A N 1
ATOM 2616 C CA . ILE A 1 335 ? -6.051 -20.453 2.404 1 98.94 335 ILE A CA 1
ATOM 2617 C C . ILE A 1 335 ? -7.367 -20.078 1.725 1 98.94 335 ILE A C 1
ATOM 2619 O O . ILE A 1 335 ? -7.41 -19.906 0.505 1 98.94 335 ILE A O 1
ATOM 2623 N N . ILE A 1 336 ? -8.43 -19.984 2.537 1 98.88 336 ILE A N 1
ATOM 2624 C CA . ILE A 1 336 ? -9.766 -19.734 2.002 1 98.88 336 ILE A CA 1
ATOM 2625 C C . ILE A 1 336 ? -10.375 -18.516 2.688 1 98.88 336 ILE A C 1
ATOM 2627 O O . ILE A 1 336 ? -10.203 -18.328 3.893 1 98.88 336 ILE A O 1
ATOM 2631 N N . ALA A 1 337 ? -11.055 -17.672 1.926 1 98.88 337 ALA A N 1
ATOM 2632 C CA . ALA A 1 337 ? -11.875 -16.594 2.479 1 98.88 337 ALA A CA 1
ATOM 2633 C C . ALA A 1 337 ? -13.312 -16.688 1.977 1 98.88 337 ALA A C 1
ATOM 2635 O O . ALA A 1 337 ? -13.547 -16.906 0.785 1 98.88 337 ALA A O 1
ATOM 2636 N N . GLU A 1 338 ? -14.227 -16.703 2.891 1 98.81 338 GLU A N 1
ATOM 2637 C CA . GLU A 1 338 ? -15.609 -16.422 2.52 1 98.81 338 GLU A CA 1
ATOM 2638 C C . GLU A 1 338 ? -15.867 -14.922 2.424 1 98.81 338 GLU A C 1
ATOM 2640 O O . GLU A 1 338 ? -15.742 -14.203 3.416 1 98.81 338 GLU A O 1
ATOM 2645 N N . ILE A 1 339 ? -16.188 -14.508 1.222 1 98.75 339 ILE A N 1
ATOM 2646 C CA . ILE A 1 339 ? -16.359 -13.078 1.002 1 98.75 339 ILE A CA 1
ATOM 2647 C C . ILE A 1 339 ? -17.75 -12.805 0.431 1 98.75 339 ILE A C 1
ATOM 2649 O O . ILE A 1 339 ? -18.391 -13.711 -0.103 1 98.75 339 ILE A O 1
ATOM 2653 N N . ASP A 1 340 ? -18.266 -11.641 0.665 1 98.56 340 ASP A N 1
ATOM 2654 C CA . ASP A 1 340 ? -19.422 -11.07 -0.027 1 98.56 340 ASP A CA 1
ATOM 2655 C C . ASP A 1 340 ? -19.016 -9.906 -0.926 1 98.56 340 ASP A C 1
ATOM 2657 O O . ASP A 1 340 ? -18.578 -8.859 -0.437 1 98.56 340 ASP A O 1
ATOM 2661 N N . LEU A 1 341 ? -19.188 -10.117 -2.221 1 98.56 341 LEU A N 1
ATOM 2662 C CA . LEU A 1 341 ? -18.703 -9.148 -3.201 1 98.56 341 LEU A CA 1
ATOM 2663 C C . LEU A 1 341 ? -19.438 -7.816 -3.057 1 98.56 341 LEU A C 1
ATOM 2665 O O . LEU A 1 341 ? -18.984 -6.797 -3.588 1 98.56 341 LEU A O 1
ATOM 2669 N N . ASN A 1 342 ? -20.547 -7.777 -2.332 1 98.19 342 ASN A N 1
ATOM 2670 C CA . ASN A 1 342 ? -21.234 -6.52 -2.068 1 98.19 342 ASN A CA 1
ATOM 2671 C C . ASN A 1 342 ? -20.359 -5.551 -1.279 1 98.19 342 ASN A C 1
ATOM 2673 O O . ASN A 1 342 ? -20.594 -4.344 -1.294 1 98.19 342 ASN A O 1
ATOM 2677 N N . LEU A 1 343 ? -19.375 -6.129 -0.57 1 98.31 343 LEU A N 1
ATOM 2678 C CA . LEU A 1 343 ? -18.5 -5.273 0.215 1 98.31 343 LEU A CA 1
ATOM 2679 C C . LEU A 1 343 ? -17.75 -4.285 -0.681 1 98.31 343 LEU A C 1
ATOM 2681 O O . LEU A 1 343 ? -17.469 -3.16 -0.266 1 98.31 343 LEU A O 1
ATOM 2685 N N . ASN A 1 344 ? -17.484 -4.695 -1.936 1 98.44 344 ASN A N 1
ATOM 2686 C CA . ASN A 1 344 ? -16.844 -3.787 -2.877 1 98.44 344 ASN A CA 1
ATOM 2687 C C . ASN A 1 344 ? -17.656 -2.514 -3.076 1 98.44 344 ASN A C 1
ATOM 2689 O O . ASN A 1 344 ? -17.156 -1.408 -2.877 1 98.44 344 ASN A O 1
ATOM 2693 N N . ARG A 1 345 ? -18.875 -2.693 -3.447 1 97.06 345 ARG A N 1
ATOM 2694 C CA . ARG A 1 345 ? -19.734 -1.544 -3.697 1 97.06 345 ARG A CA 1
ATOM 2695 C C . ARG A 1 345 ? -19.984 -0.757 -2.414 1 97.06 345 ARG A C 1
ATOM 2697 O O . ARG A 1 345 ? -20.031 0.474 -2.434 1 97.06 345 ARG A O 1
ATOM 2704 N N . GLN A 1 346 ? -20.188 -1.503 -1.34 1 96.62 346 GLN A N 1
ATOM 2705 C CA . GLN A 1 346 ? -20.422 -0.814 -0.074 1 96.62 346 GLN A CA 1
ATOM 2706 C C . GLN A 1 346 ? -19.25 0.083 0.288 1 96.62 346 GLN A C 1
ATOM 2708 O O . GLN A 1 346 ? -19.438 1.217 0.732 1 96.62 346 GLN A O 1
ATOM 2713 N N . THR A 1 347 ? -18.047 -0.409 0.115 1 96.44 347 THR A N 1
ATOM 2714 C CA . THR A 1 347 ? -16.859 0.388 0.391 1 96.44 347 THR A CA 1
ATOM 2715 C C . THR A 1 347 ? -16.734 1.552 -0.59 1 96.44 347 THR A C 1
ATOM 2717 O O . THR A 1 347 ? -16.375 2.664 -0.203 1 96.44 347 THR A O 1
ATOM 2720 N N . LYS A 1 348 ? -17.062 1.341 -1.863 1 96.19 348 LYS A N 1
ATOM 2721 C CA . LYS A 1 348 ? -17.062 2.393 -2.877 1 96.19 348 LYS A CA 1
ATOM 2722 C C . LYS A 1 348 ? -18.031 3.51 -2.506 1 96.19 348 LYS A C 1
ATOM 2724 O O . LYS A 1 348 ? -17.703 4.691 -2.654 1 96.19 348 LYS A O 1
ATOM 2729 N N . ASP A 1 349 ? -19.203 3.092 -2.086 1 94.81 349 ASP A N 1
ATOM 2730 C CA . ASP A 1 349 ? -20.219 4.062 -1.717 1 94.81 349 ASP A CA 1
ATOM 2731 C C . ASP A 1 349 ? -19.797 4.859 -0.484 1 94.81 349 ASP A C 1
ATOM 2733 O O . ASP A 1 349 ? -20.141 6.039 -0.356 1 94.81 349 ASP A O 1
ATOM 2737 N N . SER A 1 350 ? -19.062 4.207 0.342 1 93.31 350 SER A N 1
ATOM 2738 C CA . SER A 1 350 ? -18.656 4.863 1.584 1 93.31 350 SER A CA 1
ATOM 2739 C C . SER A 1 350 ? -17.531 5.859 1.344 1 93.31 350 SER A C 1
ATOM 2741 O O . SER A 1 350 ? -17.578 6.988 1.836 1 93.31 350 SER A O 1
ATOM 2743 N N . TRP A 1 351 ? -16.516 5.488 0.601 1 94.56 351 TRP A N 1
ATOM 2744 C CA . TRP A 1 351 ? -15.312 6.297 0.461 1 94.56 351 TRP A CA 1
ATOM 2745 C C . TRP A 1 351 ? -15.391 7.188 -0.774 1 94.56 351 TRP A C 1
ATOM 2747 O O . TRP A 1 351 ? -14.914 8.328 -0.76 1 94.56 351 TRP A O 1
ATOM 2757 N N . GLY A 1 352 ? -15.891 6.617 -1.866 1 94.56 352 GLY A N 1
ATOM 2758 C CA . GLY A 1 352 ? -16.047 7.383 -3.092 1 94.56 352 GLY A CA 1
ATOM 2759 C C . GLY A 1 352 ? -14.742 7.59 -3.842 1 94.56 352 GLY A C 1
ATOM 2760 O O . GLY A 1 352 ? -14.586 8.578 -4.559 1 94.56 352 GLY A O 1
ATOM 2761 N N . PHE A 1 353 ? -13.773 6.629 -3.76 1 96.5 353 PHE A N 1
ATOM 2762 C CA . PHE A 1 353 ? -12.469 6.832 -4.375 1 96.5 353 PHE A CA 1
ATOM 2763 C C . PHE A 1 353 ? -12.594 6.98 -5.883 1 96.5 353 PHE A C 1
ATOM 2765 O O . PHE A 1 353 ? -11.875 7.77 -6.5 1 96.5 353 PHE A O 1
ATOM 2772 N N . LYS A 1 354 ? -13.477 6.238 -6.477 1 93.56 354 LYS A N 1
ATOM 2773 C CA . LYS A 1 354 ? -13.641 6.348 -7.922 1 93.56 354 LYS A CA 1
ATOM 2774 C C . LYS A 1 354 ? -14.086 7.75 -8.32 1 93.56 354 LYS A C 1
ATOM 2776 O O . LYS A 1 354 ? -13.633 8.281 -9.344 1 93.56 354 LYS A O 1
ATOM 2781 N N . MET A 1 355 ? -14.891 8.359 -7.508 1 93.69 355 MET A N 1
ATOM 2782 C CA . MET A 1 355 ? -15.422 9.688 -7.793 1 93.69 355 MET A CA 1
ATOM 2783 C C . MET A 1 355 ? -14.32 10.742 -7.699 1 93.69 355 MET A C 1
ATOM 2785 O O . MET A 1 355 ? -14.344 11.734 -8.422 1 93.69 355 MET A O 1
ATOM 2789 N N . THR A 1 356 ? -13.367 10.484 -6.844 1 95.88 356 THR A N 1
ATOM 2790 C CA . THR A 1 356 ? -12.367 11.516 -6.562 1 95.88 356 THR A CA 1
ATOM 2791 C C . THR A 1 356 ? -11.016 11.141 -7.156 1 95.88 356 THR A C 1
ATOM 2793 O O . THR A 1 356 ? -10.008 11.797 -6.891 1 95.88 356 THR A O 1
ATOM 2796 N N . GLN A 1 357 ? -10.984 10.117 -7.941 1 96.5 357 GLN A N 1
ATOM 2797 C CA . GLN A 1 357 ? -9.703 9.562 -8.367 1 96.5 357 GLN A CA 1
ATOM 2798 C C . GLN A 1 357 ? -9.062 10.422 -9.445 1 96.5 357 GLN A C 1
ATOM 2800 O O . GLN A 1 357 ? -7.867 10.289 -9.727 1 96.5 357 GLN A O 1
ATOM 2805 N N . ARG A 1 358 ? -9.82 11.328 -10.109 1 97.69 358 ARG A N 1
ATOM 2806 C CA . ARG A 1 358 ? -9.336 12.273 -11.109 1 97.69 358 ARG A CA 1
ATOM 2807 C C . ARG A 1 358 ? -8.555 11.57 -12.203 1 97.69 358 ARG A C 1
ATOM 2809 O O . ARG A 1 358 ? -7.445 11.984 -12.555 1 97.69 358 ARG A O 1
ATOM 2816 N N . LEU A 1 359 ? -9.156 10.508 -12.766 1 97.81 359 LEU A N 1
ATOM 2817 C CA . LEU A 1 359 ? -8.508 9.602 -13.703 1 97.81 359 LEU A CA 1
ATOM 2818 C C . LEU A 1 359 ? -8.047 10.344 -14.953 1 97.81 359 LEU A C 1
ATOM 2820 O O . LEU A 1 359 ? -6.949 10.109 -15.461 1 97.81 359 LEU A O 1
ATOM 2824 N N . ALA A 1 360 ? -8.852 11.273 -15.516 1 97.69 360 ALA A N 1
ATOM 2825 C CA . ALA A 1 360 ? -8.477 12.023 -16.719 1 97.69 360 ALA A CA 1
ATOM 2826 C C . ALA A 1 360 ? -7.211 12.836 -16.484 1 97.69 360 ALA A C 1
ATOM 2828 O O . ALA A 1 360 ? -6.332 12.891 -17.344 1 97.69 360 ALA A O 1
ATOM 2829 N N . LEU A 1 361 ? -7.105 13.453 -15.336 1 98.12 361 LEU A N 1
ATOM 2830 C CA . LEU A 1 361 ? -5.934 14.242 -14.992 1 98.12 361 LEU A CA 1
ATOM 2831 C C . LEU A 1 361 ? -4.672 13.391 -15 1 98.12 361 LEU A C 1
ATOM 2833 O O . LEU A 1 361 ? -3.67 13.758 -15.617 1 98.12 361 LEU A O 1
ATOM 2837 N N . TYR A 1 362 ? -4.734 12.289 -14.391 1 98.44 362 TYR A N 1
ATOM 2838 C CA . TYR A 1 362 ? -3.541 11.461 -14.25 1 98.44 362 TYR A CA 1
ATOM 2839 C C . TYR A 1 362 ? -3.195 10.781 -15.57 1 98.44 362 TYR A C 1
ATOM 2841 O O . TYR A 1 362 ? -2.02 10.562 -15.875 1 98.44 362 TYR A O 1
ATOM 2849 N N . GLY A 1 363 ? -4.25 10.312 -16.375 1 98.44 363 GLY A N 1
ATOM 2850 C CA . GLY A 1 363 ? -3.953 9.844 -17.719 1 98.44 363 GLY A CA 1
ATOM 2851 C C . GLY A 1 363 ? -3.145 10.836 -18.531 1 98.44 363 GLY A C 1
ATOM 2852 O O . GLY A 1 363 ? -2.143 10.469 -19.141 1 98.44 363 GLY A O 1
ATOM 2853 N N . GLU A 1 364 ? -3.547 12.078 -18.438 1 98.12 364 GLU A N 1
ATOM 2854 C CA . GLU A 1 364 ? -2.852 13.141 -19.156 1 98.12 364 GLU A CA 1
ATOM 2855 C C . GLU A 1 364 ? -1.444 13.352 -18.594 1 98.12 364 GLU A C 1
ATOM 2857 O O . GLU A 1 364 ? -0.478 13.43 -19.359 1 98.12 364 GLU A O 1
ATOM 2862 N N . LYS A 1 365 ? -1.314 13.414 -17.312 1 98.19 365 LYS A N 1
ATOM 2863 C CA . LYS A 1 365 ? -0.031 13.719 -16.688 1 98.19 365 LYS A CA 1
ATOM 2864 C C . LYS A 1 365 ? 0.968 12.586 -16.906 1 98.19 365 LYS A C 1
ATOM 2866 O O . LYS A 1 365 ? 2.154 12.828 -17.141 1 98.19 365 LYS A O 1
ATOM 2871 N N . PHE A 1 366 ? 0.501 11.32 -16.812 1 98.25 366 PHE A N 1
ATOM 2872 C CA . PHE A 1 366 ? 1.388 10.188 -17.047 1 98.25 366 PHE A CA 1
ATOM 2873 C C . PHE A 1 366 ? 1.855 10.172 -18.5 1 98.25 366 PHE A C 1
ATOM 2875 O O . PHE A 1 366 ? 3.018 9.867 -18.781 1 98.25 366 PHE A O 1
ATOM 2882 N N . SER A 1 367 ? 0.952 10.469 -19.438 1 98.31 367 SER A N 1
ATOM 2883 C CA . SER A 1 367 ? 1.328 10.539 -20.844 1 98.31 367 SER A CA 1
ATOM 2884 C C . SER A 1 367 ? 2.389 11.609 -21.078 1 98.31 367 SER A C 1
ATOM 2886 O O . SER A 1 367 ? 3.346 11.391 -21.828 1 98.31 367 SER A O 1
ATOM 2888 N N . GLU A 1 368 ? 2.18 12.758 -20.422 1 98.19 368 GLU A N 1
ATOM 2889 C CA . GLU A 1 368 ? 3.164 13.828 -20.547 1 98.19 368 GLU A CA 1
ATOM 2890 C C . GLU A 1 368 ? 4.512 13.406 -19.969 1 98.19 368 GLU A C 1
ATOM 2892 O O . GLU A 1 368 ? 5.555 13.617 -20.578 1 98.19 368 GLU A O 1
ATOM 2897 N N . ALA A 1 369 ? 4.496 12.82 -18.859 1 98 369 ALA A N 1
ATOM 2898 C CA . ALA A 1 369 ? 5.715 12.445 -18.141 1 98 369 ALA A CA 1
ATOM 2899 C C . ALA A 1 369 ? 6.473 11.352 -18.891 1 98 369 ALA A C 1
ATOM 2901 O O . ALA A 1 369 ? 7.68 11.18 -18.688 1 98 369 ALA A O 1
ATOM 2902 N N . ALA A 1 370 ? 5.777 10.609 -19.734 1 97.44 370 ALA A N 1
ATOM 2903 C CA . ALA A 1 370 ? 6.395 9.516 -20.469 1 97.44 370 ALA A CA 1
ATOM 2904 C C . ALA A 1 370 ? 7.188 10.031 -21.672 1 97.44 370 ALA A C 1
ATOM 2906 O O . ALA A 1 370 ? 7.977 9.297 -22.266 1 97.44 370 ALA A O 1
ATOM 2907 N N . LYS A 1 371 ? 6.996 11.305 -22.016 1 97.25 371 LYS A N 1
ATOM 2908 C CA . LYS A 1 371 ? 7.68 11.883 -23.172 1 97.25 371 LYS A CA 1
ATOM 2909 C C . LYS A 1 371 ? 9.141 12.172 -22.844 1 97.25 371 LYS A C 1
ATOM 2911 O O . LYS A 1 371 ? 9.484 12.516 -21.719 1 97.25 371 LYS A O 1
ATOM 2916 N N . ALA A 1 372 ? 9.961 12.156 -23.781 1 95.81 372 ALA A N 1
ATOM 2917 C CA . ALA A 1 372 ? 11.398 12.328 -23.625 1 95.81 372 ALA A CA 1
ATOM 2918 C C . ALA A 1 372 ? 11.742 13.75 -23.203 1 95.81 372 ALA A C 1
ATOM 2920 O O . ALA A 1 372 ? 12.75 13.984 -22.531 1 95.81 372 ALA A O 1
ATOM 2921 N N . ASP A 1 373 ? 10.914 14.672 -23.547 1 97 373 ASP A N 1
ATOM 2922 C CA . ASP A 1 373 ? 11.234 16.062 -23.266 1 97 373 ASP A CA 1
ATOM 2923 C C . ASP A 1 373 ? 10.477 16.547 -22.031 1 97 373 ASP A C 1
ATOM 2925 O O . ASP A 1 373 ? 10.352 17.766 -21.812 1 97 373 ASP A O 1
ATOM 2929 N N . TYR A 1 374 ? 9.992 15.633 -21.359 1 96.88 374 TYR A N 1
ATOM 2930 C CA . TYR A 1 374 ? 9.242 16 -20.156 1 96.88 374 TYR A CA 1
ATOM 2931 C C . TYR A 1 374 ? 10.125 16.781 -19.188 1 96.88 374 TYR A C 1
ATOM 2933 O O . TYR A 1 374 ? 11.266 16.391 -18.938 1 96.88 374 TYR A O 1
ATOM 2941 N N . LYS A 1 375 ? 9.539 17.875 -18.641 1 97.12 375 LYS A N 1
ATOM 2942 C CA . LYS A 1 375 ? 10.188 18.625 -17.578 1 97.12 375 LYS A CA 1
ATOM 2943 C C . LYS A 1 375 ? 9.391 18.547 -16.281 1 97.12 375 LYS A C 1
ATOM 2945 O O . LYS A 1 375 ? 8.266 19.047 -16.203 1 97.12 375 LYS A O 1
ATOM 2950 N N . PRO A 1 376 ? 9.977 17.984 -15.289 1 97.06 376 PRO A N 1
ATOM 2951 C CA . PRO A 1 376 ? 9.289 17.891 -14 1 97.06 376 PRO A CA 1
ATOM 2952 C C . PRO A 1 376 ? 8.945 19.25 -13.406 1 97.06 376 PRO A C 1
ATOM 2954 O O . PRO A 1 376 ? 9.703 20.219 -13.57 1 97.06 376 PRO A O 1
ATOM 2957 N N . GLN A 1 377 ? 7.836 19.328 -12.711 1 97.31 377 GLN A N 1
ATOM 2958 C CA . GLN A 1 377 ? 7.418 20.547 -12.039 1 97.31 377 GLN A CA 1
ATOM 2959 C C . GLN A 1 377 ? 8.219 20.766 -10.758 1 97.31 377 GLN A C 1
ATOM 2961 O O . GLN A 1 377 ? 7.734 20.484 -9.656 1 97.31 377 GLN A O 1
ATOM 2966 N N . ILE A 1 378 ? 9.383 21.297 -10.875 1 98.06 378 ILE A N 1
ATOM 2967 C CA . ILE A 1 378 ? 10.25 21.594 -9.742 1 98.06 378 ILE A CA 1
ATOM 2968 C C . ILE A 1 378 ? 10.25 23.094 -9.484 1 98.06 378 ILE A C 1
ATOM 2970 O O . ILE A 1 378 ? 10.492 23.891 -10.391 1 98.06 378 ILE A O 1
ATOM 2974 N N . ILE A 1 379 ? 9.938 23.453 -8.266 1 98.5 379 ILE A N 1
ATOM 2975 C CA . ILE A 1 379 ? 9.938 24.859 -7.844 1 98.5 379 ILE A CA 1
ATOM 2976 C C . ILE A 1 379 ? 11.125 25.109 -6.91 1 98.5 379 ILE A C 1
ATOM 2978 O O . ILE A 1 379 ? 11.375 24.328 -5.992 1 98.5 379 ILE A O 1
ATOM 2982 N N . LYS A 1 380 ? 11.883 26.203 -7.156 1 96.81 380 LYS A N 1
ATOM 2983 C CA . LYS A 1 380 ? 13.055 26.578 -6.379 1 96.81 380 LYS A CA 1
ATOM 2984 C C . LYS A 1 380 ? 12.852 27.922 -5.68 1 96.81 380 LYS A C 1
ATOM 2986 O O . LYS A 1 380 ? 12 28.719 -6.082 1 96.81 380 LYS A O 1
ATOM 2991 N N . GLU A 1 381 ? 13.609 28.016 -4.551 1 94.62 381 GLU A N 1
ATOM 2992 C CA . GLU A 1 381 ? 13.586 29.328 -3.893 1 94.62 381 GLU A CA 1
ATOM 2993 C C . GLU A 1 381 ? 14.055 30.422 -4.836 1 94.62 381 GLU A C 1
ATOM 2995 O O . GLU A 1 381 ? 15.039 30.25 -5.566 1 94.62 381 GLU A O 1
ATOM 3000 N N . ALA A 1 382 ? 13.289 31.469 -4.902 1 85.81 382 ALA A N 1
ATOM 3001 C CA . ALA A 1 382 ? 13.648 32.594 -5.77 1 85.81 382 ALA A CA 1
ATOM 3002 C C . ALA A 1 382 ? 14.883 33.312 -5.242 1 85.81 382 ALA A C 1
ATOM 3004 O O . ALA A 1 382 ? 15.109 33.375 -4.031 1 85.81 382 ALA A O 1
ATOM 3005 N N . MET B 1 1 ? -15.703 3.113 30.453 1 30.28 1 MET B N 1
ATOM 3006 C CA . MET B 1 1 ? -15.344 4.215 29.562 1 30.28 1 MET B CA 1
ATOM 3007 C C . MET B 1 1 ? -14.258 3.797 28.578 1 30.28 1 MET B C 1
ATOM 3009 O O . MET B 1 1 ? -13.094 3.662 28.969 1 30.28 1 MET B O 1
ATOM 3013 N N . SER B 1 2 ? -14.32 2.811 27.672 1 44.19 2 SER B N 1
ATOM 3014 C CA . SER B 1 2 ? -13.406 1.949 26.922 1 44.19 2 SER B CA 1
ATOM 3015 C C . SER B 1 2 ? -12.344 2.768 26.188 1 44.19 2 SER B C 1
ATOM 3017 O O . SER B 1 2 ? -12.664 3.535 25.281 1 44.19 2 SER B O 1
ATOM 3019 N N . GLY B 1 3 ? -11.344 3.355 26.875 1 64.94 3 GLY B N 1
ATOM 3020 C CA . GLY B 1 3 ? -10.32 4.355 26.625 1 64.94 3 GLY B CA 1
ATOM 3021 C C . GLY B 1 3 ? -9.586 4.137 25.312 1 64.94 3 GLY B C 1
ATOM 3022 O O . GLY B 1 3 ? -9.664 3.059 24.719 1 64.94 3 GLY B O 1
ATOM 3023 N N . VAL B 1 4 ? -9.117 5.309 24.734 1 83.31 4 VAL B N 1
ATOM 3024 C CA . VAL B 1 4 ? -8.352 5.301 23.5 1 83.31 4 VAL B CA 1
ATOM 3025 C C . VAL B 1 4 ? -7.113 4.426 23.656 1 83.31 4 VAL B C 1
ATOM 3027 O O . VAL B 1 4 ? -6.371 4.555 24.641 1 83.31 4 VAL B O 1
ATOM 3030 N N . SER B 1 5 ? -7.031 3.426 22.875 1 88.25 5 SER B N 1
ATOM 3031 C CA . SER B 1 5 ? -5.883 2.525 22.875 1 88.25 5 SER B CA 1
ATOM 3032 C C . SER B 1 5 ? -4.59 3.275 22.578 1 88.25 5 SER B C 1
ATOM 3034 O O . SER B 1 5 ? -4.578 4.191 21.75 1 88.25 5 SER B O 1
ATOM 3036 N N . GLU B 1 6 ? -3.498 2.861 23.266 1 89.5 6 GLU B N 1
ATOM 3037 C CA . GLU B 1 6 ? -2.191 3.486 23.094 1 89.5 6 GLU B CA 1
ATOM 3038 C C . GLU B 1 6 ? -1.534 3.023 21.797 1 89.5 6 GLU B C 1
ATOM 3040 O O . GLU B 1 6 ? -0.554 3.619 21.344 1 89.5 6 GLU B O 1
ATOM 3045 N N . GLY B 1 7 ? -2.057 2.041 21.234 1 91.62 7 GLY B N 1
ATOM 3046 C CA . GLY B 1 7 ? -1.575 1.705 19.906 1 91.62 7 GLY B CA 1
ATOM 3047 C C . GLY B 1 7 ? -0.743 0.437 19.875 1 91.62 7 GLY B C 1
ATOM 3048 O O . GLY B 1 7 ? -0.417 -0.123 20.922 1 91.62 7 GLY B O 1
ATOM 3049 N N . LEU B 1 8 ? -0.431 -0.066 18.703 1 92.94 8 LEU B N 1
ATOM 3050 C CA . LEU B 1 8 ? 0.235 -1.34 18.453 1 92.94 8 LEU B CA 1
ATOM 3051 C C . LEU B 1 8 ? 1.598 -1.386 19.141 1 92.94 8 LEU B C 1
ATOM 3053 O O . LEU B 1 8 ? 1.914 -2.352 19.828 1 92.94 8 LEU B O 1
ATOM 3057 N N . ASP B 1 9 ? 2.359 -0.381 19 1 93.06 9 ASP B N 1
ATOM 3058 C CA . ASP B 1 9 ? 3.734 -0.374 19.484 1 93.06 9 ASP B CA 1
ATOM 3059 C C . ASP B 1 9 ? 3.777 -0.475 21.016 1 93.06 9 ASP B C 1
ATOM 3061 O O . ASP B 1 9 ? 4.629 -1.172 21.578 1 93.06 9 ASP B O 1
ATOM 3065 N N . VAL B 1 10 ? 2.889 0.224 21.656 1 93.19 10 VAL B N 1
ATOM 3066 C CA . VAL B 1 10 ? 2.826 0.182 23.125 1 93.19 10 VAL B CA 1
ATOM 3067 C C . VAL B 1 10 ? 2.373 -1.202 23.578 1 93.19 10 VAL B C 1
ATOM 3069 O O . VAL B 1 10 ? 2.936 -1.766 24.516 1 93.19 10 VAL B O 1
ATOM 3072 N N . LEU B 1 11 ? 1.356 -1.747 22.922 1 94.12 11 LEU B N 1
ATOM 3073 C CA . LEU B 1 11 ? 0.848 -3.068 23.281 1 94.12 11 LEU B CA 1
ATOM 3074 C C . LEU B 1 11 ? 1.922 -4.133 23.078 1 94.12 11 LEU B C 1
ATOM 3076 O O . LEU B 1 11 ? 2.057 -5.043 23.906 1 94.12 11 LEU B O 1
ATOM 3080 N N . LEU B 1 12 ? 2.676 -4.012 22.031 1 94.12 12 LEU B N 1
ATOM 3081 C CA . LEU B 1 12 ? 3.756 -4.961 21.781 1 94.12 12 LEU B CA 1
ATOM 3082 C C . LEU B 1 12 ? 4.848 -4.828 22.844 1 94.12 12 LEU B C 1
ATOM 3084 O O . LEU B 1 12 ? 5.395 -5.832 23.297 1 94.12 12 LEU B O 1
ATOM 3088 N N . ALA B 1 13 ? 5.137 -3.564 23.203 1 93 13 ALA B N 1
ATOM 3089 C CA . ALA B 1 13 ? 6.168 -3.324 24.219 1 93 13 ALA B CA 1
ATOM 3090 C C . ALA B 1 13 ? 5.77 -3.916 25.562 1 93 13 ALA B C 1
ATOM 3092 O O . ALA B 1 13 ? 6.625 -4.332 26.344 1 93 13 ALA B O 1
ATOM 3093 N N . ARG B 1 14 ? 4.547 -4.008 25.828 1 94.25 14 ARG B N 1
ATOM 3094 C CA . ARG B 1 14 ? 4.043 -4.516 27.094 1 94.25 14 ARG B CA 1
ATOM 3095 C C . ARG B 1 14 ? 3.865 -6.027 27.047 1 94.25 14 ARG B C 1
ATOM 3097 O O . ARG B 1 14 ? 3.6 -6.66 28.078 1 94.25 14 ARG B O 1
ATOM 3104 N N . SER B 1 15 ? 3.994 -6.602 25.891 1 95.25 15 SER B N 1
ATOM 3105 C CA . SER B 1 15 ? 3.809 -8.039 25.703 1 95.25 15 SER B CA 1
ATOM 3106 C C . SER B 1 15 ? 5.125 -8.789 25.859 1 95.25 15 SER B C 1
ATOM 3108 O O . SER B 1 15 ? 6.199 -8.188 25.812 1 95.25 15 SER B O 1
ATOM 3110 N N . SER B 1 16 ? 5.023 -10.086 26.141 1 96.25 16 SER B N 1
ATOM 3111 C CA . SER B 1 16 ? 6.168 -10.992 26.078 1 96.25 16 SER B CA 1
ATOM 3112 C C . SER B 1 16 ? 6.246 -11.695 24.734 1 96.25 16 SER B C 1
ATOM 3114 O O . SER B 1 16 ? 5.566 -12.703 24.516 1 96.25 16 SER B O 1
ATOM 3116 N N . LEU B 1 17 ? 7.082 -11.211 23.922 1 94.94 17 LEU B N 1
ATOM 3117 C CA . LEU B 1 17 ? 7.117 -11.648 22.531 1 94.94 17 LEU B CA 1
ATOM 3118 C C . LEU B 1 17 ? 8.164 -12.742 22.344 1 94.94 17 LEU B C 1
ATOM 3120 O O . LEU B 1 17 ? 9.281 -12.633 22.828 1 94.94 17 LEU B O 1
ATOM 3124 N N . GLU B 1 18 ? 7.688 -13.797 21.578 1 89.75 18 GLU B N 1
ATOM 3125 C CA . GLU B 1 18 ? 8.641 -14.797 21.094 1 89.75 18 GLU B CA 1
ATOM 3126 C C . GLU B 1 18 ? 9.508 -14.234 19.984 1 89.75 18 GLU B C 1
ATOM 3128 O O . GLU B 1 18 ? 9.008 -13.93 18.891 1 89.75 18 GLU B O 1
ATOM 3133 N N . ASP B 1 19 ? 10.773 -13.969 20.234 1 92.94 19 ASP B N 1
ATOM 3134 C CA . ASP B 1 19 ? 11.719 -13.453 19.25 1 92.94 19 ASP B CA 1
ATOM 3135 C C . ASP B 1 19 ? 11.328 -12.055 18.781 1 92.94 19 ASP B C 1
ATOM 3137 O O . ASP B 1 19 ? 10.945 -11.859 17.625 1 92.94 19 ASP B O 1
ATOM 3141 N N . GLU B 1 20 ? 11.469 -11.102 19.5 1 93.44 20 GLU B N 1
ATOM 3142 C CA . GLU B 1 20 ? 11.062 -9.719 19.297 1 93.44 20 GLU B CA 1
ATOM 3143 C C . GLU B 1 20 ? 11.68 -9.141 18.031 1 93.44 20 GLU B C 1
ATOM 3145 O O . GLU B 1 20 ? 10.992 -8.469 17.25 1 93.44 20 GLU B O 1
ATOM 3150 N N . ASP B 1 21 ? 12.883 -9.484 17.797 1 92.69 21 ASP B N 1
ATOM 3151 C CA . ASP B 1 21 ? 13.578 -8.938 16.641 1 92.69 21 ASP B CA 1
ATOM 3152 C C . ASP B 1 21 ? 12.93 -9.398 15.344 1 92.69 21 ASP B C 1
ATOM 3154 O O . ASP B 1 21 ? 12.742 -8.602 14.414 1 92.69 21 ASP B O 1
ATOM 3158 N N . GLN B 1 22 ? 12.594 -10.664 15.258 1 93.31 22 GLN B N 1
ATOM 3159 C CA . GLN B 1 22 ? 11.953 -11.195 14.055 1 93.31 22 GLN B CA 1
ATOM 3160 C C . GLN B 1 22 ? 10.555 -10.602 13.867 1 93.31 22 GLN B C 1
ATOM 3162 O O . GLN B 1 22 ? 10.148 -10.32 12.742 1 93.31 22 GLN B O 1
ATOM 3167 N N . ILE B 1 23 ? 9.883 -10.406 15.016 1 94.75 23 ILE B N 1
ATOM 3168 C CA . ILE B 1 23 ? 8.547 -9.82 14.953 1 94.75 23 ILE B CA 1
ATOM 3169 C C . ILE B 1 23 ? 8.633 -8.398 14.398 1 94.75 23 ILE B C 1
ATOM 3171 O O . ILE B 1 23 ? 7.871 -8.039 13.5 1 94.75 23 ILE B O 1
ATOM 3175 N N . PHE B 1 24 ? 9.57 -7.641 14.836 1 94.31 24 PHE B N 1
ATOM 3176 C CA . PHE B 1 24 ? 9.703 -6.266 14.375 1 94.31 24 PHE B CA 1
ATOM 3177 C C . PHE B 1 24 ? 10.141 -6.227 12.914 1 94.31 24 PHE B C 1
ATOM 3179 O O . PHE B 1 24 ? 9.734 -5.332 12.164 1 94.31 24 PHE B O 1
ATOM 3186 N N . LYS B 1 25 ? 10.93 -7.137 12.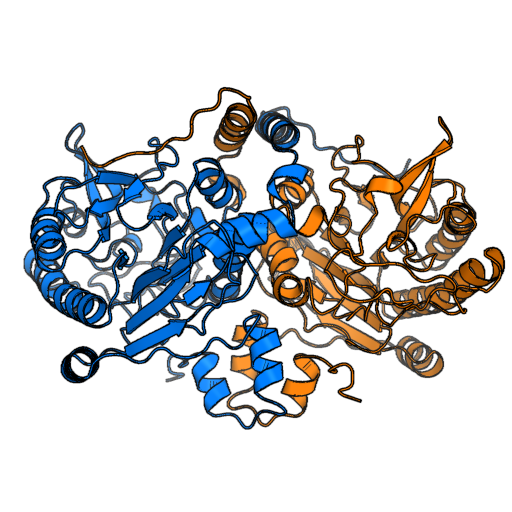578 1 94.12 25 LYS B N 1
ATOM 3187 C CA . LYS B 1 25 ? 11.32 -7.234 11.172 1 94.12 25 LYS B CA 1
ATOM 3188 C C . LYS B 1 25 ? 10.109 -7.477 10.281 1 94.12 25 LYS B C 1
ATOM 3190 O O . LYS B 1 25 ? 9.977 -6.852 9.227 1 94.12 25 LYS B O 1
ATOM 3195 N N . TYR B 1 26 ? 9.234 -8.398 10.641 1 94.62 26 TYR B N 1
ATOM 3196 C CA . TYR B 1 26 ? 8.055 -8.703 9.836 1 94.62 26 TYR B CA 1
ATOM 3197 C C . TYR B 1 26 ? 7.086 -7.531 9.82 1 94.62 26 TYR B C 1
ATOM 3199 O O . TYR B 1 26 ? 6.418 -7.285 8.812 1 94.62 26 TYR B O 1
ATOM 3207 N N . LEU B 1 27 ? 7.062 -6.781 10.93 1 96.06 27 LEU B N 1
ATOM 3208 C CA . LEU B 1 27 ? 6.09 -5.699 11.062 1 96.06 27 LEU B CA 1
ATOM 3209 C C . LEU B 1 27 ? 6.566 -4.453 10.32 1 96.06 27 LEU B C 1
ATOM 3211 O O . LEU B 1 27 ? 5.773 -3.779 9.656 1 96.06 27 LEU B O 1
ATOM 3215 N N . TYR B 1 28 ? 7.918 -4.164 10.406 1 97 28 TYR B N 1
ATOM 3216 C CA . TYR B 1 28 ? 8.383 -2.842 9.992 1 97 28 TYR B CA 1
ATOM 3217 C C . TYR B 1 28 ? 9.414 -2.951 8.875 1 97 28 TYR B C 1
ATOM 3219 O O . TYR B 1 28 ? 9.883 -1.938 8.352 1 97 28 TYR B O 1
ATOM 3227 N N . GLY B 1 29 ? 9.711 -4.176 8.398 1 95.56 29 GLY B N 1
ATOM 3228 C CA . GLY B 1 29 ? 10.719 -4.418 7.375 1 95.56 29 GLY B CA 1
ATOM 3229 C C . GLY B 1 29 ? 12.109 -4.625 7.945 1 95.56 29 GLY B C 1
ATOM 3230 O O . GLY B 1 29 ? 12.836 -5.516 7.504 1 95.56 29 GLY B O 1
ATOM 3231 N N . LYS B 1 30 ? 12.484 -3.791 8.883 1 93.38 30 LYS B N 1
ATOM 3232 C CA . LYS B 1 30 ? 13.711 -3.887 9.664 1 93.38 30 LYS B CA 1
ATOM 3233 C C . LYS B 1 30 ? 13.57 -3.158 11 1 93.38 30 LYS B C 1
ATOM 3235 O O . LYS B 1 30 ? 12.719 -2.277 11.148 1 93.38 30 LYS B O 1
ATOM 3240 N N . ARG B 1 31 ? 14.352 -3.67 11.906 1 93.56 31 ARG B N 1
ATOM 3241 C CA . ARG B 1 31 ? 14.453 -2.895 13.141 1 93.56 31 ARG B CA 1
ATOM 3242 C C . ARG B 1 31 ? 15.414 -1.72 12.969 1 93.56 31 ARG B C 1
ATOM 3244 O O . ARG B 1 31 ? 16.625 -1.911 12.859 1 93.56 31 ARG B O 1
ATOM 3251 N N . LEU B 1 32 ? 14.859 -0.55 12.938 1 96.81 32 LEU B N 1
ATOM 3252 C CA . LEU B 1 32 ? 15.688 0.641 12.789 1 96.81 32 LEU B CA 1
ATOM 3253 C C . LEU B 1 32 ? 16.281 1.062 14.125 1 96.81 32 LEU B C 1
ATOM 3255 O O . LEU B 1 32 ? 15.602 1.031 15.156 1 96.81 32 LEU B O 1
ATOM 3259 N N . PRO B 1 33 ? 17.578 1.365 14.156 1 96.75 33 PRO B N 1
ATOM 3260 C CA . PRO B 1 33 ? 18.156 1.869 15.406 1 96.75 33 PRO B CA 1
ATOM 3261 C C . PRO B 1 33 ? 17.547 3.199 15.844 1 96.75 33 PRO B C 1
ATOM 3263 O O . PRO B 1 33 ? 17.234 4.043 15.008 1 96.75 33 PRO B O 1
ATOM 3266 N N . LYS B 1 34 ? 17.453 3.361 17.141 1 97 34 LYS B N 1
ATOM 3267 C CA . LYS B 1 34 ? 16.953 4.617 17.688 1 97 34 LYS B CA 1
ATOM 3268 C C . LYS B 1 34 ? 18.016 5.711 17.609 1 97 34 LYS B C 1
ATOM 3270 O O . LYS B 1 34 ? 19.203 5.441 17.797 1 97 34 LYS B O 1
ATOM 3275 N N . LEU B 1 35 ? 17.531 6.859 17.375 1 97.88 35 LEU B N 1
ATOM 3276 C CA . LEU B 1 35 ? 18.422 8.016 17.406 1 97.88 35 LEU B CA 1
ATOM 3277 C C . LEU B 1 35 ? 18.656 8.484 18.844 1 97.88 35 LEU B C 1
ATOM 3279 O O . LEU B 1 35 ? 17.781 8.359 19.688 1 97.88 35 LEU B O 1
ATOM 3283 N N . GLU B 1 36 ? 19.859 9.008 19.047 1 96.75 36 GLU B N 1
ATOM 3284 C CA . GLU B 1 36 ? 20.141 9.766 20.266 1 96.75 36 GLU B CA 1
ATOM 3285 C C . GLU B 1 36 ? 20.016 11.266 20.016 1 96.75 36 GLU B C 1
ATOM 3287 O O . GLU B 1 36 ? 20.422 11.766 18.969 1 96.75 36 GLU B O 1
ATOM 3292 N N . PHE B 1 37 ? 19.391 11.906 20.969 1 97.69 37 PHE B N 1
ATOM 3293 C CA . PHE B 1 37 ? 19.203 13.344 20.844 1 97.69 37 PHE B CA 1
ATOM 3294 C C . PHE B 1 37 ? 20 14.086 21.922 1 97.69 37 PHE B C 1
ATOM 3296 O O . PHE B 1 37 ? 20.438 13.492 22.906 1 97.69 37 PHE B O 1
ATOM 3303 N N . SER B 1 38 ? 20.25 15.359 21.719 1 97.25 38 SER B N 1
ATOM 3304 C CA . SER B 1 38 ? 20.938 16.188 22.703 1 97.25 38 SER B CA 1
ATOM 3305 C C . SER B 1 38 ? 20.125 16.312 23.984 1 97.25 38 SER B C 1
ATOM 3307 O O . SER B 1 38 ? 18.891 16.172 23.969 1 97.25 38 SER B O 1
ATOM 3309 N N . ALA B 1 39 ? 20.828 16.562 25.078 1 97.62 39 ALA B N 1
ATOM 3310 C CA . ALA B 1 39 ? 20.172 16.781 26.359 1 97.62 39 ALA B CA 1
ATOM 3311 C C . ALA B 1 39 ? 19.172 17.938 26.281 1 97.62 39 ALA B C 1
ATOM 3313 O O . ALA B 1 39 ? 18.094 17.891 26.875 1 97.62 39 ALA B O 1
ATOM 3314 N N . GLU B 1 40 ? 19.578 18.906 25.547 1 98.06 40 GLU B N 1
ATOM 3315 C CA . GLU B 1 40 ? 18.719 20.094 25.406 1 98.06 40 GLU B CA 1
ATOM 3316 C C . GLU B 1 40 ? 17.406 19.734 24.719 1 98.06 40 GLU B C 1
ATOM 3318 O O . GLU B 1 40 ? 16.328 20.188 25.156 1 98.06 40 GLU B O 1
ATOM 3323 N N . ALA B 1 41 ? 17.469 18.984 23.672 1 98.12 41 ALA B N 1
ATOM 3324 C CA . ALA B 1 41 ? 16.266 18.578 22.953 1 98.12 41 ALA B CA 1
ATOM 3325 C C . ALA B 1 41 ? 15.367 17.719 23.844 1 98.12 41 ALA B C 1
ATOM 3327 O O . ALA B 1 41 ? 14.148 17.922 23.891 1 98.12 41 ALA B O 1
ATOM 3328 N N . LYS B 1 42 ? 15.938 16.797 24.547 1 98.06 42 LYS B N 1
ATOM 3329 C CA . LYS B 1 42 ? 15.188 15.914 25.438 1 98.06 42 LYS B CA 1
ATOM 3330 C C . LYS B 1 42 ? 14.531 16.688 26.578 1 98.06 42 LYS B C 1
ATOM 3332 O O . LYS B 1 42 ? 13.383 16.438 26.938 1 98.06 42 LYS B O 1
ATOM 3337 N N . GLU B 1 43 ? 15.289 17.641 27.125 1 98.19 43 GLU B N 1
ATOM 3338 C CA . GLU B 1 43 ? 14.773 18.453 28.234 1 98.19 43 GLU B CA 1
ATOM 3339 C C . GLU B 1 43 ? 13.594 19.312 27.781 1 98.19 43 GLU B C 1
ATOM 3341 O O . GLU B 1 43 ? 12.617 19.453 28.5 1 98.19 43 GLU B O 1
ATOM 3346 N N . LEU B 1 44 ? 13.758 19.859 26.594 1 98.31 44 LEU B N 1
ATOM 3347 C CA . LEU B 1 44 ? 12.664 20.672 26.078 1 98.31 44 LEU B CA 1
ATOM 3348 C C . LEU B 1 44 ? 11.414 19.828 25.859 1 98.31 44 LEU B C 1
ATOM 3350 O O . LEU B 1 44 ? 10.305 20.25 26.203 1 98.31 44 LEU B O 1
ATOM 3354 N N . ALA B 1 45 ? 11.547 18.641 25.266 1 98.25 45 ALA B N 1
ATOM 3355 C CA . ALA B 1 45 ? 10.414 17.75 25.047 1 98.25 45 ALA B CA 1
ATOM 3356 C C . ALA B 1 45 ? 9.75 17.359 26.375 1 98.25 45 ALA B C 1
ATOM 3358 O O . ALA B 1 45 ? 8.523 17.312 26.469 1 98.25 45 ALA B O 1
ATOM 3359 N N . GLU B 1 46 ? 10.555 17.062 27.344 1 97.94 46 GLU B N 1
ATOM 3360 C CA . GLU B 1 46 ? 10.039 16.719 28.672 1 97.94 46 GLU B CA 1
ATOM 3361 C C . GLU B 1 46 ? 9.305 17.891 29.297 1 97.94 46 GLU B C 1
ATOM 3363 O O . GLU B 1 46 ? 8.203 17.719 29.828 1 97.94 46 GLU B O 1
ATOM 3368 N N . LYS B 1 47 ? 9.922 19.016 29.297 1 98.19 47 LYS B N 1
ATOM 3369 C CA . LYS B 1 47 ? 9.336 20.219 29.875 1 98.19 47 LYS B CA 1
ATOM 3370 C C . LYS B 1 47 ? 7.996 20.547 29.219 1 98.19 47 LYS B C 1
ATOM 3372 O O . LYS B 1 47 ? 7.043 20.938 29.906 1 98.19 47 LYS B O 1
ATOM 3377 N N . GLU B 1 48 ? 8.008 20.438 27.922 1 97.81 48 GLU B N 1
ATOM 3378 C CA . GLU B 1 48 ? 6.816 20.797 27.156 1 97.81 48 GLU B CA 1
ATOM 3379 C C . GLU B 1 48 ? 5.871 19.609 27 1 97.81 48 GLU B C 1
ATOM 3381 O O . GLU B 1 48 ? 4.816 19.734 26.375 1 97.81 48 GLU B O 1
ATOM 3386 N N . ASN B 1 49 ? 6.156 18.453 27.484 1 97.88 49 ASN B N 1
ATOM 3387 C CA . ASN B 1 49 ? 5.309 17.281 27.625 1 97.88 49 ASN B CA 1
ATOM 3388 C C . ASN B 1 49 ? 4.855 16.75 26.266 1 97.88 49 ASN B C 1
ATOM 3390 O O . ASN B 1 49 ? 3.656 16.594 26.016 1 97.88 49 ASN B O 1
ATOM 3394 N N . PHE B 1 50 ? 5.715 16.438 25.406 1 98.38 50 PHE B N 1
ATOM 3395 C CA . PHE B 1 50 ? 5.438 15.711 24.172 1 98.38 50 PHE B CA 1
ATOM 3396 C C . PHE B 1 50 ? 6.508 14.656 23.922 1 98.38 50 PHE B C 1
ATOM 3398 O O . PHE B 1 50 ? 7.605 14.727 24.484 1 98.38 50 PHE B O 1
ATOM 3405 N N . GLU B 1 51 ? 6.141 13.656 23.141 1 98.25 51 GLU B N 1
ATOM 3406 C CA . GLU B 1 51 ? 7.051 12.57 22.812 1 98.25 51 GLU B CA 1
ATOM 3407 C C . GLU B 1 51 ? 8.086 13.016 21.781 1 98.25 51 GLU B C 1
ATOM 3409 O O . GLU B 1 51 ? 7.754 13.695 20.812 1 98.25 51 GLU B O 1
ATOM 3414 N N . LEU B 1 52 ? 9.336 12.797 22.047 1 98.62 52 LEU B N 1
ATOM 3415 C CA . LEU B 1 52 ? 10.43 12.945 21.078 1 98.62 52 LEU B CA 1
ATOM 3416 C C . LEU B 1 52 ? 11.047 11.594 20.75 1 98.62 52 LEU B C 1
ATOM 3418 O O . LEU B 1 52 ? 11.656 10.953 21.625 1 98.62 52 LEU B O 1
ATOM 3422 N N . THR B 1 53 ? 10.836 11.117 19.531 1 98.19 53 THR B N 1
ATOM 3423 C CA . THR B 1 53 ? 11.352 9.82 19.125 1 98.19 53 THR B CA 1
ATOM 3424 C C . THR B 1 53 ? 12.055 9.93 17.766 1 98.19 53 THR B C 1
ATOM 3426 O O . THR B 1 53 ? 11.836 10.891 17.031 1 98.19 53 THR B O 1
ATOM 3429 N N . GLY B 1 54 ? 12.984 9.039 17.531 1 98.19 54 GLY B N 1
ATOM 3430 C CA . GLY B 1 54 ? 13.695 9.086 16.25 1 98.19 54 GLY B CA 1
ATOM 3431 C C . GLY B 1 54 ? 14.406 7.793 15.914 1 98.19 54 GLY B C 1
ATOM 3432 O O . GLY B 1 54 ? 14.742 7.008 16.812 1 98.19 54 GLY B O 1
ATOM 3433 N N . TYR B 1 55 ? 14.594 7.598 14.68 1 98.56 55 TYR B N 1
ATOM 3434 C CA . TYR B 1 55 ? 15.188 6.379 14.148 1 98.56 55 TYR B CA 1
ATOM 3435 C C . TYR B 1 55 ? 16.125 6.691 12.992 1 98.56 55 TYR B C 1
ATOM 3437 O O . TYR B 1 55 ? 16.047 7.762 12.383 1 98.56 55 TYR B O 1
ATOM 3445 N N . LYS B 1 56 ? 16.984 5.785 12.742 1 98.31 56 LYS B N 1
ATOM 3446 C CA . LYS B 1 56 ? 17.984 5.961 11.688 1 98.31 56 LYS B CA 1
ATOM 3447 C C . LYS B 1 56 ? 17.828 4.895 10.602 1 98.31 56 LYS B C 1
ATOM 3449 O O . LYS B 1 56 ? 17.75 3.703 10.906 1 98.31 56 LYS B O 1
ATOM 3454 N N . PHE B 1 57 ? 17.719 5.352 9.359 1 97.56 57 PHE B N 1
ATOM 3455 C CA . PHE B 1 57 ? 17.75 4.441 8.219 1 97.56 57 PHE B CA 1
ATOM 3456 C C . PHE B 1 57 ? 19.188 4.176 7.781 1 97.56 57 PHE B C 1
ATOM 3458 O O . PHE B 1 57 ? 20.016 5.09 7.75 1 97.56 57 PHE B O 1
ATOM 3465 N N . GLU B 1 58 ? 19.406 2.957 7.438 1 91 58 GLU B N 1
ATOM 3466 C CA . GLU B 1 58 ? 20.766 2.57 7.035 1 91 58 GLU B CA 1
ATOM 3467 C C . GLU B 1 58 ? 20.875 2.484 5.516 1 91 58 GLU B C 1
ATOM 3469 O O . GLU B 1 58 ? 19.938 2.09 4.836 1 91 58 GLU B O 1
ATOM 3474 N N . VAL B 1 59 ? 22.047 2.912 5.051 1 93.06 59 VAL B N 1
ATOM 3475 C CA . VAL B 1 59 ? 22.312 2.93 3.617 1 93.06 59 VAL B CA 1
ATOM 3476 C C . VAL B 1 59 ? 23.719 2.398 3.354 1 93.06 59 VAL B C 1
ATOM 3478 O O . VAL B 1 59 ? 24.609 2.504 4.211 1 93.06 59 VAL B O 1
ATOM 3481 N N . SER B 1 60 ? 23.891 1.795 2.229 1 92.62 60 SER B N 1
ATOM 3482 C CA . SER B 1 60 ? 25.219 1.33 1.837 1 92.62 60 SER B CA 1
ATOM 3483 C C . SER B 1 60 ? 26.094 2.488 1.373 1 92.62 60 SER B C 1
ATOM 3485 O O . SER B 1 60 ? 25.594 3.455 0.792 1 92.62 60 SER B O 1
ATOM 3487 N N . ASN B 1 61 ? 27.359 2.324 1.576 1 94.25 61 ASN B N 1
ATOM 3488 C CA . ASN B 1 61 ? 28.312 3.326 1.122 1 94.25 61 ASN B CA 1
ATOM 3489 C C . ASN B 1 61 ? 28.641 3.168 -0.363 1 94.25 61 ASN B C 1
ATOM 3491 O O . ASN B 1 61 ? 28.719 2.047 -0.867 1 94.25 61 ASN B O 1
ATOM 3495 N N . GLU B 1 62 ? 28.75 4.344 -1 1 95.88 62 GLU B N 1
ATOM 3496 C CA . GLU B 1 62 ? 29.188 4.383 -2.391 1 95.88 62 GLU B CA 1
ATOM 3497 C C . GLU B 1 62 ? 30.562 5.047 -2.516 1 95.88 62 GLU B C 1
ATOM 3499 O O . GLU B 1 62 ? 30.922 5.902 -1.705 1 95.88 62 GLU B O 1
ATOM 3504 N N . GLN B 1 63 ? 31.281 4.633 -3.607 1 96.31 63 GLN B N 1
ATOM 3505 C CA . GLN B 1 63 ? 32.656 5.105 -3.764 1 96.31 63 GLN B CA 1
ATOM 3506 C C . GLN B 1 63 ? 32.688 6.555 -4.238 1 96.31 63 GLN B C 1
ATOM 3508 O O . GLN B 1 63 ? 33.562 7.328 -3.836 1 96.31 63 GLN B O 1
ATOM 3513 N N . LEU B 1 64 ? 31.734 6.953 -5.137 1 96.62 64 LEU B N 1
ATOM 3514 C CA . LEU B 1 64 ? 31.859 8.258 -5.781 1 96.62 64 LEU B CA 1
ATOM 3515 C C . LEU B 1 64 ? 30.781 9.211 -5.277 1 96.62 64 LEU B C 1
ATOM 3517 O O . LEU B 1 64 ? 30.906 10.43 -5.402 1 96.62 64 LEU B O 1
ATOM 3521 N N . ARG B 1 65 ? 29.688 8.711 -4.816 1 94.44 65 ARG B N 1
ATOM 3522 C CA . ARG B 1 65 ? 28.594 9.562 -4.379 1 94.44 65 ARG B CA 1
ATOM 3523 C C . ARG B 1 65 ? 28.641 9.797 -2.871 1 94.44 65 ARG B C 1
ATOM 3525 O O . ARG B 1 65 ? 28.562 8.844 -2.09 1 94.44 65 ARG B O 1
ATOM 3532 N N . ARG B 1 66 ? 28.734 10.984 -2.492 1 96.31 66 ARG B N 1
ATOM 3533 C CA . ARG B 1 66 ? 28.766 11.32 -1.071 1 96.31 66 ARG B CA 1
ATOM 3534 C C . ARG B 1 66 ? 27.391 11.094 -0.431 1 96.31 66 ARG B C 1
ATOM 3536 O O . ARG B 1 66 ? 26.359 11.305 -1.066 1 96.31 66 ARG B O 1
ATOM 3543 N N . PRO B 1 67 ? 27.422 10.641 0.843 1 96.94 67 PRO B N 1
ATOM 3544 C CA . PRO B 1 67 ? 26.156 10.539 1.55 1 96.94 67 PRO B CA 1
ATOM 3545 C C . PRO B 1 67 ? 25.375 11.859 1.571 1 96.94 67 PRO B C 1
ATOM 3547 O O . PRO B 1 67 ? 25.984 12.922 1.719 1 96.94 67 PRO B O 1
ATOM 3550 N N . ARG B 1 68 ? 24.125 11.758 1.326 1 97.69 68 ARG B N 1
ATOM 3551 C CA . ARG B 1 68 ? 23.203 12.883 1.483 1 97.69 68 ARG B CA 1
ATOM 3552 C C . ARG B 1 68 ? 22.312 12.69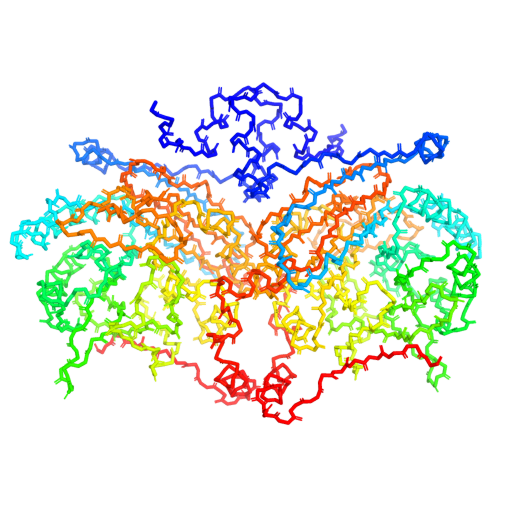5 2.709 1 97.69 68 ARG B C 1
ATOM 3554 O O . ARG B 1 68 ? 21.094 12.547 2.584 1 97.69 68 ARG B O 1
ATOM 3561 N N . VAL B 1 69 ? 22.938 12.828 3.846 1 98.25 69 VAL B N 1
ATOM 3562 C CA . VAL B 1 69 ? 22.266 12.555 5.113 1 98.25 69 VAL B CA 1
ATOM 3563 C C . VAL B 1 69 ? 21.484 13.773 5.559 1 98.25 69 VAL B C 1
ATOM 3565 O O . VAL B 1 69 ? 21.984 14.898 5.512 1 98.25 69 VAL B O 1
ATOM 3568 N N . VAL B 1 70 ? 20.234 13.57 5.957 1 98.69 70 VAL B N 1
ATOM 3569 C CA . VAL B 1 70 ? 19.391 14.633 6.48 1 98.69 70 VAL B CA 1
ATOM 3570 C C . VAL B 1 70 ? 18.422 14.062 7.52 1 98.69 70 VAL B C 1
ATOM 3572 O O . VAL B 1 70 ? 17.953 12.93 7.387 1 98.69 70 VAL B O 1
ATOM 3575 N N . ARG B 1 71 ? 18.234 14.781 8.586 1 98.81 71 ARG B N 1
ATOM 3576 C CA . ARG B 1 71 ? 17.172 14.445 9.516 1 98.81 71 ARG B CA 1
ATOM 3577 C C . ARG B 1 71 ? 15.867 15.156 9.156 1 98.81 71 ARG B C 1
ATOM 3579 O O . ARG B 1 71 ? 15.852 16.375 8.984 1 98.81 71 ARG B O 1
ATOM 3586 N N . VAL B 1 72 ? 14.805 14.359 8.961 1 98.94 72 VAL B N 1
ATOM 3587 C CA . VAL B 1 72 ? 13.469 14.883 8.688 1 98.94 72 VAL B CA 1
ATOM 3588 C C . VAL B 1 72 ? 12.547 14.602 9.875 1 98.94 72 VAL B C 1
ATOM 3590 O O . VAL B 1 72 ? 12.703 13.594 10.562 1 98.94 72 VAL B O 1
ATOM 3593 N N . ALA B 1 73 ? 11.594 15.523 10.117 1 98.94 73 ALA B N 1
ATOM 3594 C CA . ALA B 1 73 ? 10.711 15.383 11.273 1 98.94 73 ALA B CA 1
ATOM 3595 C C . ALA B 1 73 ? 9.25 15.555 10.875 1 98.94 73 ALA B C 1
ATOM 3597 O O . ALA B 1 73 ? 8.945 16.281 9.93 1 98.94 73 ALA B O 1
ATOM 3598 N N . GLY B 1 74 ? 8.375 14.781 11.477 1 98.94 74 GLY B N 1
ATOM 3599 C CA . GLY B 1 74 ? 6.941 15.016 11.508 1 98.94 74 GLY B CA 1
ATOM 3600 C C . GLY B 1 74 ? 6.426 15.383 12.883 1 98.94 74 GLY B C 1
ATOM 3601 O O . GLY B 1 74 ? 6.855 14.812 13.891 1 98.94 74 GLY B O 1
ATOM 3602 N N . ILE B 1 75 ? 5.574 16.391 12.953 1 98.94 75 ILE B N 1
ATOM 3603 C CA . ILE B 1 75 ? 5.02 16.844 14.227 1 98.94 75 ILE B CA 1
ATOM 3604 C C . ILE B 1 75 ? 3.523 16.531 14.266 1 98.94 75 ILE B C 1
ATOM 3606 O O . ILE B 1 75 ? 2.771 16.969 13.391 1 98.94 75 ILE B O 1
ATOM 3610 N N . GLN B 1 76 ? 3.139 15.703 15.25 1 98.94 76 GLN B N 1
ATOM 3611 C CA . GLN B 1 76 ? 1.724 15.508 15.555 1 98.94 76 GLN B CA 1
ATOM 3612 C C . GLN B 1 76 ? 1.315 16.297 16.797 1 98.94 76 GLN B C 1
ATOM 3614 O O . GLN B 1 76 ? 1.902 16.141 17.859 1 98.94 76 GLN B O 1
ATOM 3619 N N . ASN B 1 77 ? 0.319 17.156 16.688 1 98.88 77 ASN B N 1
ATOM 3620 C CA . ASN B 1 77 ? -0.133 17.984 17.797 1 98.88 77 ASN B CA 1
ATOM 3621 C C . ASN B 1 77 ? -1.656 18.016 17.891 1 98.88 77 ASN B C 1
ATOM 3623 O O . ASN B 1 77 ? -2.346 17.641 16.938 1 98.88 77 ASN B O 1
ATOM 3627 N N . GLN B 1 78 ? -2.186 18.359 19.031 1 98.62 78 GLN B N 1
ATOM 3628 C CA . GLN B 1 78 ? -3.602 18.625 19.266 1 98.62 78 GLN B CA 1
ATOM 3629 C C . GLN B 1 78 ? -3.861 20.125 19.422 1 98.62 78 GLN B C 1
ATOM 3631 O O . GLN B 1 78 ? -2.924 20.906 19.547 1 98.62 78 GLN B O 1
ATOM 3636 N N . ILE B 1 79 ? -5.066 20.531 19.375 1 98.44 79 ILE B N 1
ATOM 3637 C CA . ILE B 1 79 ? -5.379 21.938 19.625 1 98.44 79 ILE B CA 1
ATOM 3638 C C . ILE B 1 79 ? -5.094 22.266 21.094 1 98.44 79 ILE B C 1
ATOM 3640 O O . ILE B 1 79 ? -5.004 21.375 21.938 1 98.44 79 ILE B O 1
ATOM 3644 N N . VAL B 1 80 ? -4.934 23.531 21.25 1 98.62 80 VAL B N 1
ATOM 3645 C CA . VAL B 1 80 ? -4.539 24 22.578 1 98.62 80 VAL B CA 1
ATOM 3646 C C . VAL B 1 80 ? -5.754 24.562 23.312 1 98.62 80 VAL B C 1
ATOM 3648 O O . VAL B 1 80 ? -6.035 24.203 24.453 1 98.62 80 VAL B O 1
ATOM 3651 N N . GLU B 1 81 ? -6.484 25.469 22.672 1 98.62 81 GLU B N 1
ATOM 3652 C CA . GLU B 1 81 ? -7.648 26.141 23.25 1 98.62 81 GLU B CA 1
ATOM 3653 C C . GLU B 1 81 ? -8.938 25.422 22.875 1 98.62 81 GLU B C 1
ATOM 3655 O O . GLU B 1 81 ? -8.992 24.719 21.859 1 98.62 81 GLU B O 1
ATOM 3660 N N . ALA B 1 82 ? -9.953 25.688 23.703 1 98 82 ALA B N 1
ATOM 3661 C CA . ALA B 1 82 ? -11.273 25.172 23.359 1 98 82 ALA B CA 1
ATOM 3662 C C . ALA B 1 82 ? -11.773 25.781 22.047 1 98 82 ALA B C 1
ATOM 3664 O O . ALA B 1 82 ? -11.414 26.922 21.719 1 98 82 ALA B O 1
ATOM 3665 N N . THR B 1 83 ? -12.633 25.078 21.359 1 97.69 83 THR B N 1
ATOM 3666 C CA . THR B 1 83 ? -13.07 25.469 20.031 1 97.69 83 THR B CA 1
ATOM 3667 C C . THR B 1 83 ? -14.016 26.672 20.094 1 97.69 83 THR B C 1
ATOM 3669 O O . THR B 1 83 ? -14.359 27.25 19.062 1 97.69 83 THR B O 1
ATOM 3672 N N . ASP B 1 84 ? -14.422 27.031 21.297 1 97.12 84 ASP B N 1
ATOM 3673 C CA . ASP B 1 84 ? -15.281 28.203 21.422 1 97.12 84 ASP B CA 1
ATOM 3674 C C . ASP B 1 84 ? -14.477 29.438 21.812 1 97.12 84 ASP B C 1
ATOM 3676 O O . ASP B 1 84 ? -15.031 30.531 21.984 1 97.12 84 ASP B O 1
ATOM 3680 N N . ALA B 1 85 ? -13.18 29.281 21.969 1 98.5 85 ALA B N 1
ATOM 3681 C CA . ALA B 1 85 ? -12.32 30.438 22.203 1 98.5 85 ALA B CA 1
ATOM 3682 C C . ALA B 1 85 ? -12.25 31.328 20.969 1 98.5 85 ALA B C 1
ATOM 3684 O O . ALA B 1 85 ? -12.562 30.891 19.859 1 98.5 85 ALA B O 1
ATOM 3685 N N . PRO B 1 86 ? -11.891 32.688 21.188 1 98.19 86 PRO B N 1
ATOM 3686 C CA . PRO B 1 86 ? -11.719 33.531 20.031 1 98.19 86 PRO B CA 1
ATOM 3687 C C . PRO B 1 86 ? -10.703 33 19.031 1 98.19 86 PRO B C 1
ATOM 3689 O O . PRO B 1 86 ? -9.695 32.406 19.422 1 98.19 86 PRO B O 1
ATOM 3692 N N . ILE B 1 87 ? -10.945 33.25 17.781 1 98.06 87 ILE B N 1
ATOM 3693 C CA . ILE B 1 87 ? -10.172 32.719 16.672 1 98.06 87 ILE B CA 1
ATOM 3694 C C . ILE B 1 87 ? -8.695 33.062 16.859 1 98.06 87 ILE B C 1
ATOM 3696 O O . ILE B 1 87 ? -7.824 32.188 16.734 1 98.06 87 ILE B O 1
ATOM 3700 N N . SER B 1 88 ? -8.414 34.281 17.188 1 98.12 88 SER B N 1
ATOM 3701 C CA . SER B 1 88 ? -7.031 34.719 17.344 1 98.12 88 SER B CA 1
ATOM 3702 C C . SER B 1 88 ? -6.355 33.969 18.5 1 98.12 88 SER B C 1
ATOM 3704 O O . SER B 1 88 ? -5.176 33.625 18.406 1 98.12 88 SER B O 1
ATOM 3706 N N . THR B 1 89 ? -7.129 33.719 19.562 1 98.62 89 THR B N 1
ATOM 3707 C CA . THR B 1 89 ? -6.594 33 20.719 1 98.62 89 THR B CA 1
ATOM 3708 C C . THR B 1 89 ? -6.258 31.562 20.359 1 98.62 89 THR B C 1
ATOM 3710 O O . THR B 1 89 ? -5.211 31.047 20.75 1 98.62 89 THR B O 1
ATOM 3713 N N . GLN B 1 90 ? -7.137 30.953 19.625 1 98.62 90 GLN B N 1
ATOM 3714 C CA . GLN B 1 90 ? -6.898 29.578 19.172 1 98.62 90 GLN B CA 1
ATOM 3715 C C . GLN B 1 90 ? -5.648 29.5 18.297 1 98.62 90 GLN B C 1
ATOM 3717 O O . GLN B 1 90 ? -4.754 28.703 18.562 1 98.62 90 GLN B O 1
ATOM 3722 N N . ARG B 1 91 ? -5.535 30.344 17.297 1 98.56 91 ARG B N 1
ATOM 3723 C CA . ARG B 1 91 ? -4.418 30.344 16.359 1 98.56 91 ARG B CA 1
ATOM 3724 C C . ARG B 1 91 ? -3.102 30.625 17.078 1 98.56 91 ARG B C 1
ATOM 3726 O O . ARG B 1 91 ? -2.121 29.891 16.891 1 98.56 91 ARG B O 1
ATOM 3733 N N . ASP B 1 92 ? -3.105 31.672 17.938 1 98.69 92 ASP B N 1
ATOM 3734 C CA . ASP B 1 92 ? -1.873 32.094 18.594 1 98.69 92 ASP B CA 1
ATOM 3735 C C . ASP B 1 92 ? -1.372 31.031 19.562 1 98.69 92 ASP B C 1
ATOM 3737 O O . ASP B 1 92 ? -0.163 30.859 19.734 1 98.69 92 ASP B O 1
ATOM 3741 N N . SER B 1 93 ? -2.291 30.375 20.219 1 98.81 93 SER B N 1
ATOM 3742 C CA . SER B 1 93 ? -1.885 29.312 21.125 1 98.81 93 SER B CA 1
ATOM 3743 C C . SER B 1 93 ? -1.246 28.156 20.359 1 98.81 93 SER B C 1
ATOM 3745 O O . SER B 1 93 ? -0.302 27.531 20.844 1 98.81 93 SER B O 1
ATOM 3747 N N . LEU B 1 94 ? -1.756 27.859 19.234 1 98.88 94 LEU B N 1
ATOM 3748 C CA . LEU B 1 94 ? -1.165 26.812 18.391 1 98.88 94 LEU B CA 1
ATOM 3749 C C . LEU B 1 94 ? 0.203 27.25 17.875 1 98.88 94 LEU B C 1
ATOM 3751 O O . LEU B 1 94 ? 1.126 26.438 17.797 1 98.88 94 LEU B O 1
ATOM 3755 N N . HIS B 1 95 ? 0.322 28.531 17.5 1 98.81 95 HIS B N 1
ATOM 3756 C CA . HIS B 1 95 ? 1.627 29.047 17.094 1 98.81 95 HIS B CA 1
ATOM 3757 C C . HIS B 1 95 ? 2.668 28.812 18.188 1 98.81 95 HIS B C 1
ATOM 3759 O O . HIS B 1 95 ? 3.77 28.328 17.906 1 98.81 95 HIS B O 1
ATOM 3765 N N . GLN B 1 96 ? 2.283 29.125 19.359 1 98.62 96 GLN B N 1
ATOM 3766 C CA . GLN B 1 96 ? 3.211 28.984 20.469 1 98.62 96 GLN B CA 1
ATOM 3767 C C . GLN B 1 96 ? 3.559 27.531 20.719 1 98.62 96 GLN B C 1
ATOM 3769 O O . GLN B 1 96 ? 4.73 27.172 20.875 1 98.62 96 GLN B O 1
ATOM 3774 N N . ARG B 1 97 ? 2.521 26.703 20.75 1 98.75 97 ARG B N 1
ATOM 3775 C CA . ARG B 1 97 ? 2.697 25.297 21.047 1 98.75 97 ARG B CA 1
ATOM 3776 C C . ARG B 1 97 ? 3.553 24.609 19.984 1 98.75 97 ARG B C 1
ATOM 3778 O O . ARG B 1 97 ? 4.543 23.953 20.297 1 98.75 97 ARG B O 1
ATOM 3785 N N . VAL B 1 98 ? 3.211 24.766 18.734 1 98.88 98 VAL B N 1
ATOM 3786 C CA . VAL B 1 98 ? 3.9 24.109 17.641 1 98.88 98 VAL B CA 1
ATOM 3787 C C . VAL B 1 98 ? 5.281 24.734 17.438 1 98.88 98 VAL B C 1
ATOM 3789 O O . VAL B 1 98 ? 6.238 24.047 17.094 1 98.88 98 VAL B O 1
ATOM 3792 N N . GLY B 1 99 ? 5.387 26.016 17.719 1 98.81 99 GLY B N 1
ATOM 3793 C CA . GLY B 1 99 ? 6.703 26.641 17.703 1 98.81 99 GLY B CA 1
ATOM 3794 C C . GLY B 1 99 ? 7.707 25.953 18.609 1 98.81 99 GLY B C 1
ATOM 3795 O O . GLY B 1 99 ? 8.852 25.719 18.203 1 98.81 99 GLY B O 1
ATOM 3796 N N . LYS B 1 100 ? 7.262 25.594 19.828 1 98.69 100 LYS B N 1
ATOM 3797 C CA . LYS B 1 100 ? 8.133 24.891 20.75 1 98.69 100 LYS B CA 1
ATOM 3798 C C . LYS B 1 100 ? 8.516 23.516 20.219 1 98.69 100 LYS B C 1
ATOM 3800 O O . LYS B 1 100 ? 9.641 23.047 20.422 1 98.69 100 LYS B O 1
ATOM 3805 N N . MET B 1 101 ? 7.625 22.875 19.594 1 98.88 101 MET B N 1
ATOM 3806 C CA . MET B 1 101 ? 7.898 21.547 19.031 1 98.88 101 MET B CA 1
ATOM 3807 C C . MET B 1 101 ? 8.852 21.641 17.844 1 98.88 101 MET B C 1
ATOM 3809 O O . MET B 1 101 ? 9.703 20.766 17.672 1 98.88 101 MET B O 1
ATOM 3813 N N . ILE B 1 102 ? 8.672 22.703 17 1 98.94 102 ILE B N 1
ATOM 3814 C CA . ILE B 1 102 ? 9.602 22.938 15.898 1 98.94 102 ILE B CA 1
ATOM 3815 C C . ILE B 1 102 ? 11 23.188 16.453 1 98.94 102 ILE B C 1
ATOM 3817 O O . ILE B 1 102 ? 11.984 22.656 15.938 1 98.94 102 ILE B O 1
ATOM 3821 N N . GLU B 1 103 ? 11.086 23.969 17.5 1 98.81 103 GLU B N 1
ATOM 3822 C CA . GLU B 1 103 ? 12.367 24.219 18.141 1 98.81 103 GLU B CA 1
ATOM 3823 C C . GLU B 1 103 ? 13.016 22.938 18.625 1 98.81 103 GLU B C 1
ATOM 3825 O O . GLU B 1 103 ? 14.219 22.719 18.438 1 98.81 103 GLU B O 1
ATOM 3830 N N . ALA B 1 104 ? 12.227 22.109 19.266 1 98.81 104 ALA B N 1
ATOM 3831 C CA . ALA B 1 104 ? 12.742 20.828 19.75 1 98.81 104 ALA B CA 1
ATOM 3832 C C . ALA B 1 104 ? 13.234 19.969 18.594 1 98.81 104 ALA B C 1
ATOM 3834 O O . ALA B 1 104 ? 14.273 19.297 18.703 1 98.81 104 ALA B O 1
ATOM 3835 N N . ALA B 1 105 ? 12.461 19.906 17.516 1 98.88 105 ALA B N 1
ATOM 3836 C CA . ALA B 1 105 ? 12.867 19.156 16.328 1 98.88 105 ALA B CA 1
ATOM 3837 C C . ALA B 1 105 ? 14.211 19.641 15.797 1 98.88 105 ALA B C 1
ATOM 3839 O O . ALA B 1 105 ? 15.086 18.844 15.461 1 98.88 105 ALA B O 1
ATOM 3840 N N . ALA B 1 106 ? 14.336 20.969 15.711 1 98.81 106 ALA B N 1
ATOM 3841 C CA . ALA B 1 106 ? 15.578 21.578 15.234 1 98.81 106 ALA B CA 1
ATOM 3842 C C . ALA B 1 106 ? 16.734 21.234 16.172 1 98.81 106 ALA B C 1
ATOM 3844 O O . ALA B 1 106 ? 17.844 20.922 15.711 1 98.81 106 ALA B O 1
ATOM 3845 N N . LEU B 1 107 ? 16.516 21.344 17.484 1 98.56 107 LEU B N 1
ATOM 3846 C CA . LEU B 1 107 ? 17.516 21 18.469 1 98.56 107 LEU B CA 1
ATOM 3847 C C . LEU B 1 107 ? 17.938 19.531 18.328 1 98.56 107 LEU B C 1
ATOM 3849 O O . LEU B 1 107 ? 19.094 19.188 18.578 1 98.56 107 LEU B O 1
ATOM 3853 N N . ALA B 1 108 ? 17.016 18.75 17.891 1 98.69 108 ALA B N 1
ATOM 3854 C CA . ALA B 1 108 ? 17.281 17.312 17.703 1 98.69 108 ALA B CA 1
ATOM 3855 C C . ALA B 1 108 ? 17.938 17.062 16.359 1 98.69 108 ALA B C 1
ATOM 3857 O O . ALA B 1 108 ? 18.203 15.906 16 1 98.69 108 ALA B O 1
ATOM 3858 N N . GLY B 1 109 ? 18.141 18.062 15.562 1 98.62 109 GLY B N 1
ATOM 3859 C CA . GLY B 1 109 ? 18.953 17.953 14.359 1 98.62 109 GLY B CA 1
ATOM 3860 C C . GLY B 1 109 ? 18.125 17.953 13.086 1 98.62 109 GLY B C 1
ATOM 3861 O O . GLY B 1 109 ? 18.672 17.859 11.992 1 98.62 109 GLY B O 1
ATOM 3862 N N . ALA B 1 110 ? 16.828 18.062 13.164 1 98.88 110 ALA B N 1
ATOM 3863 C CA . ALA B 1 110 ? 15.992 18.031 11.969 1 98.88 110 ALA B CA 1
ATOM 3864 C C . ALA B 1 110 ? 16.266 19.25 11.086 1 98.88 110 ALA B C 1
ATOM 3866 O O . ALA B 1 110 ? 16.469 20.359 11.594 1 98.88 110 ALA B O 1
ATOM 3867 N N . LYS B 1 111 ? 16.266 18.984 9.766 1 98.94 111 LYS B N 1
ATOM 3868 C CA . LYS B 1 111 ? 16.484 20.078 8.805 1 98.94 111 LYS B CA 1
ATOM 3869 C C . LYS B 1 111 ? 15.234 20.328 7.961 1 98.94 111 LYS B C 1
ATOM 3871 O O . LYS B 1 111 ? 15.094 21.391 7.359 1 98.94 111 LYS B O 1
ATOM 3876 N N . ILE B 1 112 ? 14.406 19.375 7.793 1 98.94 112 ILE B N 1
ATOM 3877 C CA . ILE B 1 112 ? 13.086 19.5 7.172 1 98.94 112 ILE B CA 1
ATOM 3878 C C . ILE B 1 112 ? 12.008 19.047 8.156 1 98.94 112 ILE B C 1
ATOM 3880 O O . ILE B 1 112 ? 12.047 17.922 8.656 1 98.94 112 ILE B O 1
ATOM 3884 N N . ILE B 1 113 ? 11.078 19.922 8.469 1 99 113 ILE B N 1
ATOM 3885 C CA . ILE B 1 113 ? 10.055 19.656 9.477 1 99 113 ILE B CA 1
ATOM 3886 C C . ILE B 1 113 ? 8.672 19.797 8.844 1 99 113 ILE B C 1
ATOM 3888 O O . ILE B 1 113 ? 8.328 20.844 8.297 1 99 113 ILE B O 1
ATOM 3892 N N . GLY B 1 114 ? 7.91 18.703 8.852 1 98.94 114 GLY B N 1
ATOM 3893 C CA . GLY B 1 114 ? 6.539 18.719 8.367 1 98.94 114 GLY B CA 1
ATOM 3894 C C . GLY B 1 114 ? 5.512 18.797 9.484 1 98.94 114 GLY B C 1
ATOM 3895 O O . GLY B 1 114 ? 5.664 18.156 10.523 1 98.94 114 GLY B O 1
ATOM 3896 N N . LEU B 1 115 ? 4.508 19.609 9.305 1 98.94 115 LEU B N 1
ATOM 3897 C CA . LEU B 1 115 ? 3.393 19.734 10.242 1 98.94 115 LEU B CA 1
ATOM 3898 C C . LEU B 1 115 ? 2.162 19 9.719 1 98.94 115 LEU B C 1
ATOM 3900 O O . LEU B 1 115 ? 2.131 18.562 8.562 1 98.94 115 LEU B O 1
ATOM 3904 N N . GLN B 1 116 ? 1.183 18.734 10.625 1 98.88 116 GLN B N 1
ATOM 3905 C CA . GLN B 1 116 ? -0.023 18.016 10.234 1 98.88 116 GLN B CA 1
ATOM 3906 C C . GLN B 1 116 ? -0.989 18.922 9.477 1 98.88 116 GLN B C 1
ATOM 3908 O O . GLN B 1 116 ? -0.735 20.109 9.328 1 98.88 116 GLN B O 1
ATOM 3913 N N . GLU B 1 117 ? -2.039 18.328 8.922 1 98.81 117 GLU B N 1
ATOM 3914 C CA . GLU B 1 117 ? -2.992 19.016 8.062 1 98.81 117 GLU B CA 1
ATOM 3915 C C . GLU B 1 117 ? -3.738 20.109 8.828 1 98.81 117 GLU B C 1
ATOM 3917 O O . GLU B 1 117 ? -4.246 19.859 9.922 1 98.81 117 GLU B O 1
ATOM 3922 N N . ALA B 1 118 ? -3.803 21.359 8.227 1 98.62 118 ALA B N 1
ATOM 3923 C CA . ALA B 1 118 ? -4.523 22.484 8.82 1 98.62 118 ALA B CA 1
ATOM 3924 C C . ALA B 1 118 ? -4.172 22.641 10.297 1 98.62 118 ALA B C 1
ATOM 3926 O O . ALA B 1 118 ? -5.062 22.75 11.141 1 98.62 118 ALA B O 1
ATOM 3927 N N . TRP B 1 119 ? -2.947 22.703 10.578 1 98.81 119 TRP B N 1
ATOM 3928 C CA . TRP B 1 119 ? -2.461 22.625 11.953 1 98.81 119 TRP B CA 1
ATOM 3929 C C . TRP B 1 119 ? -2.82 23.875 12.734 1 98.81 119 TRP B C 1
ATOM 3931 O O . TRP B 1 119 ? -2.773 23.875 13.969 1 98.81 119 TRP B O 1
ATOM 3941 N N . THR B 1 120 ? -3.279 24.953 12.109 1 98.69 120 THR B N 1
ATOM 3942 C CA . THR B 1 120 ? -3.496 26.234 12.758 1 98.69 120 THR B CA 1
ATOM 3943 C C . THR B 1 120 ? -4.922 26.344 13.289 1 98.69 120 THR B C 1
ATOM 3945 O O . THR B 1 120 ? -5.332 27.406 13.773 1 98.69 120 THR B O 1
ATOM 3948 N N . MET B 1 121 ? -5.695 25.344 13.203 1 98.5 121 MET B N 1
ATOM 3949 C CA . MET B 1 121 ? -7.098 25.406 13.594 1 98.5 121 MET B CA 1
ATOM 3950 C C . MET B 1 121 ? -7.621 24.047 14 1 98.5 121 MET B C 1
ATOM 3952 O O . MET B 1 121 ? -6.992 23.016 13.711 1 98.5 121 MET B O 1
ATOM 3956 N N . PRO B 1 122 ? -8.789 24.062 14.758 1 97.94 122 PRO B N 1
ATOM 3957 C CA . PRO B 1 122 ? -9.492 22.781 14.883 1 97.94 122 PRO B CA 1
ATOM 3958 C C . PRO B 1 122 ? -10.023 22.266 13.555 1 97.94 122 PRO B C 1
ATOM 3960 O O . PRO B 1 122 ? -10.203 23.047 12.609 1 97.94 122 PRO B O 1
ATOM 3963 N N . PHE B 1 123 ? -10.18 21.047 13.438 1 97.38 123 PHE B N 1
ATOM 3964 C CA . PHE B 1 123 ? -10.68 20.484 12.195 1 97.38 123 PHE B CA 1
ATOM 3965 C C . PHE B 1 123 ? -12.172 20.75 12.039 1 97.38 123 PHE B C 1
ATOM 3967 O O . PHE B 1 123 ? -12.977 19.812 12.031 1 97.38 123 PHE B O 1
ATOM 3974 N N . ALA B 1 124 ? -12.523 21.891 11.781 1 95.31 124 ALA B N 1
ATOM 3975 C CA . ALA B 1 124 ? -13.906 22.375 11.758 1 95.31 124 ALA B CA 1
ATOM 3976 C C . ALA B 1 124 ? -14.633 21.891 10.508 1 95.31 124 ALA B C 1
ATOM 3978 O O . ALA B 1 124 ? -15.844 22.109 10.367 1 95.31 124 ALA B O 1
ATOM 3979 N N . PHE B 1 125 ? -13.922 21.219 9.625 1 93.94 125 PHE B N 1
ATOM 3980 C CA . PHE B 1 125 ? -14.492 20.75 8.367 1 93.94 125 PHE B CA 1
ATOM 3981 C C . PHE B 1 125 ? -15.453 19.594 8.609 1 93.94 125 PHE B C 1
ATOM 3983 O O . PHE B 1 125 ? -16.047 19.078 7.66 1 93.94 125 PHE B O 1
ATOM 3990 N N . CYS B 1 126 ? -15.617 19.234 9.828 1 90.19 126 CYS B N 1
ATOM 3991 C CA . CYS B 1 126 ? -16.625 18.234 10.195 1 90.19 126 CYS B CA 1
ATOM 3992 C C . CYS B 1 126 ? -18.016 18.844 10.156 1 90.19 126 CYS B C 1
ATOM 3994 O O . CYS B 1 126 ? -19.016 18.109 10.156 1 90.19 126 CYS B O 1
ATOM 3996 N N . THR B 1 127 ? -18.094 20.188 10.211 1 86 127 THR B N 1
ATOM 3997 C CA . THR B 1 127 ? -19.375 20.875 10.125 1 86 127 THR B CA 1
ATOM 3998 C C . THR B 1 127 ? -19.453 21.688 8.844 1 86 127 THR B C 1
ATOM 4000 O O . THR B 1 127 ? -18.531 21.672 8.023 1 86 127 THR B O 1
ATOM 4003 N N . ARG B 1 128 ? -20.609 22.344 8.648 1 87.75 128 ARG B N 1
ATOM 4004 C CA . ARG B 1 128 ? -20.812 23.234 7.512 1 87.75 128 ARG B CA 1
ATOM 4005 C C . ARG B 1 128 ? -20.922 24.688 7.965 1 87.75 128 ARG B C 1
ATOM 4007 O O . ARG B 1 128 ? -21.328 25.562 7.184 1 87.75 128 ARG B O 1
ATOM 4014 N N . GLU B 1 129 ? -20.5 24.781 9.195 1 91.25 129 GLU B N 1
ATOM 4015 C CA . GLU B 1 129 ? -20.484 26.156 9.727 1 91.25 129 GLU B CA 1
ATOM 4016 C C . GLU B 1 129 ? -19.312 26.953 9.156 1 91.25 129 GLU B C 1
ATOM 4018 O O . GLU B 1 129 ? -18.172 26.5 9.203 1 91.25 129 GLU B O 1
ATOM 4023 N N . ARG B 1 130 ? -19.656 28.047 8.633 1 92.25 130 ARG B N 1
ATOM 4024 C CA . ARG B 1 130 ? -18.625 28.875 8.023 1 92.25 130 ARG B CA 1
ATOM 4025 C C . ARG B 1 130 ? -17.984 29.797 9.055 1 92.25 130 ARG B C 1
ATOM 4027 O O . ARG B 1 130 ? -16.797 29.656 9.352 1 92.25 130 ARG B O 1
ATOM 4034 N N . LEU B 1 131 ? -18.844 30.641 9.531 1 95 131 LEU B N 1
ATOM 4035 C CA . LEU B 1 131 ? -18.328 31.469 10.617 1 95 131 LEU B CA 1
ATOM 4036 C C . LEU B 1 131 ? -18.422 30.734 11.953 1 95 131 LEU B C 1
ATOM 4038 O O . LEU B 1 131 ? -19.406 30.047 12.227 1 95 131 LEU B O 1
ATOM 4042 N N . PRO B 1 132 ? -17.422 30.844 12.758 1 96.75 132 PRO B N 1
ATOM 4043 C CA . PRO B 1 132 ? -16.25 31.719 12.641 1 96.75 132 PRO B CA 1
ATOM 4044 C C . PRO B 1 132 ? -15.07 31.031 11.953 1 96.75 132 PRO B C 1
ATOM 4046 O O . PRO B 1 132 ? -14.016 31.641 11.781 1 96.75 132 PRO B O 1
ATOM 4049 N N . TRP B 1 133 ? -15.211 29.844 11.547 1 96.75 133 TRP B N 1
ATOM 4050 C CA . TRP B 1 133 ? -14.094 28.984 11.188 1 96.75 133 TRP B CA 1
ATOM 4051 C C . TRP B 1 133 ? -13.344 29.531 9.984 1 96.75 133 TRP B C 1
ATOM 4053 O O . TRP B 1 133 ? -12.117 29.422 9.898 1 96.75 133 TRP B O 1
ATOM 4063 N N . THR B 1 134 ? -14.031 30.141 9.055 1 96.94 134 THR B N 1
ATOM 4064 C CA . THR B 1 134 ? -13.391 30.656 7.859 1 96.94 134 THR B CA 1
ATOM 4065 C C . THR B 1 134 ? -12.453 31.812 8.203 1 96.94 134 THR B C 1
ATOM 4067 O O . THR B 1 134 ? -11.625 32.219 7.383 1 96.94 134 THR B O 1
ATOM 4070 N N . GLU B 1 135 ? -12.555 32.312 9.414 1 97.69 135 GLU B N 1
ATOM 4071 C CA . GLU B 1 135 ? -11.672 33.375 9.852 1 97.69 135 GLU B CA 1
ATOM 4072 C C . GLU B 1 135 ? -10.25 32.875 10.07 1 97.69 135 GLU B C 1
ATOM 4074 O O . GLU B 1 135 ? -9.305 33.656 10.172 1 97.69 135 GLU B O 1
ATOM 4079 N N . PHE B 1 136 ? -10.07 31.578 10.102 1 98.25 136 PHE B N 1
ATOM 4080 C CA . PHE B 1 136 ? -8.734 31 10.211 1 98.25 136 PHE B CA 1
ATOM 4081 C C . PHE B 1 136 ? -7.988 31.109 8.891 1 98.25 136 PHE B C 1
ATOM 4083 O O . PHE B 1 136 ? -6.77 30.938 8.844 1 98.25 136 PHE B O 1
ATOM 4090 N N . ALA B 1 137 ? -8.734 31.328 7.809 1 98.31 137 ALA B N 1
ATOM 4091 C CA . ALA B 1 137 ? -8.109 31.359 6.488 1 98.31 137 ALA B CA 1
ATOM 4092 C C . ALA B 1 137 ? -7.191 32.562 6.344 1 98.31 137 ALA B C 1
ATOM 4094 O O . ALA B 1 137 ? -7.535 33.688 6.785 1 98.31 137 ALA B O 1
ATOM 4095 N N . GLU B 1 138 ? -6.066 32.312 5.809 1 98.12 138 GLU B N 1
ATOM 4096 C CA . GLU B 1 138 ? -5.078 33.375 5.648 1 98.12 138 GLU B CA 1
ATOM 4097 C C . GLU B 1 138 ? -4.332 33.25 4.324 1 98.12 138 GLU B C 1
ATOM 4099 O O . GLU B 1 138 ? -4.434 32.219 3.65 1 98.12 138 GLU B O 1
ATOM 4104 N N . LEU B 1 139 ? -3.646 34.312 3.963 1 98 139 LEU B N 1
ATOM 4105 C CA . LEU B 1 139 ? -2.814 34.25 2.768 1 98 139 LEU B CA 1
ATOM 4106 C C . LEU B 1 139 ? -1.694 33.25 2.928 1 98 139 LEU B C 1
ATOM 4108 O O . LEU B 1 139 ? -1.099 33.125 4.004 1 98 139 LEU B O 1
ATOM 4112 N N . ALA B 1 140 ? -1.438 32.469 1.86 1 98 140 ALA B N 1
ATOM 4113 C CA . ALA B 1 140 ? -0.418 31.438 1.937 1 98 140 ALA B CA 1
ATOM 4114 C C . ALA B 1 140 ? 0.977 32.031 2.078 1 98 140 ALA B C 1
ATOM 4116 O O . ALA B 1 140 ? 1.771 31.594 2.908 1 98 140 ALA B O 1
ATOM 4117 N N . GLU B 1 141 ? 1.27 33.094 1.331 1 96.19 141 GLU B N 1
ATOM 4118 C CA . GLU B 1 141 ? 2.646 33.562 1.201 1 96.19 141 GLU B CA 1
ATOM 4119 C C . GLU B 1 141 ? 2.973 34.594 2.256 1 96.19 141 GLU B C 1
ATOM 4121 O O . GLU B 1 141 ? 4.129 34.75 2.658 1 96.19 141 GLU B O 1
ATOM 4126 N N . ASN B 1 142 ? 1.915 35.312 2.719 1 95.75 142 ASN B N 1
ATOM 4127 C CA . ASN B 1 142 ? 2.234 36.438 3.607 1 95.75 142 ASN B CA 1
ATOM 4128 C C . ASN B 1 142 ? 1.245 36.531 4.766 1 95.75 142 ASN B C 1
ATOM 4130 O O . ASN B 1 142 ? 1.125 37.562 5.402 1 95.75 142 ASN B O 1
ATOM 4134 N N . GLY B 1 143 ? 0.522 35.469 5.031 1 98.06 143 GLY B N 1
ATOM 4135 C CA . GLY B 1 143 ? -0.358 35.438 6.188 1 98.06 143 GLY B CA 1
ATOM 4136 C C . GLY B 1 143 ? 0.391 35.375 7.508 1 98.06 143 GLY B C 1
ATOM 4137 O O . GLY B 1 143 ? 1.615 35.219 7.523 1 98.06 143 GLY B O 1
ATOM 4138 N N . VAL B 1 144 ? -0.342 35.531 8.578 1 98.31 144 VAL B N 1
ATOM 4139 C CA . VAL B 1 144 ? 0.222 35.656 9.914 1 98.31 144 VAL B CA 1
ATOM 4140 C C . VAL B 1 144 ? 1.014 34.375 10.258 1 98.31 144 VAL B C 1
ATOM 4142 O O . VAL B 1 144 ? 2.104 34.469 10.828 1 98.31 144 VAL B O 1
ATOM 4145 N N . THR B 1 145 ? 0.486 33.219 9.922 1 98.81 145 THR B N 1
ATOM 4146 C CA . THR B 1 145 ? 1.172 31.969 10.211 1 98.81 145 THR B CA 1
ATOM 4147 C C . THR B 1 145 ? 2.48 31.875 9.43 1 98.81 145 THR B C 1
ATOM 4149 O O . THR B 1 145 ? 3.512 31.484 9.984 1 98.81 145 THR B O 1
ATOM 4152 N N . THR B 1 146 ? 2.393 32.188 8.156 1 98.81 146 THR B N 1
ATOM 4153 C CA . THR B 1 146 ? 3.584 32.125 7.32 1 98.81 146 THR B CA 1
ATOM 4154 C C . THR B 1 146 ? 4.648 33.094 7.801 1 98.81 146 THR B C 1
ATOM 4156 O O . THR B 1 146 ? 5.836 32.781 7.84 1 98.81 146 THR B O 1
ATOM 4159 N N . GLN B 1 147 ? 4.242 34.281 8.18 1 98.69 147 GLN B N 1
ATOM 4160 C CA . GLN B 1 147 ? 5.191 35.25 8.703 1 98.69 147 GLN B CA 1
ATOM 4161 C C . GLN B 1 147 ? 5.863 34.75 9.977 1 98.69 147 GLN B C 1
ATOM 4163 O O . GLN B 1 147 ? 7.078 34.875 10.141 1 98.69 147 GLN B O 1
ATOM 4168 N N . PHE B 1 148 ? 5.09 34.219 10.836 1 98.69 148 PHE B N 1
ATOM 4169 C CA . PHE B 1 148 ? 5.602 33.594 12.062 1 98.69 148 PHE B CA 1
ATOM 4170 C C . PHE B 1 148 ? 6.629 32.531 11.758 1 98.69 148 PHE B C 1
ATOM 4172 O O . PHE B 1 148 ? 7.727 32.531 12.312 1 98.69 148 PHE B O 1
ATOM 4179 N N . LEU B 1 149 ? 6.293 31.641 10.781 1 98.88 149 LEU B N 1
ATOM 4180 C CA . LEU B 1 149 ? 7.141 30.5 10.5 1 98.88 149 LEU B CA 1
ATOM 4181 C C . LEU B 1 149 ? 8.359 30.906 9.68 1 98.88 149 LEU B C 1
ATOM 4183 O O . LEU B 1 149 ? 9.414 30.266 9.766 1 98.88 149 LEU B O 1
ATOM 4187 N N . LYS B 1 150 ? 8.227 31.922 8.836 1 98.81 150 LYS B N 1
ATOM 4188 C CA . LYS B 1 150 ? 9.391 32.438 8.117 1 98.81 150 LYS B CA 1
ATOM 4189 C C . LYS B 1 150 ? 10.508 32.812 9.086 1 98.81 150 LYS B C 1
ATOM 4191 O O . LYS B 1 150 ? 11.664 32.469 8.859 1 98.81 150 LYS B O 1
ATOM 4196 N N . LYS B 1 151 ? 10.148 33.5 10.125 1 98.69 151 LYS B N 1
ATOM 4197 C CA . LYS B 1 151 ? 11.125 33.906 11.125 1 98.69 151 LYS B CA 1
ATOM 4198 C C . LYS B 1 151 ? 11.75 32.719 11.828 1 98.69 151 LYS B C 1
ATOM 4200 O O . LYS B 1 151 ? 12.969 32.656 12 1 98.69 151 LYS B O 1
ATOM 4205 N N . LEU B 1 152 ? 10.906 31.828 12.219 1 98.75 152 LEU B N 1
ATOM 4206 C CA . LEU B 1 152 ? 11.383 30.641 12.93 1 98.75 152 LEU B CA 1
ATOM 4207 C C . LEU B 1 152 ? 12.297 29.812 12.039 1 98.75 152 LEU B C 1
ATOM 4209 O O . LEU B 1 152 ? 13.336 29.328 12.5 1 98.75 152 LEU B O 1
ATOM 4213 N N . ALA B 1 153 ? 11.875 29.594 10.789 1 98.88 153 ALA B N 1
ATOM 4214 C CA . ALA B 1 153 ? 12.672 28.828 9.836 1 98.88 153 ALA B CA 1
ATOM 4215 C C . ALA B 1 153 ? 14.062 29.438 9.656 1 98.88 153 ALA B C 1
ATOM 4217 O O . ALA B 1 153 ? 15.07 28.719 9.672 1 98.88 153 ALA B O 1
ATOM 4218 N N . ALA B 1 154 ? 14.109 30.719 9.469 1 98.81 154 ALA B N 1
ATOM 4219 C CA . ALA B 1 154 ? 15.375 31.422 9.289 1 98.81 154 ALA B CA 1
ATOM 4220 C C . ALA B 1 154 ? 16.266 31.297 10.523 1 98.81 154 ALA B C 1
ATOM 4222 O O . ALA B 1 154 ? 17.469 31.062 10.414 1 98.81 154 ALA B O 1
ATOM 4223 N N . GLU B 1 155 ? 15.672 31.516 11.633 1 98.81 155 GLU B N 1
ATOM 4224 C CA . GLU B 1 155 ? 16.406 31.469 12.891 1 98.81 155 GLU B CA 1
ATOM 4225 C C . GLU B 1 155 ? 17 30.078 13.125 1 98.81 155 GLU B C 1
ATOM 4227 O O . GLU B 1 155 ? 18.125 29.953 13.609 1 98.81 155 GLU B O 1
ATOM 4232 N N . LEU B 1 156 ? 16.266 29.031 12.844 1 98.81 156 LEU B N 1
ATOM 4233 C CA . LEU B 1 156 ? 16.656 27.672 13.156 1 98.81 156 LEU B CA 1
ATOM 4234 C C . LEU B 1 156 ? 17.391 27.031 11.984 1 98.81 156 LEU B C 1
ATOM 4236 O O . LEU B 1 156 ? 18.047 26 12.141 1 98.81 156 LEU B O 1
ATOM 4240 N N . GLY B 1 157 ? 17.344 27.625 10.789 1 98.81 157 GLY B N 1
ATOM 4241 C CA . GLY B 1 157 ? 17.953 27.062 9.602 1 98.81 157 GLY B CA 1
ATOM 4242 C C . GLY B 1 157 ? 17.297 25.766 9.148 1 98.81 157 GLY B C 1
ATOM 4243 O O . GLY B 1 157 ? 17.984 24.797 8.844 1 98.81 157 GLY B O 1
ATOM 4244 N N . VAL B 1 158 ? 16 25.781 9.164 1 98.94 158 VAL B N 1
ATOM 4245 C CA . VAL B 1 158 ? 15.281 24.562 8.805 1 98.94 158 VAL B CA 1
ATOM 4246 C C . VAL B 1 158 ? 14.234 24.875 7.738 1 98.94 158 VAL B C 1
ATOM 4248 O O . VAL B 1 158 ? 13.797 26.016 7.605 1 98.94 158 VAL B O 1
ATOM 4251 N N . VAL B 1 159 ? 13.867 23.859 6.895 1 98.94 159 VAL B N 1
ATOM 4252 C CA . VAL B 1 159 ? 12.711 23.906 6.008 1 98.94 159 VAL B CA 1
ATOM 4253 C C . VAL B 1 159 ? 11.445 23.531 6.781 1 98.94 159 VAL B C 1
ATOM 4255 O O . VAL B 1 159 ? 11.461 22.578 7.574 1 98.94 159 VAL B O 1
ATOM 4258 N N . ILE B 1 160 ? 10.375 24.266 6.625 1 98.94 160 ILE B N 1
ATOM 4259 C CA . ILE B 1 160 ? 9.117 23.953 7.293 1 98.94 160 ILE B CA 1
ATOM 4260 C C . ILE B 1 160 ? 8.016 23.766 6.25 1 98.94 160 ILE B C 1
ATOM 4262 O O . ILE B 1 160 ? 7.828 24.609 5.375 1 98.94 160 ILE B O 1
ATOM 4266 N N . ILE B 1 161 ? 7.387 22.656 6.23 1 98.94 161 ILE B N 1
ATOM 4267 C CA . ILE B 1 161 ? 6.172 22.375 5.473 1 98.94 161 ILE B CA 1
ATOM 4268 C C . ILE B 1 161 ? 4.945 22.688 6.336 1 98.94 161 ILE B C 1
ATOM 4270 O O . ILE B 1 161 ? 4.688 21.984 7.32 1 98.94 161 ILE B O 1
ATOM 4274 N N . SER B 1 162 ? 4.176 23.688 5.938 1 98.94 162 SER B N 1
ATOM 4275 C CA . SER B 1 162 ? 3.117 24.219 6.785 1 98.94 162 SER B CA 1
ATOM 4276 C C . SER B 1 162 ? 1.758 24.125 6.098 1 98.94 162 SER B C 1
ATOM 4278 O O . SER B 1 162 ? 1.366 25.031 5.359 1 98.94 162 SER B O 1
ATOM 4280 N N . PRO B 1 163 ? 0.963 23.094 6.367 1 98.94 163 PRO B N 1
ATOM 4281 C CA . PRO B 1 163 ? -0.407 23.031 5.855 1 98.94 163 PRO B CA 1
ATOM 4282 C C . PRO B 1 163 ? -1.356 23.984 6.582 1 98.94 163 PRO B C 1
ATOM 4284 O O . PRO B 1 163 ? -1.486 23.922 7.805 1 98.94 163 PRO B O 1
ATOM 4287 N N . ILE B 1 164 ? -2.021 24.859 5.859 1 98.81 164 ILE B N 1
ATOM 4288 C CA . ILE B 1 164 ? -2.912 25.859 6.434 1 98.81 164 ILE B CA 1
ATOM 4289 C C . ILE B 1 164 ? -4.191 25.953 5.605 1 98.81 164 ILE B C 1
ATOM 4291 O O . ILE B 1 164 ? -4.285 25.359 4.527 1 98.81 164 ILE B O 1
ATOM 4295 N N . LEU B 1 165 ? -5.191 26.594 6.223 1 98.56 165 LEU B N 1
ATOM 4296 C CA . LEU B 1 165 ? -6.328 27.047 5.434 1 98.56 165 LEU B CA 1
ATOM 4297 C C . LEU B 1 165 ? -5.992 28.344 4.703 1 98.56 165 LEU B C 1
ATOM 4299 O O . LEU B 1 165 ? -5.762 29.375 5.332 1 98.56 165 LEU B O 1
ATOM 4303 N N . GLU B 1 166 ? -5.969 28.281 3.404 1 98.62 166 GLU B N 1
ATOM 4304 C CA . GLU B 1 166 ? -5.578 29.422 2.592 1 98.62 166 GLU B CA 1
ATOM 4305 C C . GLU B 1 166 ? -6.797 30.25 2.17 1 98.62 166 GLU B C 1
ATOM 4307 O O . GLU B 1 166 ? -7.828 29.688 1.799 1 98.62 166 GLU B O 1
ATOM 4312 N N . ARG B 1 167 ? -6.641 31.547 2.338 1 97.75 167 ARG B N 1
ATOM 4313 C CA . ARG B 1 167 ? -7.477 32.5 1.615 1 97.75 167 ARG B CA 1
ATOM 4314 C C . ARG B 1 167 ? -6.727 33.094 0.426 1 97.75 167 ARG B C 1
ATOM 4316 O O . ARG B 1 167 ? -5.77 33.844 0.603 1 97.75 167 ARG B O 1
ATOM 4323 N N . ASP B 1 168 ? -7.199 32.719 -0.794 1 95.31 168 ASP B N 1
ATOM 4324 C CA . ASP B 1 168 ? -6.496 33.156 -1.994 1 95.31 168 ASP B CA 1
ATOM 4325 C C . ASP B 1 168 ? -6.625 34.656 -2.182 1 95.31 168 ASP B C 1
ATOM 4327 O O . ASP B 1 168 ? -7.711 35.219 -2.027 1 95.31 168 ASP B O 1
ATOM 4331 N N . ASP B 1 169 ? -5.508 35.281 -2.551 1 91.88 169 ASP B N 1
ATOM 4332 C CA . ASP B 1 169 ? -5.504 36.75 -2.699 1 91.88 169 ASP B CA 1
ATOM 4333 C C . ASP B 1 169 ? -6.148 37.156 -4.02 1 91.88 169 ASP B C 1
ATOM 4335 O O . ASP B 1 169 ? -6.621 38.281 -4.156 1 91.88 169 ASP B O 1
ATOM 4339 N N . LYS B 1 170 ? -6.137 36.281 -4.918 1 92.44 170 LYS B N 1
ATOM 4340 C CA . LYS B 1 170 ? -6.652 36.625 -6.242 1 92.44 170 LYS B CA 1
ATOM 4341 C C . LYS B 1 170 ? -8.172 36.688 -6.238 1 92.44 170 LYS B C 1
ATOM 4343 O O . LYS B 1 170 ? -8.766 37.594 -6.816 1 92.44 170 LYS B O 1
ATOM 4348 N N . ASP B 1 171 ? -8.836 35.688 -5.59 1 93.5 171 ASP B N 1
ATOM 4349 C CA . ASP B 1 171 ? -10.289 35.594 -5.75 1 93.5 171 ASP B CA 1
ATOM 4350 C C . ASP B 1 171 ? -10.969 35.312 -4.418 1 93.5 171 ASP B C 1
ATOM 4352 O O . ASP B 1 171 ? -12.164 35 -4.379 1 93.5 171 ASP B O 1
ATOM 4356 N N . ASP B 1 172 ? -10.211 35.25 -3.369 1 95.12 172 ASP B N 1
ATOM 4357 C CA . ASP B 1 172 ? -10.719 35.156 -2.006 1 95.12 172 ASP B CA 1
ATOM 4358 C C . ASP B 1 172 ? -11.281 33.75 -1.748 1 95.12 172 ASP B C 1
ATOM 4360 O O . ASP B 1 172 ? -12.023 33.531 -0.787 1 95.12 172 ASP B O 1
ATOM 4364 N N . VAL B 1 173 ? -10.914 32.781 -2.615 1 95.88 173 VAL B N 1
ATOM 4365 C CA . VAL B 1 173 ? -11.359 31.406 -2.465 1 95.88 173 VAL B CA 1
ATOM 4366 C C . VAL B 1 173 ? -10.477 30.703 -1.443 1 95.88 173 VAL B C 1
ATOM 4368 O O . VAL B 1 173 ? -9.305 31.031 -1.278 1 95.88 173 VAL B O 1
ATOM 4371 N N . ILE B 1 174 ? -11.141 29.734 -0.728 1 97.12 174 ILE B N 1
ATOM 4372 C CA . ILE B 1 174 ? -10.445 28.984 0.318 1 97.12 174 ILE B CA 1
ATOM 4373 C C . ILE B 1 174 ? -9.867 27.703 -0.264 1 97.12 174 ILE B C 1
ATOM 4375 O O . ILE B 1 174 ? -10.5 27.047 -1.104 1 97.12 174 ILE B O 1
ATOM 4379 N N . TRP B 1 175 ? -8.672 27.391 0.161 1 98.19 175 TRP B N 1
ATOM 4380 C CA . TRP B 1 175 ? -7.992 26.172 -0.26 1 98.19 175 TRP B CA 1
ATOM 4381 C C . TRP B 1 175 ? -7.355 25.469 0.932 1 98.19 175 TRP B C 1
ATOM 4383 O O . TRP B 1 175 ? -7.027 26.109 1.937 1 98.19 175 TRP B O 1
ATOM 4393 N N . ASN B 1 176 ? -7.316 24.125 0.913 1 98.69 176 ASN B N 1
ATOM 4394 C CA . ASN B 1 176 ? -6.387 23.359 1.749 1 98.69 176 ASN B CA 1
ATOM 4395 C C . ASN B 1 176 ? -4.98 23.359 1.158 1 98.69 176 ASN B C 1
ATOM 4397 O O . ASN B 1 176 ? -4.734 22.719 0.139 1 98.69 176 ASN B O 1
ATOM 4401 N N . THR B 1 177 ? -4.066 24.094 1.859 1 98.81 177 THR B N 1
ATOM 4402 C CA . THR B 1 177 ? -2.803 24.453 1.228 1 98.81 177 THR B CA 1
ATOM 4403 C C . THR B 1 177 ? -1.626 24.125 2.141 1 98.81 177 THR B C 1
ATOM 4405 O O . THR B 1 177 ? -1.697 24.328 3.354 1 98.81 177 THR B O 1
ATOM 4408 N N . ALA B 1 178 ? -0.59 23.531 1.571 1 98.94 178 ALA B N 1
ATOM 4409 C CA . ALA B 1 178 ? 0.688 23.422 2.271 1 98.94 178 ALA B CA 1
ATOM 4410 C C . ALA B 1 178 ? 1.699 24.438 1.729 1 98.94 178 ALA B C 1
ATOM 4412 O O . ALA B 1 178 ? 1.949 24.484 0.522 1 98.94 178 ALA B O 1
ATOM 4413 N N . VAL B 1 179 ? 2.246 25.234 2.609 1 98.88 179 VAL B N 1
ATOM 4414 C CA . VAL B 1 179 ? 3.266 26.219 2.266 1 98.88 179 VAL B CA 1
ATOM 4415 C C . VAL B 1 179 ? 4.652 25.656 2.596 1 98.88 179 VAL B C 1
ATOM 4417 O O . VAL B 1 179 ? 4.859 25.094 3.668 1 98.88 179 VAL B O 1
ATOM 4420 N N . VAL B 1 180 ? 5.551 25.812 1.651 1 98.94 180 VAL B N 1
ATOM 4421 C CA . VAL B 1 180 ? 6.922 25.359 1.875 1 98.94 180 VAL B CA 1
ATOM 4422 C C . VAL B 1 180 ? 7.828 26.562 2.135 1 98.94 180 VAL B C 1
ATOM 4424 O O . VAL B 1 180 ? 8.023 27.391 1.252 1 98.94 180 VAL B O 1
ATOM 4427 N N . ILE B 1 181 ? 8.375 26.609 3.328 1 98.94 181 ILE B N 1
ATOM 4428 C CA . ILE B 1 181 ? 9.25 27.688 3.74 1 98.94 181 ILE B CA 1
ATOM 4429 C C . ILE B 1 181 ? 10.695 27.188 3.826 1 98.94 181 ILE B C 1
ATOM 4431 O O . ILE B 1 181 ? 10.969 26.203 4.508 1 98.94 181 ILE B O 1
ATOM 4435 N N . SER B 1 182 ? 11.602 27.891 3.201 1 98.75 182 SER B N 1
ATOM 4436 C CA . SER B 1 182 ? 13.008 27.5 3.109 1 98.75 182 SER B CA 1
ATOM 4437 C C . SER B 1 182 ? 13.734 27.75 4.426 1 98.75 182 SER B C 1
ATOM 4439 O O . SER B 1 182 ? 13.227 28.453 5.301 1 98.75 182 SER B O 1
ATOM 4441 N N . HIS B 1 183 ? 14.953 27.156 4.492 1 98.75 183 HIS B N 1
ATOM 4442 C CA . HIS B 1 183 ? 15.82 27.375 5.645 1 98.75 183 HIS B CA 1
ATOM 4443 C C . HIS B 1 183 ? 16.25 28.844 5.738 1 98.75 183 HIS B C 1
ATOM 4445 O O . HIS B 1 183 ? 16.75 29.281 6.777 1 98.75 183 HIS B O 1
ATOM 4451 N N . THR B 1 184 ? 16.078 29.594 4.695 1 98.62 184 THR B N 1
ATOM 4452 C CA . THR B 1 184 ? 16.438 31.016 4.672 1 98.62 184 THR B CA 1
ATOM 4453 C C . THR B 1 184 ? 15.289 31.875 5.195 1 98.62 184 THR B C 1
ATOM 4455 O O . THR B 1 184 ? 15.445 33.062 5.41 1 98.62 184 THR B O 1
ATOM 4458 N N . GLY B 1 185 ? 14.148 31.281 5.355 1 98.44 185 GLY B N 1
ATOM 4459 C CA . GLY B 1 185 ? 12.961 32 5.785 1 98.44 185 GLY B CA 1
ATOM 4460 C C . GLY B 1 185 ? 12.07 32.406 4.629 1 98.44 185 GLY B C 1
ATOM 4461 O O . GLY B 1 185 ? 10.953 32.875 4.844 1 98.44 185 GLY B O 1
ATOM 4462 N N . ASN B 1 186 ? 12.523 32.219 3.4 1 98.44 186 ASN B N 1
ATOM 4463 C CA . ASN B 1 186 ? 11.711 32.562 2.236 1 98.44 186 ASN B CA 1
ATOM 4464 C C . ASN B 1 186 ? 10.734 31.453 1.877 1 98.44 186 ASN B C 1
ATOM 4466 O O . ASN B 1 186 ? 11.055 30.281 2.021 1 98.44 186 ASN B O 1
ATOM 4470 N N . VAL B 1 187 ? 9.594 31.891 1.398 1 98.75 187 VAL B N 1
ATOM 4471 C CA . VAL B 1 187 ? 8.648 30.906 0.863 1 98.75 187 VAL B CA 1
ATOM 4472 C C . VAL B 1 187 ? 9.133 30.422 -0.5 1 98.75 187 VAL B C 1
ATOM 4474 O O . VAL B 1 187 ? 9.32 31.219 -1.423 1 98.75 187 VAL B O 1
ATOM 4477 N N . ILE B 1 188 ? 9.344 29.109 -0.622 1 98.75 188 ILE B N 1
ATOM 4478 C CA . ILE B 1 188 ? 9.703 28.531 -1.911 1 98.75 188 ILE B CA 1
ATOM 4479 C C . ILE B 1 188 ? 8.469 28.484 -2.812 1 98.75 188 ILE B C 1
ATOM 4481 O O . ILE B 1 188 ? 8.547 28.797 -4 1 98.75 188 ILE B O 1
ATOM 4485 N N . GLY B 1 189 ? 7.367 28.078 -2.244 1 98.5 189 GLY B N 1
ATOM 4486 C CA . GLY B 1 189 ? 6.098 27.953 -2.943 1 98.5 189 GLY B CA 1
ATOM 4487 C C . GLY B 1 189 ? 5.035 27.234 -2.133 1 98.5 189 GLY B C 1
ATOM 4488 O O . GLY B 1 189 ? 5.098 27.219 -0.902 1 98.5 189 GLY B O 1
ATOM 4489 N N . LYS B 1 190 ? 3.99 26.859 -2.809 1 98.38 190 LYS B N 1
ATOM 4490 C CA . LYS B 1 190 ? 2.902 26.172 -2.131 1 98.38 190 LYS B CA 1
ATOM 4491 C C . LYS B 1 190 ? 2.285 25.109 -3.033 1 98.38 190 LYS B C 1
ATOM 4493 O O . LYS B 1 190 ? 2.518 25.094 -4.242 1 98.38 190 LYS B O 1
ATOM 4498 N N . THR B 1 191 ? 1.595 24.172 -2.451 1 98.69 191 THR B N 1
ATOM 4499 C CA . THR B 1 191 ? 0.725 23.219 -3.117 1 98.69 191 THR B CA 1
ATOM 4500 C C . THR B 1 191 ? -0.636 23.141 -2.432 1 98.69 191 THR B C 1
ATOM 4502 O O . THR B 1 191 ? -0.812 23.688 -1.336 1 98.69 191 THR B O 1
ATOM 4505 N N . ARG B 1 192 ? -1.604 22.688 -3.162 1 98.69 192 ARG B N 1
ATOM 4506 C CA . ARG B 1 192 ? -2.967 22.578 -2.654 1 98.69 192 ARG B CA 1
ATOM 4507 C C . ARG B 1 192 ? -3.467 21.141 -2.758 1 98.69 192 ARG B C 1
ATOM 4509 O O . ARG B 1 192 ? -2.961 20.359 -3.566 1 98.69 192 ARG B O 1
ATOM 4516 N N . LYS B 1 193 ? -4.441 20.844 -1.898 1 98.69 193 LYS B N 1
ATOM 4517 C CA . LYS B 1 193 ? -4.996 19.484 -1.804 1 98.69 193 LYS B CA 1
ATOM 4518 C C . LYS B 1 193 ? -5.625 19.062 -3.125 1 98.69 193 LYS B C 1
ATOM 4520 O O . LYS B 1 193 ? -6.516 19.734 -3.645 1 98.69 193 LYS B O 1
ATOM 4525 N N . ASN B 1 194 ? -5.195 17.844 -3.572 1 98.44 194 ASN B N 1
ATOM 4526 C CA . ASN B 1 194 ? -5.586 17.391 -4.902 1 98.44 194 ASN B CA 1
ATOM 4527 C C . ASN B 1 194 ? -6.887 16.594 -4.863 1 98.44 194 ASN B C 1
ATOM 4529 O O . ASN B 1 194 ? -7.59 16.5 -5.871 1 98.44 194 ASN B O 1
ATOM 4533 N N . HIS B 1 195 ? -7.121 15.953 -3.807 1 98.5 195 HIS B N 1
ATOM 4534 C CA . HIS B 1 195 ? -8.297 15.109 -3.654 1 98.5 195 HIS B CA 1
ATOM 4535 C C . HIS B 1 195 ? -9.094 15.484 -2.408 1 98.5 195 HIS B C 1
ATOM 4537 O O . HIS B 1 195 ? -8.531 15.602 -1.318 1 98.5 195 HIS B O 1
ATOM 4543 N N . ILE B 1 196 ? -10.375 15.672 -2.588 1 98.06 196 ILE B N 1
ATOM 4544 C CA . ILE B 1 196 ? -11.211 16.219 -1.518 1 98.06 196 ILE B CA 1
ATOM 4545 C C . ILE B 1 196 ? -12.156 15.133 -0.999 1 98.06 196 ILE B C 1
ATOM 4547 O O . ILE B 1 196 ? -12.906 14.539 -1.771 1 98.06 196 ILE B O 1
ATOM 4551 N N . PRO B 1 197 ? -12.133 14.852 0.29 1 95.75 197 PRO B N 1
ATOM 4552 C CA . PRO B 1 197 ? -13.023 13.828 0.838 1 95.75 197 PRO B CA 1
ATOM 4553 C C . PRO B 1 197 ? -14.484 14.281 0.887 1 95.75 197 PRO B C 1
ATOM 4555 O O . PRO B 1 197 ? -14.758 15.477 0.991 1 95.75 197 PRO B O 1
ATOM 4558 N N . ARG B 1 198 ? -15.352 13.367 0.807 1 92.56 198 ARG B N 1
ATOM 4559 C CA . ARG B 1 198 ? -16.797 13.477 0.944 1 92.56 198 ARG B CA 1
ATOM 4560 C C . ARG B 1 198 ? -17.359 12.344 1.788 1 92.56 198 ARG B C 1
ATOM 4562 O O . ARG B 1 198 ? -18.344 11.703 1.406 1 92.56 198 ARG B O 1
ATOM 4569 N N . VAL B 1 199 ? -16.734 12.109 2.939 1 91.5 199 VAL B N 1
ATOM 4570 C CA . VAL B 1 199 ? -17.062 10.898 3.699 1 91.5 199 VAL B CA 1
ATOM 4571 C C . VAL B 1 199 ? -17.297 11.266 5.164 1 91.5 199 VAL B C 1
ATOM 4573 O O . VAL B 1 199 ? -16.484 11.969 5.77 1 91.5 199 VAL B O 1
ATOM 4576 N N . GLY B 1 200 ? -18.344 10.766 5.676 1 87.94 200 GLY B N 1
ATOM 4577 C CA . GLY B 1 200 ? -18.641 10.992 7.082 1 87.94 200 GLY B CA 1
ATOM 4578 C C . GLY B 1 200 ? -18.625 12.461 7.461 1 87.94 200 GLY B C 1
ATOM 4579 O O . GLY B 1 200 ? -19.25 13.289 6.809 1 87.94 200 GLY B O 1
ATOM 4580 N N . ASP B 1 201 ? -17.781 12.625 8.547 1 90.25 201 ASP B N 1
ATOM 4581 C CA . ASP B 1 201 ? -17.688 13.977 9.086 1 90.25 201 ASP B CA 1
ATOM 4582 C C . ASP B 1 201 ? -16.719 14.828 8.266 1 90.25 201 ASP B C 1
ATOM 4584 O O . AS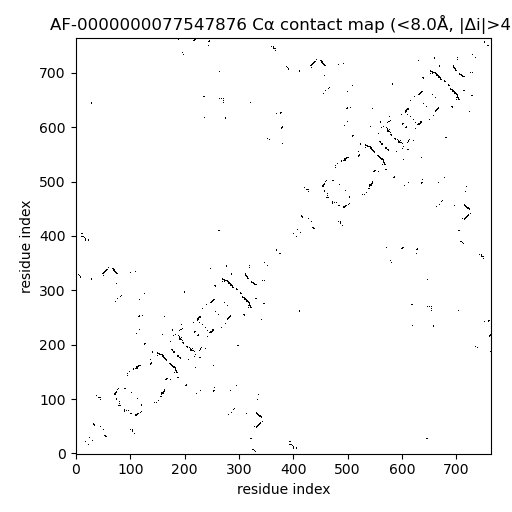P B 1 201 ? -16.547 16.016 8.539 1 90.25 201 ASP B O 1
ATOM 4588 N N . PHE B 1 202 ? -16.141 14.281 7.277 1 91.94 202 PHE B N 1
ATOM 4589 C CA . PHE B 1 202 ? -15.203 15.039 6.453 1 91.94 202 PHE B CA 1
ATOM 4590 C C . PHE B 1 202 ? -15.938 15.789 5.352 1 91.94 202 PHE B C 1
ATOM 4592 O O . PHE B 1 202 ? -15.969 15.344 4.203 1 91.94 202 PHE B O 1
ATOM 4599 N N . ASN B 1 203 ? -16.438 16.984 5.66 1 92.81 203 ASN B N 1
ATOM 4600 C CA . ASN B 1 203 ? -17.203 17.828 4.754 1 92.81 203 ASN B CA 1
ATOM 4601 C C . ASN B 1 203 ? -16.328 18.859 4.062 1 92.81 203 ASN B C 1
ATOM 4603 O O . ASN B 1 203 ? -16.766 19.984 3.807 1 92.81 203 ASN B O 1
ATOM 4607 N N . GLU B 1 204 ? -15.133 18.469 3.73 1 95.56 204 GLU B N 1
ATOM 4608 C CA . GLU B 1 204 ? -14.188 19.422 3.133 1 95.56 204 GLU B CA 1
ATOM 4609 C C . GLU B 1 204 ? -14.695 19.922 1.791 1 95.56 204 GLU B C 1
ATOM 4611 O O . GLU B 1 204 ? -14.391 21.047 1.394 1 95.56 204 GLU B O 1
ATOM 4616 N N . SER B 1 205 ? -15.539 19.188 1.174 1 94.5 205 SER B N 1
ATOM 4617 C CA . SER B 1 205 ? -16.062 19.547 -0.138 1 94.5 205 SER B CA 1
ATOM 4618 C C . SER B 1 205 ? -16.969 20.766 -0.052 1 94.5 205 SER B C 1
ATOM 4620 O O . SER B 1 205 ? -17.297 21.375 -1.073 1 94.5 205 SER B O 1
ATOM 4622 N N . THR B 1 206 ? -17.406 21.125 1.12 1 94 206 THR B N 1
ATOM 4623 C CA . THR B 1 206 ? -18.219 22.312 1.295 1 94 206 THR B CA 1
ATOM 4624 C C . THR B 1 206 ? -17.344 23.547 1.482 1 94 206 THR B C 1
ATOM 4626 O O . THR B 1 206 ? -17.828 24.688 1.438 1 94 206 THR B O 1
ATOM 4629 N N . TYR B 1 207 ? -16.016 23.359 1.649 1 95.25 207 TYR B N 1
ATOM 4630 C CA . TYR B 1 207 ? -15.133 24.469 1.973 1 95.25 207 TYR B CA 1
ATOM 4631 C C . TYR B 1 207 ? -14.219 24.812 0.796 1 95.25 207 TYR B C 1
ATOM 4633 O O . TYR B 1 207 ? -13.938 25.984 0.539 1 95.25 207 TYR B O 1
ATOM 4641 N N . TYR B 1 208 ? -13.727 23.891 0.121 1 96.31 208 TYR B N 1
ATOM 4642 C CA . TYR B 1 208 ? -12.766 24.109 -0.954 1 96.31 208 TYR B CA 1
ATOM 4643 C C . TYR B 1 208 ? -12.828 22.969 -1.969 1 96.31 208 TYR B C 1
ATOM 4645 O O . TYR B 1 208 ? -13.539 21.984 -1.768 1 96.31 208 TYR B O 1
ATOM 4653 N N . MET B 1 209 ? -12.094 23.203 -3.135 1 96 209 MET B N 1
ATOM 4654 C CA . MET B 1 209 ? -12.117 22.266 -4.258 1 96 209 MET B CA 1
ATOM 4655 C C . MET B 1 209 ? -10.734 21.672 -4.508 1 96 209 MET B C 1
ATOM 4657 O O . MET B 1 209 ? -9.773 22.031 -3.83 1 96 209 MET B O 1
ATOM 4661 N N . GLU B 1 210 ? -10.641 20.719 -5.434 1 97.62 210 GLU B N 1
ATOM 4662 C CA . GLU B 1 210 ? -9.383 20.078 -5.816 1 97.62 210 GLU B CA 1
ATOM 4663 C C . GLU B 1 210 ? -8.414 21.094 -6.418 1 97.62 210 GLU B C 1
ATOM 4665 O O . GLU B 1 210 ? -8.828 21.984 -7.172 1 97.62 210 GLU B O 1
ATOM 4670 N N . SER B 1 211 ? -7.207 20.859 -6.195 1 97.12 211 SER B N 1
ATOM 4671 C CA . SER B 1 211 ? -6.141 21.734 -6.66 1 97.12 211 SER B CA 1
ATOM 4672 C C . SER B 1 211 ? -6.043 21.734 -8.18 1 97.12 211 SER B C 1
ATOM 4674 O O . SER B 1 211 ? -6.316 20.703 -8.82 1 97.12 211 SER B O 1
ATOM 4676 N N . GLU B 1 212 ? -5.617 22.844 -8.711 1 93.88 212 GLU B N 1
ATOM 4677 C CA . GLU B 1 212 ? -5.242 22.938 -10.117 1 93.88 212 GLU B CA 1
ATOM 4678 C C . GLU B 1 212 ? -3.775 23.328 -10.273 1 93.88 212 GLU B C 1
ATOM 4680 O O . GLU B 1 212 ? -3.328 23.656 -11.375 1 93.88 212 GLU B O 1
ATOM 4685 N N . LEU B 1 213 ? -3.078 23.234 -9.156 1 97.06 213 LEU B N 1
ATOM 4686 C CA . LEU B 1 213 ? -1.68 23.641 -9.18 1 97.06 213 LEU B CA 1
ATOM 4687 C C . LEU B 1 213 ? -0.782 22.516 -9.672 1 97.06 213 LEU B C 1
ATOM 4689 O O . LEU B 1 213 ? 0.422 22.703 -9.852 1 97.06 213 LEU B O 1
ATOM 4693 N N . GLY B 1 214 ? -1.337 21.328 -9.898 1 97.5 214 GLY B N 1
ATOM 4694 C CA . GLY B 1 214 ? -0.541 20.172 -10.297 1 97.5 214 GLY B CA 1
ATOM 4695 C C . GLY B 1 214 ? 0.114 19.469 -9.125 1 97.5 214 GLY B C 1
ATOM 4696 O O . GLY B 1 214 ? -0.521 19.25 -8.086 1 97.5 214 GLY B O 1
ATOM 4697 N N . HIS B 1 215 ? 1.32 18.969 -9.359 1 98.69 215 HIS B N 1
ATOM 4698 C CA . HIS B 1 215 ? 2.092 18.219 -8.367 1 98.69 215 HIS B CA 1
ATOM 4699 C C . HIS B 1 215 ? 3.502 18.797 -8.234 1 98.69 215 HIS B C 1
ATOM 4701 O O . HIS B 1 215 ? 4.48 18.109 -8.539 1 98.69 215 HIS B O 1
ATOM 4707 N N . PRO B 1 216 ? 3.555 20.016 -7.688 1 98.81 216 PRO B N 1
ATOM 4708 C CA . PRO B 1 216 ? 4.879 20.625 -7.578 1 98.81 216 PRO B CA 1
ATOM 4709 C C . PRO B 1 216 ? 5.785 19.906 -6.582 1 98.81 216 PRO B C 1
ATOM 4711 O O . PRO B 1 216 ? 5.312 19.438 -5.543 1 98.81 216 PRO B O 1
ATOM 4714 N N . VAL B 1 217 ? 7.02 19.812 -6.945 1 98.94 217 VAL B N 1
ATOM 4715 C CA . VAL B 1 217 ? 8.094 19.359 -6.062 1 98.94 217 VAL B CA 1
ATOM 4716 C C . VAL B 1 217 ? 9.023 20.531 -5.75 1 98.94 217 VAL B C 1
ATOM 4718 O O . VAL B 1 217 ? 9.414 21.281 -6.648 1 98.94 217 VAL B O 1
ATOM 4721 N N . PHE B 1 218 ? 9.367 20.703 -4.465 1 98.94 218 PHE B N 1
ATOM 4722 C CA . PHE B 1 218 ? 10.133 21.875 -4.027 1 98.94 218 PHE B CA 1
ATOM 4723 C C . PHE B 1 218 ? 11.586 21.484 -3.756 1 98.94 218 PHE B C 1
ATOM 4725 O O . PHE B 1 218 ? 11.859 20.609 -2.934 1 98.94 218 PHE B O 1
ATOM 4732 N N . GLU B 1 219 ? 12.461 22.156 -4.445 1 98.81 219 GLU B N 1
ATOM 4733 C CA . GLU B 1 219 ? 13.883 21.953 -4.223 1 98.81 219 GLU B CA 1
ATOM 4734 C C . GLU B 1 219 ? 14.375 22.75 -3.018 1 98.81 219 GLU B C 1
ATOM 4736 O O . GLU B 1 219 ? 14.32 23.984 -3.012 1 98.81 219 GLU B O 1
ATOM 4741 N N . THR B 1 220 ? 14.82 22.047 -1.969 1 98.75 220 THR B N 1
ATOM 4742 C CA . THR B 1 220 ? 15.398 22.672 -0.784 1 98.75 220 THR B CA 1
ATOM 4743 C C . THR B 1 220 ? 16.906 22.406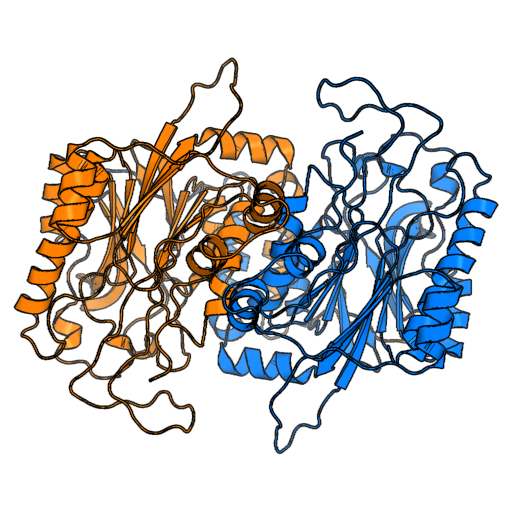 -0.711 1 98.75 220 THR B C 1
ATOM 4745 O O . THR B 1 220 ? 17.453 21.672 -1.538 1 98.75 220 THR B O 1
ATOM 4748 N N . ALA B 1 221 ? 17.516 23.016 0.305 1 98.44 221 ALA B N 1
ATOM 4749 C CA . ALA B 1 221 ? 18.938 22.766 0.525 1 98.44 221 ALA B CA 1
ATOM 4750 C C . ALA B 1 221 ? 19.172 21.328 0.981 1 98.44 221 ALA B C 1
ATOM 4752 O O . ALA B 1 221 ? 20.312 20.844 0.944 1 98.44 221 ALA B O 1
ATOM 4753 N N . PHE B 1 222 ? 18.141 20.609 1.333 1 98.81 222 PHE B N 1
ATOM 4754 C CA . PHE B 1 222 ? 18.328 19.344 2.037 1 98.81 222 PHE B CA 1
ATOM 4755 C C . PHE B 1 222 ? 17.672 18.203 1.285 1 98.81 222 PHE B C 1
ATOM 4757 O O . PHE B 1 222 ? 17.703 17.047 1.736 1 98.81 222 PHE B O 1
ATOM 4764 N N . GLY B 1 223 ? 17.047 18.484 0.176 1 98.56 223 GLY B N 1
ATOM 4765 C CA . GLY B 1 223 ? 16.344 17.5 -0.623 1 98.56 223 GLY B CA 1
ATOM 4766 C C . GLY B 1 223 ? 15.133 18.047 -1.336 1 98.56 223 GLY B C 1
ATOM 4767 O O . GLY B 1 223 ? 14.711 19.172 -1.071 1 98.56 223 GLY B O 1
ATOM 4768 N N . ARG B 1 224 ? 14.609 17.344 -2.287 1 98.88 224 ARG B N 1
ATOM 4769 C CA . ARG B 1 224 ? 13.406 17.703 -3.02 1 98.88 224 ARG B CA 1
ATOM 4770 C C . ARG B 1 224 ? 12.164 17.125 -2.355 1 98.88 224 ARG B C 1
ATOM 4772 O O . ARG B 1 224 ? 12.086 15.906 -2.139 1 98.88 224 ARG B O 1
ATOM 4779 N N . VAL B 1 225 ? 11.18 18 -2.096 1 98.88 225 VAL B N 1
ATOM 4780 C CA . VAL B 1 225 ? 10.055 17.609 -1.248 1 98.88 225 VAL B CA 1
ATOM 4781 C C . VAL B 1 225 ? 8.75 17.734 -2.031 1 98.88 225 VAL B C 1
ATOM 4783 O O . VAL B 1 225 ? 8.5 18.75 -2.689 1 98.88 225 VAL B O 1
ATOM 4786 N N . GLY B 1 226 ? 7.992 16.625 -2.113 1 98.94 226 GLY B N 1
ATOM 4787 C CA . GLY B 1 226 ? 6.586 16.672 -2.486 1 98.94 226 GLY B CA 1
ATOM 4788 C C . GLY B 1 226 ? 5.652 16.625 -1.294 1 98.94 226 GLY B C 1
ATOM 4789 O O . GLY B 1 226 ? 6.059 16.234 -0.195 1 98.94 226 GLY B O 1
ATOM 4790 N N . ILE B 1 227 ? 4.434 17.094 -1.455 1 98.94 227 ILE B N 1
ATOM 4791 C CA . ILE B 1 227 ? 3.469 17.078 -0.363 1 98.94 227 ILE B CA 1
ATOM 4792 C C . ILE B 1 227 ? 2.137 16.516 -0.856 1 98.94 227 ILE B C 1
ATOM 4794 O O . ILE B 1 227 ? 1.528 17.062 -1.779 1 98.94 227 ILE B O 1
ATOM 4798 N N . ASN B 1 228 ? 1.712 15.391 -0.333 1 98.88 228 ASN B N 1
ATOM 4799 C CA . ASN B 1 228 ? 0.424 14.742 -0.566 1 98.88 228 ASN B CA 1
ATOM 4800 C C . ASN B 1 228 ? -0.517 14.93 0.622 1 98.88 228 ASN B C 1
ATOM 4802 O O . ASN B 1 228 ? -0.448 14.172 1.595 1 98.88 228 ASN B O 1
ATOM 4806 N N . ILE B 1 229 ? -1.456 15.859 0.506 1 98.88 229 ILE B N 1
ATOM 4807 C CA . ILE B 1 229 ? -2.221 16.297 1.671 1 98.88 229 ILE B CA 1
ATOM 4808 C C . ILE B 1 229 ? -3.357 15.305 1.937 1 98.88 229 ILE B C 1
ATOM 4810 O O . ILE B 1 229 ? -4.305 15.211 1.151 1 98.88 229 ILE B O 1
ATOM 4814 N N . CYS B 1 230 ? -3.248 14.57 2.949 1 98.19 230 CYS B N 1
ATOM 4815 C CA . CYS B 1 230 ? -4.246 13.75 3.629 1 98.19 230 CYS B CA 1
ATOM 4816 C C . CYS B 1 230 ? -4.969 12.836 2.641 1 98.19 230 CYS B C 1
ATOM 4818 O O . CYS B 1 230 ? -4.387 11.875 2.141 1 98.19 230 CYS B O 1
ATOM 4820 N N . TYR B 1 231 ? -6.191 13.195 2.162 1 98.44 231 TYR B N 1
ATOM 4821 C CA . TYR B 1 231 ? -7.062 12.336 1.369 1 98.44 231 TYR B CA 1
ATOM 4822 C C . TYR B 1 231 ? -6.352 11.852 0.109 1 98.44 231 TYR B C 1
ATOM 4824 O O . TYR B 1 231 ? -6.66 10.773 -0.409 1 98.44 231 TYR B O 1
ATOM 4832 N N . GLY B 1 232 ? -5.387 12.594 -0.361 1 98.38 232 GLY B N 1
ATOM 4833 C CA . GLY B 1 232 ? -4.594 12.164 -1.5 1 98.38 232 GLY B CA 1
ATOM 4834 C C . GLY B 1 232 ? -3.869 10.852 -1.26 1 98.38 232 GLY B C 1
ATOM 4835 O O . GLY B 1 232 ? -3.467 10.18 -2.209 1 98.38 232 GLY B O 1
ATOM 4836 N N . ARG B 1 233 ? -3.707 10.492 0.005 1 98.62 233 ARG B N 1
ATOM 4837 C CA . ARG B 1 233 ? -2.951 9.289 0.338 1 98.62 233 ARG B CA 1
ATOM 4838 C C . ARG B 1 233 ? -3.688 8.031 -0.117 1 98.62 233 ARG B C 1
ATOM 4840 O O . ARG B 1 233 ? -3.084 6.969 -0.249 1 98.62 233 ARG B O 1
ATOM 4847 N N . HIS B 1 234 ? -5 8.117 -0.381 1 98.56 234 HIS B N 1
ATOM 4848 C CA . HIS B 1 234 ? -5.777 6.961 -0.804 1 98.56 234 HIS B CA 1
ATOM 4849 C C . HIS B 1 234 ? -5.586 6.68 -2.291 1 98.56 234 HIS B C 1
ATOM 4851 O O . HIS B 1 234 ? -6 5.629 -2.787 1 98.56 234 HIS B O 1
ATOM 4857 N N . HIS B 1 235 ? -4.992 7.59 -3.051 1 98.75 235 HIS B N 1
ATOM 4858 C CA . HIS B 1 235 ? -4.859 7.512 -4.5 1 98.75 235 HIS B CA 1
ATOM 4859 C C . HIS B 1 235 ? -3.4 7.324 -4.906 1 98.75 235 HIS B C 1
ATOM 4861 O O . HIS B 1 235 ? -2.666 8.305 -5.066 1 98.75 235 HIS B O 1
ATOM 4867 N N . PRO B 1 236 ? -2.99 6.062 -5.246 1 98.75 236 PRO B N 1
ATOM 4868 C CA . PRO B 1 236 ? -1.59 5.801 -5.586 1 98.75 236 PRO B CA 1
ATOM 4869 C C . PRO B 1 236 ? -1.09 6.676 -6.734 1 98.75 236 PRO B C 1
ATOM 4871 O O . PRO B 1 236 ? 0.091 7.031 -6.777 1 98.75 236 PRO B O 1
ATOM 4874 N N . GLN B 1 237 ? -1.978 7.082 -7.652 1 98.69 237 GLN B N 1
ATOM 4875 C CA . GLN B 1 237 ? -1.558 7.895 -8.789 1 98.69 237 GLN B CA 1
ATOM 4876 C C . GLN B 1 237 ? -1.101 9.281 -8.336 1 98.69 237 GLN B C 1
ATOM 4878 O O . GLN B 1 237 ? -0.251 9.898 -8.977 1 98.69 237 GLN B O 1
ATOM 4883 N N . ASN B 1 238 ? -1.626 9.719 -7.211 1 98.75 238 ASN B N 1
ATOM 4884 C CA . ASN B 1 238 ? -1.197 11 -6.648 1 98.75 238 ASN B CA 1
ATOM 4885 C C . ASN B 1 238 ? 0.252 10.945 -6.176 1 98.75 238 ASN B C 1
ATOM 4887 O O . ASN B 1 238 ? 1.055 11.812 -6.523 1 98.75 238 ASN B O 1
ATOM 4891 N N . TRP B 1 239 ? 0.655 9.922 -5.449 1 98.88 239 TRP B N 1
ATOM 4892 C CA . TRP B 1 239 ? 2.025 9.695 -5.004 1 98.88 239 TRP B CA 1
ATOM 4893 C C . TRP B 1 239 ? 2.975 9.578 -6.191 1 98.88 239 TRP B C 1
ATOM 4895 O O . TRP B 1 239 ? 4.051 10.18 -6.195 1 98.88 239 TRP B O 1
ATOM 4905 N N . LEU B 1 240 ? 2.539 8.797 -7.145 1 98.81 240 LEU B N 1
ATOM 4906 C CA . LEU B 1 240 ? 3.359 8.523 -8.32 1 98.81 240 LEU B CA 1
ATOM 4907 C C . LEU B 1 240 ? 3.695 9.812 -9.062 1 98.81 240 LEU B C 1
ATOM 4909 O O . LEU B 1 240 ? 4.828 9.992 -9.516 1 98.81 240 LEU B O 1
ATOM 4913 N N . MET B 1 241 ? 2.758 10.695 -9.148 1 98.75 241 MET B N 1
ATOM 4914 C CA . MET B 1 241 ? 2.99 11.93 -9.898 1 98.75 241 MET B CA 1
ATOM 4915 C C . MET B 1 241 ? 4.047 12.789 -9.219 1 98.75 241 MET B C 1
ATOM 4917 O O . MET B 1 241 ? 4.879 13.406 -9.891 1 98.75 241 MET B O 1
ATOM 4921 N N . TYR B 1 242 ? 4.023 12.883 -7.875 1 98.88 242 TYR B N 1
ATOM 4922 C CA . TYR B 1 242 ? 5.078 13.609 -7.176 1 98.88 242 TYR B CA 1
ATOM 4923 C C . TYR B 1 242 ? 6.438 12.961 -7.418 1 98.88 242 TYR B C 1
ATOM 4925 O O . TYR B 1 242 ? 7.434 13.664 -7.621 1 98.88 242 TYR B O 1
ATOM 4933 N N . ALA B 1 243 ? 6.457 11.672 -7.41 1 98.69 243 ALA B N 1
ATOM 4934 C CA . ALA B 1 243 ? 7.711 10.961 -7.652 1 98.69 243 ALA B CA 1
ATOM 4935 C C . ALA B 1 243 ? 8.211 11.195 -9.078 1 98.69 243 ALA B C 1
ATOM 4937 O O . ALA B 1 243 ? 9.406 11.383 -9.297 1 98.69 243 ALA B O 1
ATOM 4938 N N . LEU B 1 244 ? 7.285 11.188 -10.055 1 98.5 244 LEU B N 1
ATOM 4939 C CA . LEU B 1 244 ? 7.648 11.445 -11.438 1 98.5 244 LEU B CA 1
ATOM 4940 C C . LEU B 1 244 ? 8.211 12.852 -11.602 1 98.5 244 LEU B C 1
ATOM 4942 O O . LEU B 1 244 ? 9.07 13.086 -12.453 1 98.5 244 LEU B O 1
ATOM 4946 N N . ASN B 1 245 ? 7.73 13.742 -10.734 1 98.75 245 ASN B N 1
ATOM 4947 C CA . ASN B 1 245 ? 8.234 15.109 -10.766 1 98.75 245 ASN B CA 1
ATOM 4948 C C . ASN B 1 245 ? 9.539 15.25 -9.992 1 98.75 245 ASN B C 1
ATOM 4950 O O . ASN B 1 245 ? 10.078 16.344 -9.867 1 98.75 245 ASN B O 1
ATOM 4954 N N . GLY B 1 246 ? 10.039 14.211 -9.398 1 98.44 246 GLY B N 1
ATOM 4955 C CA . GLY B 1 246 ? 11.391 14.219 -8.867 1 98.44 246 GLY B CA 1
ATOM 4956 C C . GLY B 1 246 ? 11.445 14.32 -7.355 1 98.44 246 GLY B C 1
ATOM 4957 O O . GLY B 1 246 ? 12.5 14.586 -6.781 1 98.44 246 GLY B O 1
ATOM 4958 N N . ALA B 1 247 ? 10.352 14.062 -6.66 1 98.88 247 ALA B N 1
ATOM 4959 C CA . ALA B 1 247 ? 10.375 14.094 -5.203 1 98.88 247 ALA B CA 1
ATOM 4960 C C . ALA B 1 247 ? 11.32 13.039 -4.641 1 98.88 247 ALA B C 1
ATOM 4962 O O . ALA B 1 247 ? 11.383 11.922 -5.16 1 98.88 247 ALA B O 1
ATOM 4963 N N . GLU B 1 248 ? 12.055 13.422 -3.615 1 98.94 248 GLU B N 1
ATOM 4964 C CA . GLU B 1 248 ? 12.891 12.484 -2.869 1 98.94 248 GLU B CA 1
ATOM 4965 C C . GLU B 1 248 ? 12.242 12.117 -1.537 1 98.94 248 GLU B C 1
ATOM 4967 O O . GLU B 1 248 ? 12.492 11.031 -1.003 1 98.94 248 GLU B O 1
ATOM 4972 N N . ILE B 1 249 ? 11.508 13.016 -1.006 1 98.94 249 ILE B N 1
ATOM 4973 C CA . ILE B 1 249 ? 10.719 12.859 0.208 1 98.94 249 ILE B CA 1
ATOM 4974 C C . ILE B 1 249 ? 9.297 13.375 -0.033 1 98.94 249 ILE B C 1
ATOM 4976 O O . ILE B 1 249 ? 9.109 14.477 -0.562 1 98.94 249 ILE B O 1
ATOM 4980 N N . ILE B 1 250 ? 8.312 12.578 0.251 1 99 250 ILE B N 1
ATOM 4981 C CA . ILE B 1 250 ? 6.941 13.062 0.141 1 99 250 ILE B CA 1
ATOM 4982 C C . ILE B 1 250 ? 6.305 13.125 1.527 1 99 250 ILE B C 1
ATOM 4984 O O . ILE B 1 250 ? 6.176 12.102 2.205 1 99 250 ILE B O 1
ATOM 4988 N N . PHE B 1 251 ? 5.992 14.312 1.959 1 99 251 PHE B N 1
ATOM 4989 C CA . PHE B 1 251 ? 5.266 14.523 3.207 1 99 251 PHE B CA 1
ATOM 4990 C C . PHE B 1 251 ? 3.77 14.312 3.002 1 99 251 PHE B C 1
ATOM 4992 O O . PHE B 1 251 ? 3.219 14.688 1.967 1 99 251 PHE B O 1
ATOM 4999 N N . ASN B 1 252 ? 3.125 13.703 3.959 1 98.94 252 ASN B N 1
ATOM 5000 C CA . ASN B 1 252 ? 1.694 13.422 3.943 1 98.94 252 ASN B CA 1
ATOM 5001 C C . ASN B 1 252 ? 1.006 13.945 5.199 1 98.94 252 ASN B C 1
ATOM 5003 O O . ASN B 1 252 ? 0.646 13.172 6.086 1 98.94 252 ASN B O 1
ATOM 5007 N N . PRO B 1 253 ? 0.829 15.273 5.262 1 98.94 253 PRO B N 1
ATOM 5008 C CA . PRO B 1 253 ? 0.092 15.836 6.395 1 98.94 253 PRO B CA 1
ATOM 5009 C C . PRO B 1 253 ? -1.378 15.422 6.406 1 98.94 253 PRO B C 1
ATOM 5011 O O . PRO B 1 253 ? -2.082 15.602 5.41 1 98.94 253 PRO B O 1
ATOM 5014 N N . SER B 1 254 ? -1.805 14.898 7.527 1 98.81 254 SER B N 1
ATOM 5015 C CA . SER B 1 254 ? -3.16 14.367 7.625 1 98.81 254 SER B CA 1
ATOM 5016 C C . SER B 1 254 ? -3.82 14.773 8.938 1 98.81 254 SER B C 1
ATOM 5018 O O . SER B 1 254 ? -3.137 15.164 9.891 1 98.81 254 SER B O 1
ATOM 5020 N N . ALA B 1 255 ? -5.094 14.781 8.961 1 98.25 255 ALA B N 1
ATOM 5021 C CA . ALA B 1 255 ? -5.992 14.75 10.117 1 98.25 255 ALA B CA 1
ATOM 5022 C C . ALA B 1 255 ? -7.062 13.672 9.945 1 98.25 255 ALA B C 1
ATOM 5024 O O . ALA B 1 255 ? -8.078 13.898 9.281 1 98.25 255 ALA B O 1
ATOM 5025 N N . THR B 1 256 ? -6.809 12.547 10.539 1 97.19 256 THR B N 1
ATOM 5026 C CA . THR B 1 256 ? -7.73 11.43 10.383 1 97.19 256 THR B CA 1
ATOM 5027 C C . THR B 1 256 ? -7.984 10.742 11.727 1 97.19 256 THR B C 1
ATOM 5029 O O . THR B 1 256 ? -7.172 10.852 12.648 1 97.19 256 THR B O 1
ATOM 5032 N N . VAL B 1 257 ? -9.125 10.062 11.836 1 95 257 VAL B N 1
ATOM 5033 C CA . VAL B 1 257 ? -9.594 9.617 13.141 1 95 257 VAL B CA 1
ATOM 5034 C C . VAL B 1 257 ? -9.75 8.102 13.141 1 95 257 VAL B C 1
ATOM 5036 O O . VAL B 1 257 ? -9.766 7.473 12.078 1 95 257 VAL B O 1
ATOM 5039 N N . ASP B 1 258 ? -9.82 7.57 14.32 1 92.25 258 ASP B N 1
ATOM 5040 C CA . ASP B 1 258 ? -10.062 6.137 14.469 1 92.25 258 ASP B CA 1
ATOM 5041 C C . ASP B 1 258 ? -11.469 5.766 13.984 1 92.25 258 ASP B C 1
ATOM 5043 O O . ASP B 1 258 ? -12.312 6.641 13.773 1 92.25 258 ASP B O 1
ATOM 5047 N N . GLY B 1 259 ? -11.633 4.48 13.688 1 86.31 259 GLY B N 1
ATOM 5048 C CA . GLY B 1 259 ? -12.93 3.992 13.242 1 86.31 259 GLY B CA 1
ATOM 5049 C C . GLY B 1 259 ? -13.148 4.164 11.75 1 86.31 259 GLY B C 1
ATOM 5050 O O . GLY B 1 259 ? -14.125 3.65 11.195 1 86.31 259 GLY B O 1
ATOM 5051 N N . LEU B 1 260 ? -12.297 4.84 11.094 1 85.25 260 LEU B N 1
ATOM 5052 C CA . LEU B 1 260 ? -12.422 5.059 9.656 1 85.25 260 LEU B CA 1
ATOM 5053 C C . LEU B 1 260 ? -11.172 4.602 8.922 1 85.25 260 LEU B C 1
ATOM 5055 O O . LEU B 1 260 ? -11.172 3.561 8.258 1 85.25 260 LEU B O 1
ATOM 5059 N N . SER B 1 261 ? -10.109 5.234 9.133 1 92.19 261 SER B N 1
ATOM 5060 C CA . SER B 1 261 ? -8.922 5.047 8.305 1 92.19 261 SER B CA 1
ATOM 5061 C C . SER B 1 261 ? -7.848 4.27 9.047 1 92.19 261 SER B C 1
ATOM 5063 O O . SER B 1 261 ? -6.742 4.082 8.539 1 92.19 261 SER B O 1
ATOM 5065 N N . GLU B 1 262 ? -8.133 3.74 10.188 1 93.62 262 GLU B N 1
ATOM 5066 C CA . GLU B 1 262 ? -7.105 3.127 11.031 1 93.62 262 GLU B CA 1
ATOM 5067 C C . GLU B 1 262 ? -6.445 1.944 10.32 1 93.62 262 GLU B C 1
ATOM 5069 O O . GLU B 1 262 ? -5.227 1.786 10.375 1 93.62 262 GLU B O 1
ATOM 5074 N N . ALA B 1 263 ? -7.211 1.18 9.656 1 94.75 263 ALA B N 1
ATOM 5075 C CA . ALA B 1 263 ? -6.68 0 8.977 1 94.75 263 ALA B CA 1
ATOM 5076 C C . ALA B 1 263 ? -5.859 0.395 7.754 1 94.75 263 ALA B C 1
ATOM 5078 O O . ALA B 1 263 ? -5.012 -0.373 7.293 1 94.75 263 ALA B O 1
ATOM 5079 N N . LEU B 1 264 ? -6.066 1.57 7.215 1 98.12 264 LEU B N 1
ATOM 5080 C CA . LEU B 1 264 ? -5.426 2.029 5.988 1 98.12 264 LEU B CA 1
ATOM 5081 C C . LEU B 1 264 ? -4.102 2.721 6.293 1 98.12 264 LEU B C 1
ATOM 5083 O O . LEU B 1 264 ? -3.18 2.693 5.473 1 98.12 264 LEU B O 1
ATOM 5087 N N . TRP B 1 265 ? -3.924 3.219 7.48 1 98 265 TRP B N 1
ATOM 5088 C CA . TRP B 1 265 ? -2.908 4.195 7.863 1 98 265 TRP B CA 1
ATOM 5089 C C . TRP B 1 265 ? -1.51 3.602 7.75 1 98 265 TRP B C 1
ATOM 5091 O O . TRP B 1 265 ? -0.622 4.199 7.137 1 98 265 TRP B O 1
ATOM 5101 N N . PRO B 1 266 ? -1.316 2.412 8.211 1 97.38 266 PRO B N 1
ATOM 5102 C CA . PRO B 1 266 ? 0.06 1.915 8.133 1 97.38 266 PRO B CA 1
ATOM 5103 C C . PRO B 1 266 ? 0.429 1.416 6.742 1 97.38 266 PRO B C 1
ATOM 5105 O O . PRO B 1 266 ? 1.582 1.052 6.496 1 97.38 266 PRO B O 1
ATOM 5108 N N . ILE B 1 267 ? -0.484 1.42 5.789 1 98.56 267 ILE B N 1
ATOM 5109 C CA . ILE B 1 267 ? -0.304 0.736 4.512 1 98.56 267 ILE B CA 1
ATOM 5110 C C . ILE B 1 267 ? 0.043 1.752 3.426 1 98.56 267 ILE B C 1
ATOM 5112 O O . ILE B 1 267 ? 0.99 1.554 2.662 1 98.56 267 ILE B O 1
ATOM 5116 N N . GLU B 1 268 ? -0.593 2.83 3.342 1 98.81 268 GLU B N 1
ATOM 5117 C CA . GLU B 1 268 ? -0.664 3.637 2.127 1 98.81 268 GLU B CA 1
ATOM 5118 C C . GLU B 1 268 ? 0.638 4.398 1.895 1 98.81 268 GLU B C 1
ATOM 5120 O O . GLU B 1 268 ? 1.221 4.328 0.811 1 98.81 268 GLU B O 1
ATOM 5125 N N . ALA B 1 269 ? 1.124 5.129 2.898 1 98.88 269 ALA B N 1
ATOM 5126 C CA . ALA B 1 269 ? 2.369 5.867 2.711 1 98.88 269 ALA B CA 1
ATOM 5127 C C . ALA B 1 269 ? 3.553 4.918 2.547 1 98.88 269 ALA B C 1
ATOM 5129 O O . ALA B 1 269 ? 4.496 5.211 1.809 1 98.88 269 ALA B O 1
ATOM 5130 N N . ARG B 1 270 ? 3.492 3.785 3.256 1 98.81 270 ARG B N 1
ATOM 5131 C CA . ARG B 1 270 ? 4.551 2.789 3.117 1 98.81 270 ARG B CA 1
ATOM 5132 C C . ARG B 1 270 ? 4.559 2.189 1.716 1 98.81 270 ARG B C 1
ATOM 5134 O O . ARG B 1 270 ? 5.621 2.004 1.12 1 98.81 270 ARG B O 1
ATOM 5141 N N . ASN B 1 271 ? 3.414 1.882 1.222 1 98.88 271 ASN B N 1
ATOM 5142 C CA . ASN B 1 271 ? 3.334 1.405 -0.155 1 98.88 271 ASN B CA 1
ATOM 5143 C C . ASN B 1 271 ? 3.879 2.438 -1.139 1 98.88 271 ASN B C 1
ATOM 5145 O O . ASN B 1 271 ? 4.531 2.082 -2.121 1 98.88 271 ASN B O 1
ATOM 5149 N N . ALA B 1 272 ? 3.516 3.705 -0.913 1 98.88 272 ALA B N 1
ATOM 5150 C CA . ALA B 1 272 ? 4.012 4.766 -1.785 1 98.88 272 ALA B CA 1
ATOM 5151 C C . ALA B 1 272 ? 5.539 4.82 -1.769 1 98.88 272 ALA B C 1
ATOM 5153 O O . ALA B 1 272 ? 6.172 5.016 -2.811 1 98.88 272 ALA B O 1
ATOM 5154 N N . ALA B 1 273 ? 6.098 4.66 -0.586 1 98.88 273 ALA B N 1
ATOM 5155 C CA . ALA B 1 273 ? 7.551 4.645 -0.469 1 98.88 273 ALA B CA 1
ATOM 5156 C C . ALA B 1 273 ? 8.156 3.514 -1.297 1 98.88 273 ALA B C 1
ATOM 5158 O O . ALA B 1 273 ? 9.148 3.711 -1.997 1 98.88 273 ALA B O 1
ATOM 5159 N N . ILE B 1 274 ? 7.551 2.373 -1.245 1 98.62 274 ILE B N 1
ATOM 5160 C CA . ILE B 1 274 ? 8 1.191 -1.972 1 98.62 274 ILE B CA 1
ATOM 5161 C C . ILE B 1 274 ? 7.875 1.43 -3.475 1 98.62 274 ILE B C 1
ATOM 5163 O O . ILE B 1 274 ? 8.867 1.352 -4.207 1 98.62 274 ILE B O 1
ATOM 5167 N N . ALA B 1 275 ? 6.723 1.809 -3.928 1 98.69 275 ALA B N 1
ATOM 5168 C CA . ALA B 1 275 ? 6.379 1.831 -5.348 1 98.69 275 ALA B CA 1
ATOM 5169 C C . ALA B 1 275 ? 7.137 2.934 -6.078 1 98.69 275 ALA B C 1
ATOM 5171 O O . ALA B 1 275 ? 7.402 2.822 -7.277 1 98.69 275 ALA B O 1
ATOM 5172 N N . ASN B 1 276 ? 7.504 3.992 -5.297 1 98.75 276 ASN B N 1
ATOM 5173 C CA . ASN B 1 276 ? 8.055 5.164 -5.965 1 98.75 276 ASN B CA 1
ATOM 5174 C C . ASN B 1 276 ? 9.516 5.395 -5.578 1 98.75 276 ASN B C 1
ATOM 5176 O O . ASN B 1 276 ? 10.133 6.363 -6.02 1 98.75 276 ASN B O 1
ATOM 5180 N N . HIS B 1 277 ? 10.125 4.562 -4.824 1 98.25 277 HIS B N 1
ATOM 5181 C CA . HIS B 1 277 ? 11.5 4.656 -4.352 1 98.25 277 HIS B CA 1
ATOM 5182 C C . HIS B 1 277 ? 11.797 6.031 -3.764 1 98.25 277 HIS B C 1
ATOM 5184 O O . HIS B 1 277 ? 12.758 6.691 -4.168 1 98.25 277 HIS B O 1
ATOM 5190 N N . VAL B 1 278 ? 10.945 6.406 -2.779 1 98.81 278 VAL B N 1
ATOM 5191 C CA . VAL B 1 278 ? 11.102 7.672 -2.072 1 98.81 278 VAL B CA 1
ATOM 5192 C C . VAL B 1 278 ? 10.898 7.457 -0.574 1 98.81 278 VAL B C 1
ATOM 5194 O O . VAL B 1 278 ? 10.359 6.43 -0.156 1 98.81 278 VAL B O 1
ATOM 5197 N N . PHE B 1 279 ? 11.359 8.422 0.209 1 98.94 279 PHE B N 1
ATOM 5198 C CA . PHE B 1 279 ? 10.945 8.453 1.606 1 98.94 279 PHE B CA 1
ATOM 5199 C C . PHE B 1 279 ? 9.57 9.102 1.748 1 98.94 279 PHE B C 1
ATOM 5201 O O . PHE B 1 279 ? 9.234 10.023 1 1 98.94 279 PHE B O 1
ATOM 5208 N N . THR B 1 280 ? 8.789 8.609 2.66 1 98.94 280 THR B N 1
ATOM 5209 C CA . THR B 1 280 ? 7.512 9.25 2.973 1 98.94 280 THR B CA 1
ATOM 5210 C C . THR B 1 280 ? 7.43 9.586 4.461 1 98.94 280 THR B C 1
ATOM 5212 O O . THR B 1 280 ? 7.973 8.859 5.297 1 98.94 280 THR B O 1
ATOM 5215 N N . VAL B 1 281 ? 6.852 10.703 4.773 1 98.94 281 VAL B N 1
ATOM 5216 C CA . VAL B 1 281 ? 6.598 11.148 6.141 1 98.94 281 VAL B CA 1
ATOM 5217 C C . VAL B 1 281 ? 5.094 11.289 6.367 1 98.94 281 VAL B C 1
ATOM 5219 O O . VAL B 1 281 ? 4.504 12.312 6.027 1 98.94 281 VAL B O 1
ATOM 5222 N N . ALA B 1 282 ? 4.523 10.289 6.996 1 98.94 282 ALA B N 1
ATOM 5223 C CA . ALA B 1 282 ? 3.098 10.305 7.309 1 98.94 282 ALA B CA 1
ATOM 5224 C C . ALA B 1 282 ? 2.838 10.984 8.648 1 98.94 282 ALA B C 1
ATOM 5226 O O . ALA B 1 282 ? 3.277 10.492 9.695 1 98.94 282 ALA B O 1
ATOM 5227 N N . ILE B 1 283 ? 2.148 12.086 8.617 1 98.94 283 ILE B N 1
ATOM 5228 C CA . ILE B 1 283 ? 1.905 12.875 9.82 1 98.94 283 ILE B CA 1
ATOM 5229 C C . ILE B 1 283 ? 0.406 12.938 10.102 1 98.94 283 ILE B C 1
ATOM 5231 O O . ILE B 1 283 ? -0.38 13.328 9.234 1 98.94 283 ILE B O 1
ATOM 5235 N N . ASN B 1 284 ? 0.024 12.555 11.312 1 98.81 284 ASN B N 1
ATOM 5236 C CA . ASN B 1 284 ? -1.386 12.633 11.68 1 98.81 284 ASN B CA 1
ATOM 5237 C C . ASN B 1 284 ? -1.6 13.523 12.891 1 98.81 284 ASN B C 1
ATOM 5239 O O . ASN B 1 284 ? -0.698 13.688 13.719 1 98.81 284 ASN B O 1
ATOM 5243 N N . ARG B 1 285 ? -2.766 14.156 12.922 1 98.62 285 ARG B N 1
ATOM 5244 C CA . ARG B 1 285 ? -3.242 14.883 14.094 1 98.62 285 ARG B CA 1
ATOM 5245 C C . ARG B 1 285 ? -3.461 13.938 15.266 1 98.62 285 ARG B C 1
ATOM 5247 O O . ARG B 1 285 ? -3.607 12.727 15.078 1 98.62 285 ARG B O 1
ATOM 5254 N N . VAL B 1 286 ? -3.393 14.5 16.547 1 98.44 286 VAL B N 1
ATOM 5255 C CA . VAL B 1 286 ? -3.691 13.688 17.719 1 98.44 286 VAL B CA 1
ATOM 5256 C C . VAL B 1 286 ? -4.684 14.414 18.609 1 98.44 286 VAL B C 1
ATOM 5258 O O . VAL B 1 286 ? -4.758 15.648 18.594 1 98.44 286 VAL B O 1
ATOM 5261 N N . GLY B 1 287 ? -5.492 13.625 19.328 1 97.62 287 GLY B N 1
ATOM 5262 C CA . GLY B 1 287 ? -6.43 14.195 20.281 1 97.62 287 GLY B CA 1
ATOM 5263 C C . GLY B 1 287 ? -7.859 14.211 19.781 1 97.62 287 GLY B C 1
ATOM 5264 O O . GLY B 1 287 ? -8.156 13.641 18.734 1 97.62 287 GLY B O 1
ATOM 5265 N N . THR B 1 288 ? -8.789 14.742 20.656 1 97.38 288 THR B N 1
ATOM 5266 C CA . THR B 1 288 ? -10.203 14.859 20.328 1 97.38 288 THR B CA 1
ATOM 5267 C C . THR B 1 288 ? -10.664 16.312 20.406 1 97.38 288 THR B C 1
ATOM 5269 O O . THR B 1 288 ? -10.312 17.031 21.344 1 97.38 288 THR B O 1
ATOM 5272 N N . GLU B 1 289 ? -11.359 16.75 19.406 1 97.5 289 GLU B N 1
ATOM 5273 C CA . GLU B 1 289 ? -11.867 18.109 19.359 1 97.5 289 GLU B CA 1
ATOM 5274 C C . GLU B 1 289 ? -13.391 18.141 19.516 1 97.5 289 GLU B C 1
ATOM 5276 O O . GLU B 1 289 ? -14.094 17.359 18.906 1 97.5 289 GLU B O 1
ATOM 5281 N N . VAL B 1 290 ? -13.867 19.031 20.422 1 97.19 290 VAL B N 1
ATOM 5282 C CA . VAL B 1 290 ? -15.289 19.188 20.688 1 97.19 290 VAL B CA 1
ATOM 5283 C C . VAL B 1 290 ? -15.758 20.562 20.234 1 97.19 290 VAL B C 1
ATOM 5285 O O . VAL B 1 290 ? -15.117 21.578 20.547 1 97.19 290 VAL B O 1
ATOM 5288 N N . PHE B 1 291 ? -16.844 20.641 19.578 1 96.75 291 PHE B N 1
ATOM 5289 C CA . PHE B 1 291 ? -17.344 21.875 19 1 96.75 291 PHE B CA 1
ATOM 5290 C C . PHE B 1 291 ? -18.578 22.359 19.719 1 96.75 291 PHE B C 1
ATOM 5292 O O . PHE B 1 291 ? -19.312 21.562 20.312 1 96.75 291 PHE B O 1
ATOM 5299 N N . PRO B 1 292 ? -18.828 23.672 19.625 1 95.44 292 PRO B N 1
ATOM 5300 C CA . PRO B 1 292 ? -19.984 24.234 20.359 1 95.44 292 PRO B CA 1
ATOM 5301 C C . PRO B 1 292 ? -21.312 23.734 19.812 1 95.44 292 PRO B C 1
ATOM 5303 O O . PRO B 1 292 ? -22.266 23.531 20.578 1 95.44 292 PRO B O 1
ATOM 5306 N N . ASN B 1 293 ? -21.438 23.594 18.578 1 95.88 293 ASN B N 1
ATOM 5307 C CA . ASN B 1 293 ? -22.688 23.172 17.953 1 95.88 293 ASN B CA 1
ATOM 5308 C C . ASN B 1 293 ? -22.609 21.719 17.469 1 95.88 293 ASN B C 1
ATOM 5310 O O . ASN B 1 293 ? -21.562 21.281 16.984 1 95.88 293 ASN B O 1
ATOM 5314 N N . GLU B 1 294 ? -23.656 21.047 17.609 1 95.62 294 GLU B N 1
ATOM 5315 C CA . GLU B 1 294 ? -23.703 19.656 17.188 1 95.62 294 GLU B CA 1
ATOM 5316 C C . GLU B 1 294 ? -23.734 19.531 15.664 1 95.62 294 GLU B C 1
ATOM 5318 O O . GLU B 1 294 ? -24.188 20.453 14.977 1 95.62 294 GLU B O 1
ATOM 5323 N N . PHE B 1 295 ? -23.219 18.484 15.172 1 94.19 295 PHE B N 1
ATOM 5324 C CA . PHE B 1 295 ? -23.312 18.094 13.773 1 94.19 295 PHE B CA 1
ATOM 5325 C C . PHE B 1 295 ? -23.5 16.594 13.641 1 94.19 295 PHE B C 1
ATOM 5327 O O . PHE B 1 295 ? -23.438 15.859 14.633 1 94.19 295 PHE B O 1
ATOM 5334 N N . THR B 1 296 ? -23.906 16.141 12.453 1 91.25 296 THR B N 1
ATOM 5335 C CA . THR B 1 296 ? -24.125 14.719 12.219 1 91.25 296 THR B CA 1
ATOM 5336 C C . THR B 1 296 ? -23.141 14.18 11.18 1 91.25 296 THR B C 1
ATOM 5338 O O . THR B 1 296 ? -22.734 14.906 10.273 1 91.25 296 THR B O 1
ATOM 5341 N N . SER B 1 297 ? -22.781 12.891 11.312 1 88.44 297 SER B N 1
ATOM 5342 C CA . SER B 1 297 ? -21.906 12.211 10.359 1 88.44 297 SER B CA 1
ATOM 5343 C C . SER B 1 297 ? -22.703 11.672 9.172 1 88.44 297 SER B C 1
ATOM 5345 O O . SER B 1 297 ? -22.125 11.164 8.211 1 88.44 297 SER B O 1
ATOM 5347 N N . GLY B 1 298 ? -23.953 11.773 9.227 1 87.38 298 GLY B N 1
ATOM 5348 C CA . GLY B 1 298 ? -24.781 11.203 8.18 1 87.38 298 GLY B CA 1
ATOM 5349 C C . GLY B 1 298 ? -24.781 9.688 8.164 1 87.38 298 GLY B C 1
ATOM 5350 O O . GLY B 1 298 ? -24.969 9.07 7.113 1 87.38 298 GLY B O 1
ATOM 5351 N N . ASN B 1 299 ? -24.547 9.094 9.352 1 87.12 299 ASN B N 1
ATOM 5352 C CA . ASN B 1 299 ? -24.438 7.641 9.43 1 87.12 299 ASN B CA 1
ATOM 5353 C C . ASN B 1 299 ? -25.594 7.02 10.195 1 87.12 299 ASN B C 1
ATOM 5355 O O . ASN B 1 299 ? -25.516 5.867 10.625 1 87.12 299 ASN B O 1
ATOM 5359 N N . GLY B 1 300 ? -26.609 7.738 10.438 1 90.44 300 GLY B N 1
ATOM 5360 C CA . GLY B 1 300 ? -27.797 7.254 11.125 1 90.44 300 GLY B CA 1
ATOM 5361 C C . GLY B 1 300 ? -27.703 7.363 12.641 1 90.44 300 GLY B C 1
ATOM 5362 O O . GLY B 1 300 ? -28.656 7.07 13.352 1 90.44 300 GLY B O 1
ATOM 5363 N N . LYS B 1 301 ? -26.609 7.758 13.141 1 92.88 301 LYS B N 1
ATOM 5364 C CA . LYS B 1 301 ? -26.406 7.922 14.578 1 92.88 301 LYS B CA 1
ATOM 5365 C C . LYS B 1 301 ? -26.75 9.344 15.023 1 92.88 301 LYS B C 1
ATOM 5367 O O . LYS B 1 301 ? -26.891 10.242 14.188 1 92.88 301 LYS B O 1
ATOM 5372 N N . PRO B 1 302 ? -26.938 9.562 16.328 1 95.88 302 PRO B N 1
ATOM 5373 C CA . PRO B 1 302 ? -27.297 10.898 16.812 1 95.88 302 PRO B CA 1
ATOM 5374 C C . PRO B 1 302 ? -26.219 11.938 16.516 1 95.88 302 PRO B C 1
ATOM 5376 O O . PRO B 1 302 ? -25.047 11.594 16.359 1 95.88 302 PRO B O 1
ATOM 5379 N N . ALA B 1 303 ? -26.734 13.148 16.438 1 96 303 ALA B N 1
ATOM 5380 C CA . ALA B 1 303 ? -25.797 14.266 16.359 1 96 303 ALA B CA 1
ATOM 5381 C C . ALA B 1 303 ? -24.828 14.266 17.531 1 96 303 ALA B C 1
ATOM 5383 O O . ALA B 1 303 ? -25.156 13.766 18.609 1 96 303 ALA B O 1
ATOM 5384 N N . HIS B 1 304 ? -23.703 14.734 17.297 1 95.88 304 HIS B N 1
ATOM 5385 C CA . HIS B 1 304 ? -22.656 14.789 18.312 1 95.88 304 HIS B CA 1
ATOM 5386 C C . HIS B 1 304 ? -21.812 16.047 18.172 1 95.88 304 HIS B C 1
ATOM 5388 O O . HIS B 1 304 ? -21.984 16.812 17.219 1 95.88 304 HIS B O 1
ATOM 5394 N N . ARG B 1 305 ? -20.938 16.297 19.156 1 96.19 305 ARG B N 1
ATOM 5395 C CA . ARG B 1 305 ? -20.188 17.547 19.172 1 96.19 305 ARG B CA 1
ATOM 5396 C C . ARG B 1 305 ? -18.688 17.281 19.016 1 96.19 305 ARG B C 1
ATOM 5398 O O . ARG B 1 305 ? -17.906 18.219 18.875 1 96.19 305 ARG B O 1
ATOM 5405 N N . ASP B 1 306 ? -18.328 16.047 19.078 1 94.94 306 ASP B N 1
ATOM 5406 C CA . ASP B 1 306 ? -16.906 15.727 18.906 1 94.94 306 ASP B CA 1
ATOM 5407 C C . ASP B 1 306 ? -16.656 15.102 17.547 1 94.94 306 ASP B C 1
ATOM 5409 O O . ASP B 1 306 ? -17.5 14.375 17.016 1 94.94 306 ASP B O 1
ATOM 5413 N N . PHE B 1 307 ? -15.555 15.328 16.938 1 92.75 307 PHE B N 1
ATOM 5414 C CA . PHE B 1 307 ? -15.195 14.812 15.617 1 92.75 307 PHE B CA 1
ATOM 5415 C C . PHE B 1 307 ? -14.711 13.375 15.711 1 92.75 307 PHE B C 1
ATOM 5417 O O . PHE B 1 307 ? -14.625 12.68 14.695 1 92.75 307 PHE B O 1
ATOM 5424 N N . GLY B 1 308 ? -14.383 12.852 16.766 1 93.12 308 GLY B N 1
ATOM 5425 C CA . GLY B 1 308 ? -13.688 11.594 16.984 1 93.12 308 GLY B CA 1
ATOM 5426 C C . GLY B 1 308 ? -12.242 11.773 17.406 1 93.12 308 GLY B C 1
ATOM 5427 O O . GLY B 1 308 ? -11.734 12.898 17.438 1 93.12 308 GLY B O 1
ATOM 5428 N N . HIS B 1 309 ? -11.586 10.641 17.703 1 96.5 309 HIS B N 1
ATOM 5429 C CA . HIS B 1 309 ? -10.211 10.703 18.188 1 96.5 309 HIS B CA 1
ATOM 5430 C C . HIS B 1 309 ? -9.219 10.609 17.047 1 96.5 309 HIS B C 1
ATOM 5432 O O . HIS B 1 309 ? -9.164 9.602 16.344 1 96.5 309 HIS B O 1
ATOM 5438 N N . PHE B 1 310 ? -8.484 11.727 16.797 1 97.62 310 PHE B N 1
ATOM 5439 C CA . PHE B 1 310 ? -7.293 11.641 15.961 1 97.62 310 PHE B CA 1
ATOM 5440 C C . PHE B 1 310 ? -6.234 10.758 16.609 1 97.62 310 PHE B C 1
ATOM 5442 O O . PHE B 1 310 ? -5.809 11.016 17.734 1 97.62 310 PHE B O 1
ATOM 5449 N N . TYR B 1 311 ? -5.727 9.758 15.906 1 97.5 311 TYR B N 1
ATOM 5450 C CA . TYR B 1 311 ? -4.996 8.711 16.609 1 97.5 311 TYR B CA 1
ATOM 5451 C C . TYR B 1 311 ? -3.492 8.875 16.422 1 97.5 311 TYR B C 1
ATOM 5453 O O . TYR B 1 311 ? -2.723 7.949 16.703 1 97.5 311 TYR B O 1
ATOM 5461 N N . GLY B 1 312 ? -3.031 10.062 15.938 1 98.12 312 GLY B N 1
ATOM 5462 C CA . GLY B 1 312 ? -1.597 10.227 15.766 1 98.12 312 GLY B CA 1
ATOM 5463 C C . GLY B 1 312 ? -0.959 9.109 14.961 1 98.12 312 GLY B C 1
ATOM 5464 O O . GLY B 1 312 ? -1.393 8.82 13.844 1 98.12 312 GLY B O 1
ATOM 5465 N N . SER B 1 313 ? 0.039 8.461 15.578 1 98.12 313 SER B N 1
ATOM 5466 C CA . SER B 1 313 ? 0.695 7.32 14.953 1 98.12 313 SER B CA 1
ATOM 5467 C C . SER B 1 313 ? 1.469 7.742 13.711 1 98.12 313 SER B C 1
ATOM 5469 O O . SER B 1 313 ? 1.53 7 12.727 1 98.12 313 SER B O 1
ATOM 5471 N N . SER B 1 314 ? 2.027 8.992 13.734 1 98.88 314 SER B N 1
ATOM 5472 C CA . SER B 1 314 ? 2.893 9.422 12.641 1 98.88 314 SER B CA 1
ATOM 5473 C C . SER B 1 314 ? 4.074 8.477 12.469 1 98.88 314 SER B C 1
ATOM 5475 O O . SER B 1 314 ? 4.562 7.898 13.438 1 98.88 314 SER B O 1
ATOM 5477 N N . PHE B 1 315 ? 4.531 8.234 11.219 1 98.81 315 PHE B N 1
ATOM 5478 C CA . PHE B 1 315 ? 5.676 7.359 10.977 1 98.81 315 PHE B CA 1
ATOM 5479 C C . PHE B 1 315 ? 6.402 7.766 9.703 1 98.81 315 PHE B C 1
ATOM 5481 O O . PHE B 1 315 ? 5.906 8.586 8.93 1 98.81 315 PHE B O 1
ATOM 5488 N N . ILE B 1 316 ? 7.586 7.316 9.516 1 98.94 316 ILE B N 1
ATOM 5489 C CA . ILE B 1 316 ? 8.414 7.57 8.344 1 98.94 316 ILE B CA 1
ATOM 5490 C C . ILE B 1 316 ? 8.797 6.246 7.691 1 98.94 316 ILE B C 1
ATOM 5492 O O . ILE B 1 316 ? 9.164 5.289 8.375 1 98.94 316 ILE B O 1
ATOM 5496 N N . ALA B 1 317 ? 8.617 6.164 6.375 1 98.88 317 ALA B N 1
ATOM 5497 C CA . ALA B 1 317 ? 8.906 4.941 5.625 1 98.88 317 ALA B CA 1
ATOM 5498 C C . ALA B 1 317 ? 9.992 5.184 4.586 1 98.88 317 ALA B C 1
ATOM 5500 O O . ALA B 1 317 ? 10.109 6.281 4.039 1 98.88 317 ALA B O 1
ATOM 5501 N N . GLY B 1 318 ? 10.781 4.141 4.332 1 98.69 318 GLY B N 1
ATOM 5502 C CA . GLY B 1 318 ? 11.844 4.199 3.34 1 98.69 318 GLY B CA 1
ATOM 5503 C C . GLY B 1 318 ? 11.508 3.455 2.061 1 98.69 318 GLY B C 1
ATOM 5504 O O . GLY B 1 318 ? 10.57 2.654 2.029 1 98.69 318 GLY B O 1
ATOM 5505 N N . PRO B 1 319 ? 12.297 3.781 1.006 1 98.31 319 PRO B N 1
ATOM 5506 C CA . PRO B 1 319 ? 12.039 3.174 -0.302 1 98.31 319 PRO B CA 1
ATOM 5507 C C . PRO B 1 319 ? 12.258 1.662 -0.303 1 98.31 319 PRO B C 1
ATOM 5509 O O . PRO B 1 319 ? 11.805 0.971 -1.221 1 98.31 319 PRO B O 1
ATOM 5512 N N . ASP B 1 320 ? 12.883 1.111 0.705 1 96.44 320 ASP B N 1
ATOM 5513 C CA . ASP B 1 320 ? 13.195 -0.315 0.748 1 96.44 320 ASP B CA 1
ATOM 5514 C C . ASP B 1 320 ? 12.094 -1.092 1.47 1 96.44 320 ASP B C 1
ATOM 5516 O O . ASP B 1 320 ? 12.25 -2.281 1.756 1 96.44 320 ASP B O 1
ATOM 5520 N N . GLY B 1 321 ? 11.055 -0.419 1.837 1 96.69 321 GLY B N 1
ATOM 5521 C CA . GLY B 1 321 ? 9.922 -1.083 2.459 1 96.69 321 GLY B CA 1
ATOM 5522 C C . GLY B 1 321 ? 9.953 -1.03 3.975 1 96.69 321 GLY B C 1
ATOM 5523 O O . GLY B 1 321 ? 8.969 -1.354 4.637 1 96.69 321 GLY B O 1
ATOM 5524 N N . SER B 1 322 ? 11.031 -0.589 4.551 1 97.38 322 SER B N 1
ATOM 5525 C CA . SER B 1 322 ? 11.094 -0.451 6.004 1 97.38 322 SER B CA 1
ATOM 5526 C C . SER B 1 322 ? 10.406 0.829 6.469 1 97.38 322 SER B C 1
ATOM 5528 O O . SER B 1 322 ? 10.203 1.751 5.676 1 97.38 322 SER B O 1
ATOM 5530 N N . ARG B 1 323 ? 9.992 0.831 7.66 1 98.12 323 ARG B N 1
ATOM 5531 C CA . ARG B 1 323 ? 9.422 2.031 8.266 1 98.12 323 ARG B CA 1
ATOM 5532 C C . ARG B 1 323 ? 9.727 2.084 9.766 1 98.12 323 ARG B C 1
ATOM 5534 O O . ARG B 1 323 ? 10.133 1.081 10.352 1 98.12 323 ARG B O 1
ATOM 5541 N N . THR B 1 324 ? 9.578 3.236 10.352 1 98.56 324 THR B N 1
ATOM 5542 C CA . THR B 1 324 ? 9.68 3.4 11.797 1 98.56 324 THR B CA 1
ATOM 5543 C C . THR B 1 324 ? 8.438 2.84 12.492 1 98.56 324 THR B C 1
ATOM 5545 O O . THR B 1 324 ? 7.387 2.686 11.875 1 98.56 324 THR B O 1
ATOM 5548 N N . PRO B 1 325 ? 8.609 2.527 13.812 1 97.38 325 PRO B N 1
ATOM 5549 C CA . PRO B 1 325 ? 7.371 2.473 14.594 1 97.38 325 PRO B CA 1
ATOM 5550 C C . PRO B 1 325 ? 6.574 3.775 14.531 1 97.38 325 PRO B C 1
ATOM 5552 O O . PRO B 1 325 ? 7.094 4.797 14.078 1 97.38 325 PRO B O 1
ATOM 5555 N N . GLY B 1 326 ? 5.312 3.713 14.891 1 97.44 326 GLY B N 1
ATOM 5556 C CA . GLY B 1 326 ? 4.488 4.91 14.938 1 97.44 326 GLY B CA 1
ATOM 5557 C C . GLY B 1 326 ? 4.691 5.727 16.203 1 97.44 326 GLY B C 1
ATOM 5558 O O . GLY B 1 326 ? 4.965 5.172 17.266 1 97.44 326 GLY B O 1
ATOM 5559 N N . ALA B 1 327 ? 4.531 7.059 16.016 1 98 327 ALA B N 1
ATOM 5560 C CA . ALA B 1 327 ? 4.453 7.902 17.203 1 98 327 ALA B CA 1
ATOM 5561 C C . ALA B 1 327 ? 3.211 7.57 18.031 1 98 327 ALA B C 1
ATOM 5563 O O . ALA B 1 327 ? 2.4 6.73 17.641 1 98 327 ALA B O 1
ATOM 5564 N N . SER B 1 328 ? 3.076 8.203 19.172 1 97.56 328 SER B N 1
ATOM 5565 C CA . SER B 1 328 ? 2.018 7.914 20.125 1 97.56 328 SER B CA 1
ATOM 5566 C C . SER B 1 328 ? 0.638 8.117 19.516 1 97.56 328 SER B C 1
ATOM 5568 O O . SER B 1 328 ? 0.453 8.992 18.672 1 97.56 328 SER B O 1
ATOM 5570 N N . ARG B 1 329 ? -0.295 7.332 20 1 97.25 329 ARG B N 1
ATOM 5571 C CA . ARG B 1 329 ? -1.683 7.48 19.578 1 97.25 329 ARG B CA 1
ATOM 5572 C C . ARG B 1 329 ? -2.42 8.492 20.438 1 97.25 329 ARG B C 1
ATOM 5574 O O . ARG B 1 329 ? -3.521 8.93 20.094 1 97.25 329 ARG B O 1
ATOM 5581 N N . VAL B 1 330 ? -1.783 8.867 21.562 1 97.12 330 VAL B N 1
ATOM 5582 C CA . VAL B 1 330 ? -2.578 9.617 22.531 1 97.12 330 VAL B CA 1
ATOM 5583 C C . VAL B 1 330 ? -1.8 10.852 22.984 1 97.12 330 VAL B C 1
ATOM 5585 O O . VAL B 1 330 ? -2.314 11.664 23.766 1 97.12 330 VAL B O 1
ATOM 5588 N N . ARG B 1 331 ? -0.573 11.008 22.516 1 97.62 331 ARG B N 1
ATOM 5589 C CA . ARG B 1 331 ? 0.245 12.148 22.922 1 97.62 331 ARG B CA 1
ATOM 5590 C C . ARG B 1 331 ? 0.743 12.922 21.703 1 97.62 331 ARG B C 1
ATOM 5592 O O . ARG B 1 331 ? 0.952 12.336 20.641 1 97.62 331 ARG B O 1
ATOM 5599 N N . GLU B 1 332 ? 0.932 14.188 21.938 1 98.75 332 GLU B N 1
ATOM 5600 C CA . GLU B 1 332 ? 1.701 14.953 20.969 1 98.75 332 GLU B CA 1
ATOM 5601 C C . GLU B 1 332 ? 3.115 14.398 20.828 1 98.75 332 GLU B C 1
ATOM 5603 O O . GLU B 1 332 ? 3.619 13.727 21.719 1 98.75 332 GLU B O 1
ATOM 5608 N N . GLY B 1 333 ? 3.682 14.688 19.641 1 98.75 333 GLY B N 1
ATOM 5609 C CA . GLY B 1 333 ? 5.016 14.133 19.469 1 98.75 3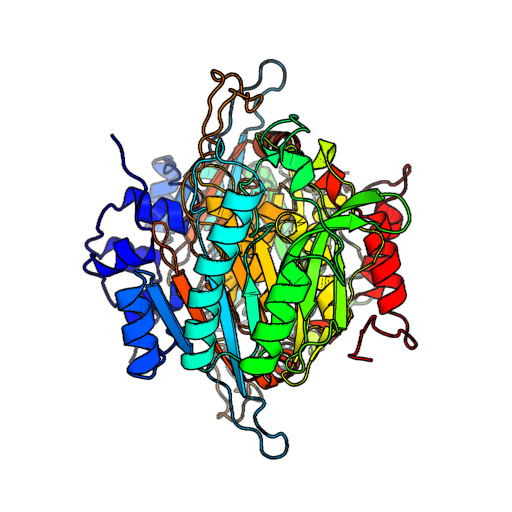33 GLY B CA 1
ATOM 5610 C C . GLY B 1 333 ? 5.738 14.672 18.25 1 98.75 333 GLY B C 1
ATOM 5611 O O . GLY B 1 333 ? 5.113 15.234 17.344 1 98.75 333 GLY B O 1
ATOM 5612 N N . VAL B 1 334 ? 7.035 14.609 18.344 1 98.94 334 VAL B N 1
ATOM 5613 C CA . VAL B 1 334 ? 7.961 14.828 17.234 1 98.94 334 VAL B CA 1
ATOM 5614 C C . VAL B 1 334 ? 8.656 13.516 16.875 1 98.94 334 VAL B C 1
ATOM 5616 O O . VAL B 1 334 ? 9.32 12.906 17.719 1 98.94 334 VAL B O 1
ATOM 5619 N N . ILE B 1 335 ? 8.414 13.078 15.688 1 98.94 335 ILE B N 1
ATOM 5620 C CA . ILE B 1 335 ? 9.125 11.898 15.211 1 98.94 335 ILE B CA 1
ATOM 5621 C C . ILE B 1 335 ? 10.18 12.312 14.195 1 98.94 335 ILE B C 1
ATOM 5623 O O . ILE B 1 335 ? 9.914 13.109 13.297 1 98.94 335 ILE B O 1
ATOM 5627 N N . ILE B 1 336 ? 11.398 11.758 14.375 1 98.88 336 ILE B N 1
ATOM 5628 C CA . ILE B 1 336 ? 12.523 12.148 13.531 1 98.88 336 ILE B CA 1
ATOM 5629 C C . ILE B 1 336 ? 13.141 10.914 12.891 1 98.88 336 ILE B C 1
ATOM 5631 O O . ILE B 1 336 ? 13.25 9.859 13.531 1 98.88 336 ILE B O 1
ATOM 5635 N N . ALA B 1 337 ? 13.508 11.008 11.625 1 98.88 337 ALA B N 1
ATOM 5636 C CA . ALA B 1 337 ? 14.32 9.984 10.953 1 98.88 337 ALA B CA 1
ATOM 5637 C C . ALA B 1 337 ? 15.594 10.586 10.383 1 98.88 337 ALA B C 1
ATOM 5639 O O . ALA B 1 337 ? 15.562 11.648 9.758 1 98.88 337 ALA B O 1
ATOM 5640 N N . GLU B 1 338 ? 16.703 10.008 10.727 1 98.81 338 GLU B N 1
ATOM 5641 C CA . GLU B 1 338 ? 17.922 10.266 9.961 1 98.81 338 GLU B CA 1
ATOM 5642 C C . GLU B 1 338 ? 17.984 9.391 8.711 1 98.81 338 GLU B C 1
ATOM 5644 O O . GLU B 1 338 ? 18.016 8.164 8.812 1 98.81 338 GLU B O 1
ATOM 5649 N N . ILE B 1 339 ? 17.938 10.062 7.59 1 98.75 339 ILE B N 1
ATOM 5650 C CA . ILE B 1 339 ? 17.891 9.32 6.336 1 98.75 339 ILE B CA 1
ATOM 5651 C C . ILE B 1 339 ? 19.078 9.727 5.449 1 98.75 339 ILE B C 1
ATOM 5653 O O . ILE B 1 339 ? 19.672 10.781 5.656 1 98.75 339 ILE B O 1
ATOM 5657 N N . ASP B 1 340 ? 19.5 8.852 4.59 1 98.56 340 ASP B N 1
ATOM 5658 C CA . ASP B 1 340 ? 20.375 9.133 3.463 1 98.56 340 ASP B CA 1
ATOM 5659 C C . ASP B 1 340 ? 19.641 9 2.137 1 98.56 340 ASP B C 1
ATOM 5661 O O . ASP B 1 340 ? 19.234 7.902 1.752 1 98.56 340 ASP B O 1
ATOM 5665 N N . LEU B 1 341 ? 19.516 10.133 1.453 1 98.56 341 LEU B N 1
ATOM 5666 C CA . LEU B 1 341 ? 18.719 10.188 0.239 1 98.56 341 LEU B CA 1
ATOM 5667 C C . LEU B 1 341 ? 19.297 9.297 -0.848 1 98.56 341 LEU B C 1
ATOM 5669 O O . LEU B 1 341 ? 18.625 8.984 -1.834 1 98.56 341 LEU B O 1
ATOM 5673 N N . ASN B 1 342 ? 20.547 8.844 -0.688 1 98.19 342 ASN B N 1
ATOM 5674 C CA . ASN B 1 342 ? 21.141 7.906 -1.636 1 98.19 342 ASN B CA 1
ATOM 5675 C C . ASN B 1 342 ? 20.375 6.586 -1.671 1 98.19 342 ASN B C 1
ATOM 5677 O O . ASN B 1 342 ? 20.469 5.836 -2.645 1 98.19 342 ASN B O 1
ATOM 5681 N N . LEU B 1 343 ? 19.656 6.316 -0.573 1 98.31 343 LEU B N 1
ATOM 5682 C CA . LEU B 1 343 ? 18.891 5.074 -0.525 1 98.31 343 LEU B CA 1
ATOM 5683 C C . LEU B 1 343 ? 17.859 5.027 -1.644 1 98.31 343 LEU B C 1
ATOM 5685 O O . LEU B 1 343 ? 17.547 3.953 -2.166 1 98.31 343 LEU B O 1
ATOM 5689 N N . ASN B 1 344 ? 17.344 6.211 -2.039 1 98.44 344 ASN B N 1
ATOM 5690 C CA . ASN B 1 344 ? 16.406 6.258 -3.148 1 98.44 344 ASN B CA 1
ATOM 5691 C C . ASN B 1 344 ? 17 5.676 -4.422 1 98.44 344 ASN B C 1
ATOM 5693 O O . ASN B 1 344 ? 16.438 4.754 -5.016 1 98.44 344 ASN B O 1
ATOM 5697 N N . ARG B 1 345 ? 18.109 6.211 -4.801 1 97.06 345 ARG B N 1
ATOM 5698 C CA . ARG B 1 345 ? 18.766 5.75 -6.023 1 97.06 345 ARG B CA 1
ATOM 5699 C C . ARG B 1 345 ? 19.219 4.301 -5.891 1 97.06 345 ARG B C 1
ATOM 5701 O O . ARG B 1 345 ? 19.125 3.523 -6.84 1 97.06 345 ARG B O 1
ATOM 5708 N N . GLN B 1 346 ? 19.75 3.992 -4.719 1 96.75 346 GLN B N 1
ATOM 5709 C CA . GLN B 1 346 ? 20.203 2.619 -4.52 1 96.75 346 GLN B CA 1
ATOM 5710 C C . GLN B 1 346 ? 19.047 1.633 -4.691 1 96.75 346 GLN B C 1
ATOM 5712 O O . GLN B 1 346 ? 19.219 0.583 -5.316 1 96.75 346 GLN B O 1
ATOM 5717 N N . THR B 1 347 ? 17.906 1.946 -4.148 1 96.5 347 THR B N 1
ATOM 5718 C CA . THR B 1 347 ? 16.734 1.089 -4.297 1 96.5 347 THR B CA 1
ATOM 5719 C C . THR B 1 347 ? 16.266 1.06 -5.75 1 96.5 347 THR B C 1
ATOM 5721 O O . THR B 1 347 ? 15.875 0.007 -6.262 1 96.5 347 THR B O 1
ATOM 5724 N N . LYS B 1 348 ? 16.281 2.193 -6.441 1 96.25 348 LYS B N 1
ATOM 5725 C CA . LYS B 1 348 ? 15.93 2.271 -7.855 1 96.25 348 LYS B CA 1
ATOM 5726 C C . LYS B 1 348 ? 16.828 1.37 -8.695 1 96.25 348 LYS B C 1
ATOM 5728 O O . LYS B 1 348 ? 16.344 0.676 -9.594 1 96.25 348 LYS B O 1
ATOM 5733 N N . ASP B 1 349 ? 18.109 1.452 -8.398 1 94.94 349 ASP B N 1
ATOM 5734 C CA . ASP B 1 349 ? 19.078 0.655 -9.148 1 94.94 349 ASP B CA 1
ATOM 5735 C C . ASP B 1 349 ? 18.875 -0.837 -8.891 1 94.94 349 ASP B C 1
ATOM 5737 O O . ASP B 1 349 ? 19.094 -1.661 -9.773 1 94.94 349 ASP B O 1
ATOM 5741 N N . SER B 1 350 ? 18.422 -1.119 -7.711 1 93.38 350 SER B N 1
ATOM 5742 C CA . SER B 1 350 ? 18.266 -2.521 -7.344 1 93.38 350 SER B CA 1
ATOM 5743 C C . SER B 1 350 ? 17 -3.115 -7.973 1 93.38 350 SER B C 1
ATOM 5745 O O . SER B 1 350 ? 17.047 -4.215 -8.523 1 93.38 350 SER B O 1
ATOM 5747 N N . TRP B 1 351 ? 15.891 -2.424 -7.922 1 94.69 351 TRP B N 1
ATOM 5748 C CA . TRP B 1 351 ? 14.602 -2.979 -8.328 1 94.69 351 TRP B CA 1
ATOM 5749 C C . TRP B 1 351 ? 14.289 -2.615 -9.781 1 94.69 351 TRP B C 1
ATOM 5751 O O . TRP B 1 351 ? 13.711 -3.416 -10.516 1 94.69 351 TRP B O 1
ATOM 5761 N N . GLY B 1 352 ? 14.578 -1.363 -10.141 1 94.69 352 GLY B N 1
ATOM 5762 C CA . GLY B 1 352 ? 14.352 -0.916 -11.5 1 94.69 352 GLY B CA 1
ATOM 5763 C C . GLY B 1 352 ? 12.891 -0.639 -11.812 1 94.69 352 GLY B C 1
ATOM 5764 O O . GLY B 1 352 ? 12.461 -0.767 -12.953 1 94.69 352 GLY B O 1
ATOM 5765 N N . PHE B 1 353 ? 12.078 -0.195 -10.805 1 96.62 353 PHE B N 1
ATOM 5766 C CA . PHE B 1 353 ? 10.648 -0.019 -11.023 1 96.62 353 PHE B CA 1
ATOM 5767 C C . PHE B 1 353 ? 10.391 1.03 -12.102 1 96.62 353 PHE B C 1
ATOM 5769 O O . PHE B 1 353 ? 9.461 0.895 -12.898 1 96.62 353 PHE B O 1
ATOM 5776 N N . LYS B 1 354 ? 11.18 2.059 -12.117 1 93.62 354 LYS B N 1
ATOM 5777 C CA . LYS B 1 354 ? 10.977 3.09 -13.133 1 93.62 354 LYS B CA 1
ATOM 5778 C C . LYS B 1 354 ? 11.148 2.521 -14.539 1 93.62 354 LYS B C 1
ATOM 5780 O O . LYS B 1 354 ? 10.406 2.887 -15.453 1 93.62 354 LYS B O 1
ATOM 5785 N N . MET B 1 355 ? 12.055 1.601 -14.695 1 93.81 355 MET B N 1
ATOM 5786 C CA . MET B 1 355 ? 12.344 1.005 -15.992 1 93.81 355 MET B CA 1
ATOM 5787 C C . MET B 1 355 ? 11.188 0.122 -16.453 1 93.81 355 MET B C 1
ATOM 5789 O O . MET B 1 355 ? 10.93 0.012 -17.656 1 93.81 355 MET B O 1
ATOM 5793 N N . THR B 1 356 ? 10.5 -0.448 -15.508 1 95.88 356 THR B N 1
ATOM 5794 C CA . THR B 1 356 ? 9.492 -1.44 -15.859 1 95.88 356 THR B CA 1
ATOM 5795 C C . THR B 1 356 ? 8.086 -0.895 -15.617 1 95.88 356 THR B C 1
ATOM 5797 O O . THR B 1 356 ? 7.105 -1.633 -15.703 1 95.88 356 THR B O 1
ATOM 5800 N N . GLN B 1 357 ? 7.992 0.351 -15.336 1 96.44 357 GLN B N 1
ATOM 5801 C CA . GLN B 1 357 ? 6.727 0.901 -14.867 1 96.44 357 GLN B CA 1
ATOM 5802 C C . GLN B 1 357 ? 5.742 1.072 -16.016 1 96.44 357 GLN B C 1
ATOM 5804 O O . GLN B 1 357 ? 4.539 1.236 -15.797 1 96.44 357 GLN B O 1
ATOM 5809 N N . ARG B 1 358 ? 6.207 1.067 -17.297 1 97.69 358 ARG B N 1
ATOM 5810 C CA . ARG B 1 358 ? 5.391 1.142 -18.5 1 97.69 358 ARG B CA 1
ATOM 5811 C C . ARG B 1 358 ? 4.449 2.342 -18.453 1 97.69 358 ARG B C 1
ATOM 5813 O O . ARG B 1 358 ? 3.252 2.211 -18.703 1 97.69 358 ARG B O 1
ATOM 5820 N N . LEU B 1 359 ? 5.02 3.521 -18.141 1 97.81 359 LEU B N 1
ATOM 5821 C CA . LEU B 1 359 ? 4.27 4.742 -17.875 1 97.81 359 LEU B CA 1
ATOM 5822 C C . LEU B 1 359 ? 3.439 5.148 -19.094 1 97.81 359 LEU B C 1
ATOM 5824 O O . LEU B 1 359 ? 2.285 5.559 -18.953 1 97.81 359 LEU B O 1
ATOM 5828 N N . ALA B 1 360 ? 3.961 5.062 -20.328 1 97.69 360 ALA B N 1
ATOM 5829 C CA . ALA B 1 360 ? 3.225 5.438 -21.531 1 97.69 360 ALA B CA 1
ATOM 5830 C C . ALA B 1 360 ? 1.964 4.594 -21.703 1 97.69 360 ALA B C 1
ATOM 5832 O O . ALA B 1 360 ? 0.903 5.109 -22.047 1 97.69 360 ALA B O 1
ATOM 5833 N N . LEU B 1 361 ? 2.08 3.328 -21.438 1 98.19 361 LEU B N 1
ATOM 5834 C CA . LEU B 1 361 ? 0.944 2.416 -21.531 1 98.19 361 LEU B CA 1
ATOM 5835 C C . LEU B 1 361 ? -0.177 2.84 -20.594 1 98.19 361 LEU B C 1
ATOM 5837 O O . LEU B 1 361 ? -1.333 2.951 -21 1 98.19 361 LEU B O 1
ATOM 5841 N N . TYR B 1 362 ? 0.154 3.098 -19.406 1 98.44 362 TYR B N 1
ATOM 5842 C CA . TYR B 1 362 ? -0.874 3.391 -18.406 1 98.44 362 TYR B CA 1
ATOM 5843 C C . TYR B 1 362 ? -1.447 4.789 -18.625 1 98.44 362 TYR B C 1
ATOM 5845 O O . TYR B 1 362 ? -2.631 5.023 -18.359 1 98.44 362 TYR B O 1
ATOM 5853 N N . GLY B 1 363 ? -0.569 5.816 -19.016 1 98.38 363 GLY B N 1
ATOM 5854 C CA . GLY B 1 363 ? -1.128 7.098 -19.422 1 98.38 363 GLY B CA 1
ATOM 5855 C C . GLY B 1 363 ? -2.215 6.973 -20.469 1 98.38 363 GLY B C 1
ATOM 5856 O O . GLY B 1 363 ? -3.287 7.562 -20.328 1 98.38 363 GLY B O 1
ATOM 5857 N N . GLU B 1 364 ? -1.951 6.145 -21.438 1 98.12 364 GLU B N 1
ATOM 5858 C CA . GLU B 1 364 ? -2.914 5.906 -22.516 1 98.12 364 GLU B CA 1
ATOM 5859 C C . GLU B 1 364 ? -4.16 5.199 -21.984 1 98.12 364 GLU B C 1
ATOM 5861 O O . GLU B 1 364 ? -5.285 5.609 -22.281 1 98.12 364 GLU B O 1
ATOM 5866 N N . LYS B 1 365 ? -3.98 4.176 -21.219 1 98.25 365 LYS B N 1
ATOM 5867 C CA . LYS B 1 365 ? -5.098 3.365 -20.75 1 98.25 365 LYS B CA 1
ATOM 5868 C C . LYS B 1 365 ? -5.988 4.156 -19.797 1 98.25 365 LYS B C 1
ATOM 5870 O O . LYS B 1 365 ? -7.215 4.035 -19.828 1 98.25 365 LYS B O 1
ATOM 5875 N N . PHE B 1 366 ? -5.375 4.945 -18.906 1 98.31 366 PHE B N 1
ATOM 5876 C CA . PHE B 1 366 ? -6.16 5.766 -17.984 1 98.31 366 PHE B CA 1
ATOM 5877 C C . PHE B 1 366 ? -6.957 6.816 -18.734 1 98.31 366 PHE B C 1
ATOM 5879 O O . PHE B 1 366 ? -8.109 7.094 -18.406 1 98.31 366 PHE B O 1
ATOM 5886 N N . SER B 1 367 ? -6.348 7.426 -19.75 1 98.31 367 SER B N 1
ATOM 5887 C CA . SER B 1 367 ? -7.055 8.398 -20.578 1 98.31 367 SER B CA 1
ATOM 5888 C C . SER B 1 367 ? -8.258 7.762 -21.266 1 98.31 367 SER B C 1
ATOM 5890 O O . SER B 1 367 ? -9.336 8.359 -21.328 1 98.31 367 SER B O 1
ATOM 5892 N N . GLU B 1 368 ? -8.031 6.551 -21.781 1 98.25 368 GLU B N 1
ATOM 5893 C CA . GLU B 1 368 ? -9.133 5.836 -22.438 1 98.25 368 GLU B CA 1
ATOM 5894 C C . GLU B 1 368 ? -10.242 5.516 -21.438 1 98.25 368 GLU B C 1
ATOM 5896 O O . GLU B 1 368 ? -11.422 5.734 -21.719 1 98.25 368 GLU B O 1
ATOM 5901 N N . ALA B 1 369 ? -9.883 5.07 -20.312 1 98 369 ALA B N 1
ATOM 5902 C CA . ALA B 1 369 ? -10.844 4.637 -19.297 1 98 369 ALA B CA 1
ATOM 5903 C C . ALA B 1 369 ? -11.633 5.82 -18.75 1 98 369 ALA B C 1
ATOM 5905 O O . ALA B 1 369 ? -12.727 5.645 -18.203 1 98 369 ALA B O 1
ATOM 5906 N N . ALA B 1 370 ? -11.078 7.012 -18.875 1 97.5 370 ALA B N 1
ATOM 5907 C CA . ALA B 1 370 ? -11.727 8.211 -18.359 1 97.5 370 ALA B CA 1
ATOM 5908 C C . ALA B 1 370 ? -12.836 8.688 -19.281 1 97.5 370 ALA B C 1
ATOM 5910 O O . ALA B 1 370 ? -13.664 9.523 -18.906 1 97.5 370 ALA B O 1
ATOM 5911 N N . LYS B 1 371 ? -12.883 8.141 -20.5 1 97.19 371 LYS B N 1
ATOM 5912 C CA . LYS B 1 371 ? -13.898 8.547 -21.469 1 97.19 371 LYS B CA 1
ATOM 5913 C C . LYS B 1 371 ? -15.258 7.957 -21.141 1 97.19 371 LYS B C 1
ATOM 5915 O O . LYS B 1 371 ? -15.352 6.844 -20.609 1 97.19 371 LYS B O 1
ATOM 5920 N N . ALA B 1 372 ? -16.266 8.594 -21.484 1 95.69 372 ALA B N 1
ATOM 5921 C CA . ALA B 1 372 ? -17.641 8.211 -21.141 1 95.69 372 ALA B CA 1
ATOM 5922 C C . ALA B 1 372 ? -18.031 6.93 -21.875 1 95.69 372 ALA B C 1
ATOM 5924 O O . ALA B 1 372 ? -18.875 6.16 -21.391 1 95.69 372 ALA B O 1
ATOM 5925 N N . ASP B 1 373 ? -17.438 6.688 -23 1 97 373 ASP B N 1
ATOM 5926 C CA . ASP B 1 373 ? -17.844 5.527 -23.781 1 97 373 ASP B CA 1
ATOM 5927 C C . ASP B 1 373 ? -16.859 4.371 -23.594 1 97 373 ASP B C 1
ATOM 5929 O O . ASP B 1 373 ? -16.844 3.43 -24.391 1 97 373 ASP B O 1
ATOM 5933 N N . TYR B 1 374 ? -16.109 4.504 -22.594 1 96.94 374 TYR B N 1
ATOM 5934 C CA . TYR B 1 374 ? -15.141 3.443 -22.344 1 96.94 374 TYR B CA 1
ATOM 5935 C C . TYR B 1 374 ? -15.844 2.111 -22.094 1 96.94 374 TYR B C 1
ATOM 5937 O O . TYR B 1 374 ? -16.828 2.045 -21.375 1 96.94 374 TYR B O 1
ATOM 5945 N N . LYS B 1 375 ? -15.281 1.059 -22.75 1 97.12 375 LYS B N 1
ATOM 5946 C CA . LYS B 1 375 ? -15.734 -0.306 -22.5 1 97.12 375 LYS B CA 1
ATOM 5947 C C . LYS B 1 375 ? -14.648 -1.141 -21.828 1 97.12 375 LYS B C 1
ATOM 5949 O O . LYS B 1 375 ? -13.609 -1.409 -22.438 1 97.12 375 LYS B O 1
ATOM 5954 N N . PRO B 1 376 ? -14.914 -1.589 -20.672 1 97.06 376 PRO B N 1
ATOM 5955 C CA . PRO B 1 376 ? -13.922 -2.418 -19.969 1 97.06 376 PRO B CA 1
ATOM 5956 C C . PRO B 1 376 ? -13.609 -3.713 -20.719 1 97.06 376 PRO B C 1
ATOM 5958 O O . PRO B 1 376 ? -14.5 -4.301 -21.344 1 97.06 376 PRO B O 1
ATOM 5961 N N . GLN B 1 377 ? -12.367 -4.152 -20.625 1 97.31 377 GLN B N 1
ATOM 5962 C CA . GLN B 1 377 ? -11.945 -5.41 -21.234 1 97.31 377 GLN B CA 1
ATOM 5963 C C . GLN B 1 377 ? -12.438 -6.605 -20.422 1 97.31 377 GLN B C 1
ATOM 5965 O O . GLN B 1 377 ? -11.68 -7.188 -19.641 1 97.31 377 GLN B O 1
ATOM 5970 N N . ILE B 1 378 ? -13.641 -6.988 -20.609 1 98.06 378 ILE B N 1
ATOM 5971 C CA . ILE B 1 378 ? -14.234 -8.133 -19.922 1 98.06 378 ILE B CA 1
ATOM 5972 C C . ILE B 1 378 ? -14.352 -9.305 -20.891 1 98.06 378 ILE B C 1
ATOM 5974 O O . ILE B 1 378 ? -14.906 -9.164 -21.984 1 98.06 378 ILE B O 1
ATOM 5978 N N . ILE B 1 379 ? -13.789 -10.422 -20.5 1 98.5 379 ILE B N 1
ATOM 5979 C CA . ILE B 1 379 ? -13.852 -11.641 -21.297 1 98.5 379 ILE B CA 1
ATOM 5980 C C . ILE B 1 379 ? -14.797 -12.641 -20.625 1 98.5 379 ILE B C 1
ATOM 5982 O O . ILE B 1 379 ? -14.734 -12.852 -19.422 1 98.5 379 ILE B O 1
ATOM 5986 N N . LYS B 1 380 ? -15.727 -13.242 -21.406 1 96.88 380 LYS B N 1
ATOM 5987 C CA . LYS B 1 380 ? -16.719 -14.195 -20.938 1 96.88 380 LYS B CA 1
ATOM 5988 C C . LYS B 1 380 ? -16.5 -15.57 -21.562 1 96.88 380 LYS B C 1
ATOM 5990 O O . LYS B 1 380 ? -15.875 -15.695 -22.609 1 96.88 380 LYS B O 1
ATOM 5995 N N . GLU B 1 381 ? -16.969 -16.562 -20.766 1 94.56 381 GLU B N 1
ATOM 5996 C CA . GLU B 1 381 ? -16.953 -17.891 -21.344 1 94.56 381 GLU B CA 1
ATOM 5997 C C . GLU B 1 381 ? -17.75 -17.953 -22.625 1 94.56 381 GLU B C 1
ATOM 5999 O O . GLU B 1 381 ? -18.859 -17.406 -22.703 1 94.56 381 GLU B O 1
ATOM 6004 N N . ALA B 1 382 ? -17.156 -18.5 -23.625 1 86.12 382 ALA B N 1
ATOM 6005 C CA . ALA B 1 382 ? -17.844 -18.625 -24.906 1 86.12 382 ALA B CA 1
ATOM 6006 C C . ALA B 1 382 ? -18.984 -19.625 -24.828 1 86.12 382 ALA B C 1
ATOM 6008 O O . ALA B 1 382 ? -18.906 -20.594 -24.078 1 86.12 382 ALA B O 1
#

Nearest PDB structures (foldseek):
  2vhh-assembly1_C  TM=9.896E-01  e=5.055E-61  Drosophila melanogaster
  5h8i-assembly2_I  TM=8.954E-01  e=7.500E-28  Medicago truncatula
  5h8j-assembly2_I  TM=9.026E-01  e=1.842E-27  Medicago truncatula
  5h8i-assembly1_A  TM=8.854E-01  e=2.486E-27  Medicago truncatula
  5h8l-assembly1_A  TM=8.827E-01  e=3.910E-26  Medicago truncatula

InterPro domains:
  IPR003010 Carbon-nitrogen hydrolase [PF00795] (72-348)
  IPR003010 Carbon-nitrogen hydrolase [PS50263] (70-341)
  IPR036526 Carbon-nitrogen hydrolase superfamily [G3DSA:3.60.110.10] (6-382)
  IPR036526 Carbon-nitrogen hydrolase superfamily [SSF56317] (68-363)
  IPR050345 Aliphatic Amidase/Beta-Ureidopropionase [PTHR43674] (61-364)

Radius of gyration: 26.08 Å; Cα contacts (8 Å, |Δi|>4): 1881; chains: 2; bounding box: 65×74×63 Å

Foldseek 3Di:
DPDDDFDDVVVVVVDDDDPVQVVQCVVFVHDFDWDDFDPVLVVLCVVLPFAETETEDDDDDDDPDDWLKAKEKEWAEAFDDAQPDDLVVRQVVLLVSVLSVVVSCLRRGHAEYEYAFQSRHPPPLLDLDCPPRVVQAAAQFDGPSLQSVLVSLCVSLHKYWAFHFHQYPVPRATFGKIWIAASNSHTQGIFTAADQDDAFSRNCVSRHDGTPPFWDWGDYPRFIETEHEAVSLVPLVNLQRNLVNPHQEYEYRYEDAPPPCVVVQVPRQLVSQQLRLHKYKYWYYFAKHFAPDWDGRPPPDDTGGIPHGTQTQIKMHGNVSGIDGGGTRHGIYMYMYTYTSVSSVVSCVVPVSVVVVPVVVVVVVVVQCPDPPRDDPDDDDD/DPDDDFDDVVVLVVDDDDPVQVVQCVVFVHDFDWDDFDPVLVVLCVVLPFAETETEDDDDDDDPDDWLKAKEKEWAEAFDDAQPDDLVVRQVVLLVSVLSVVVSCLRRGHAEYEYAFQSRHPPCLLDLDCPPRVVQAAAQFDGPSLQSVLVSLCVSLHKYWAFHFHQYPVPRATFGKIWIAASNSHTQGIFTAADQDDAFSRNCVSRHDGTPPFWDWGDYPRFIETEHEAVSLVPLVNLQRNLVNPHQEYEYRYEDAPPPCVVVQVPRQLVSQQLRLHKYKYWYYFAKHFAPDWDGRPPPDDTGGIPHGTQTQIKMHGNVSGIDGGGTRHGIYMYMYTYTSVSSVVSCVVPVSVVVVPVVVVVVVVVQCPDPPRDDPDDDDD

Sequence (764 aa):
MSGVSEGLDVLLARSSLEDEDQIFKYLYGKRLPKLEFSAEAKELAEKENFELTGYKFEVSNEQLRRPRVVRVAGIQNQIVEATDAPISTQRDSLHQRVGKMIEAAALAGAKIIGLQEAWTMPFAFCTRERLPWTEFAELAENGVTTQFLKKLAAELGVVIISPILERDDKDDVIWNTAVVISHTGNVIGKTRKNHIPRVGDFNESTYYMESELGHPVFETAFGRVGINICYGRHHPQNWLMYALNGAEIIFNPSATVDGLSEALWPIEARNAAIANHVFTVAINRVGTEVFPNEFTSGNGKPAHRDFGHFYGSSFIAGPDGSRTPGASRVREGVIIAEIDLNLNRQTKDSWGFKMTQRLALYGEKFSEAAKADYKPQIIKEAMSGVSEGLDVLLARSSLEDEDQIFKYLYGKRLPKLEFSAEAKELAEKENFELTGYKFEVSNEQLRRPRVVRVAGIQNQIVEATDAPISTQRDSLHQRVGKMIEAAALAGAKIIGLQEAWTMPFAFCTRERLPWTEFAELAENGVTTQFLKKLAAELGVVIISPILERDDKDDVIWNTAVVISHTGNVIGKTRKNHIPRVGDFNESTYYMESELGHPVFETAFGRVGINICYGRHHPQNWLMYALNGAEIIFNPSATVDGLSEALWPIEARNAAIANHVFTVAINRVGTEVFPNEFTSGNGKPAHRDFGHFYGSSFIAGPDGSRTPGASRVREGVIIAEIDLNLNRQTKDSWGFKMTQRLALYGEKFSEAAKADYKPQIIKEA

Solvent-accessible surface area (backbone atoms only — not comparable to full-atom values): 38827 Å² total; per-residue (Å²): 130,91,65,86,66,62,44,56,70,54,32,55,69,70,23,53,61,49,57,54,68,62,45,39,22,66,73,25,39,39,78,60,51,70,55,86,64,45,71,66,23,51,49,48,28,58,76,69,66,36,47,75,47,38,30,39,59,85,70,83,88,56,97,83,58,75,86,48,69,42,28,37,31,35,34,24,50,54,79,75,55,60,68,79,50,56,69,68,56,35,32,51,45,33,52,54,54,51,47,53,51,53,50,31,42,43,57,51,54,30,40,38,38,36,39,16,40,39,58,60,51,75,80,59,40,44,43,88,64,49,81,70,60,61,70,67,39,28,40,66,85,73,14,72,67,40,51,56,46,22,54,51,17,36,74,69,52,18,27,38,38,45,26,32,45,20,28,38,86,88,76,64,47,46,36,54,27,36,31,35,28,32,35,78,25,46,69,41,50,70,52,46,28,63,29,64,49,73,32,63,42,37,37,41,59,81,63,33,68,57,44,85,76,72,52,57,12,37,50,52,99,82,50,29,36,17,73,42,43,33,61,28,56,58,37,66,68,54,52,45,47,23,37,71,22,58,26,47,32,35,38,26,23,14,70,54,36,58,96,70,47,59,42,44,59,80,31,38,54,38,39,46,6,38,54,51,32,15,33,23,40,41,17,17,22,20,42,70,54,55,45,88,62,69,40,57,46,83,75,85,61,78,66,40,38,56,82,49,44,18,39,27,41,27,32,44,22,33,28,79,30,28,31,54,75,59,44,46,21,75,46,37,29,40,42,35,36,38,39,42,62,56,42,27,56,53,43,38,70,52,60,35,51,79,79,51,56,53,47,50,60,49,10,51,50,33,39,48,61,52,41,90,81,51,74,58,47,63,41,54,62,125,130,93,66,87,66,62,45,56,69,53,34,54,69,69,23,52,62,50,58,55,68,62,44,39,22,67,74,23,39,38,79,60,51,71,55,84,65,45,69,67,21,52,48,48,29,58,76,69,65,36,48,77,49,38,29,40,60,86,70,82,88,56,95,83,56,75,86,48,69,42,28,37,30,36,34,24,50,54,81,72,54,62,68,80,51,56,68,67,58,36,32,51,45,33,51,55,53,49,47,53,52,53,48,32,42,43,56,52,54,29,39,37,37,36,39,16,40,38,58,57,51,75,80,57,40,45,42,88,63,49,80,71,60,62,72,67,39,29,39,66,85,74,13,72,68,40,51,55,46,21,51,51,19,34,74,67,51,18,28,38,38,45,25,32,46,20,28,38,86,87,78,64,48,46,35,53,27,36,33,36,28,32,35,77,25,47,69,41,50,70,51,47,29,64,30,65,48,74,33,63,40,39,36,42,60,82,62,33,69,56,44,86,78,72,52,57,12,37,51,53,100,81,50,29,37,16,73,42,43,33,61,26,55,57,38,66,66,54,53,46,48,23,37,70,22,57,24,48,32,37,36,26,22,14,71,52,35,59,94,69,48,57,40,46,59,80,30,37,55,39,40,45,6,39,54,50,33,15,33,22,41,40,16,16,21,19,43,72,54,57,44,89,60,70,40,57,46,82,75,86,60,77,65,40,38,57,82,49,46,17,39,26,41,29,34,43,20,33,29,79,29,27,32,55,76,58,45,46,21,76,45,37,30,39,42,35,37,39,38,42,62,56,44,25,57,53,42,38,72,52,59,36,52,82,80,52,56,54,47,50,59,49,10,51,50,34,40,48,62,53,40,91,81,51,75,57,48,62,42,52,62,124